Protein AF-A0A1H3SMR9-F1 (afdb_monomer_lite)

Sequence (437 aa):
MDKKIFYNIIKKSGKPLVLALILVILGTSFLIGCEAKKEKTLADKLYSYKTKYVGDNSKVGGIVSNLEFPKEYGYKSMEILSKEEPYGLKLYFDGNTNEADIDDFKYDSAILFSLVDNLDYITYIIEENGEEMEIGTLTRDNIDSMTTSILGMKTSELGSSKNKFTKLVEFYKEIESEIKEDKDDTSQIIEYNLNVLAKKNSEADSKNYKNQNEYGDIVKLGEVGLEYILSEFENGNVQDDLKGQIMKDIAIEILGPKNNVENYRELSPTEWYKRLDIIDIVKIEDDSQVFEDKYEELVYKAHYPTKYKKEEDSFTAIALDVKGIYEKDNIIKIYAIVSKNLVVLYDDGKVIDDSGYLMPTVTVYEKKGDAYELIDVIQPRDGSEYAPSIREMCKDKPMMAIKLMNIDHEKINEELRNNVITILKKNGHNNVNMEGF

Radius of gyration: 29.76 Å; chains: 1; bounding box: 69×54×90 Å

InterPro domains:
  IPR032250 Domain of unknown function DUF4825 [PF16107] (46-131)

Structure (mmCIF, N/CA/C/O backbone):
data_AF-A0A1H3SMR9-F1
#
_entry.id   AF-A0A1H3SMR9-F1
#
loop_
_atom_site.group_PDB
_atom_site.id
_atom_site.type_symbol
_atom_site.label_atom_id
_atom_site.label_alt_id
_atom_site.label_comp_id
_atom_site.label_asym_id
_atom_site.label_entity_id
_atom_site.label_seq_id
_atom_site.pdbx_PDB_ins_code
_atom_site.Cartn_x
_atom_site.Cartn_y
_atom_site.Cartn_z
_atom_site.occupancy
_atom_site.B_iso_or_equiv
_atom_site.auth_seq_id
_atom_site.auth_comp_id
_atom_site.auth_asym_id
_atom_site.auth_atom_id
_atom_site.pdbx_PDB_model_num
ATOM 1 N N . MET A 1 1 ? -4.175 -0.055 -12.251 1.00 39.16 1 MET A N 1
ATOM 2 C CA . MET A 1 1 ? -4.011 1.418 -12.067 1.00 39.16 1 MET A CA 1
ATOM 3 C C . MET A 1 1 ? -4.739 1.930 -10.821 1.00 39.16 1 MET A C 1
ATOM 5 O O . MET A 1 1 ? -5.957 2.113 -10.799 1.00 39.16 1 MET A O 1
ATOM 9 N N . ASP A 1 2 ? -3.964 2.177 -9.770 1.00 30.55 2 ASP A N 1
ATOM 10 C CA . ASP A 1 2 ? -4.448 2.538 -8.441 1.00 30.55 2 ASP A CA 1
ATOM 11 C C . ASP A 1 2 ? -5.190 3.898 -8.413 1.00 30.55 2 ASP A C 1
ATOM 13 O O . ASP A 1 2 ? -4.728 4.909 -8.958 1.00 30.55 2 ASP A O 1
ATOM 17 N N . LYS A 1 3 ? -6.359 3.957 -7.754 1.00 32.00 3 LYS A N 1
ATOM 18 C CA . LYS A 1 3 ? -7.190 5.181 -7.637 1.00 32.00 3 LYS A CA 1
ATOM 19 C C . LYS A 1 3 ? -6.411 6.341 -7.015 1.00 32.00 3 LYS A C 1
ATOM 21 O O . LYS A 1 3 ? -6.725 7.503 -7.277 1.00 32.00 3 LYS A O 1
ATOM 26 N N . LYS A 1 4 ? -5.405 6.023 -6.200 1.00 33.16 4 LYS A N 1
ATOM 27 C CA . LYS A 1 4 ? -4.510 6.970 -5.533 1.00 33.16 4 LYS A CA 1
ATOM 28 C C . LYS A 1 4 ? -3.595 7.691 -6.524 1.00 33.16 4 LYS A C 1
ATOM 30 O O . LYS A 1 4 ? -3.427 8.902 -6.403 1.00 33.16 4 LYS A O 1
ATOM 35 N N . ILE A 1 5 ? -3.089 6.984 -7.537 1.00 37.28 5 ILE A N 1
ATOM 36 C CA . ILE A 1 5 ? -2.226 7.535 -8.594 1.00 37.28 5 ILE A CA 1
ATOM 37 C C . ILE A 1 5 ? -3.035 8.493 -9.474 1.00 37.28 5 ILE A C 1
ATOM 39 O O . ILE A 1 5 ? -2.667 9.657 -9.618 1.00 37.28 5 ILE A O 1
ATOM 43 N N . PHE A 1 6 ? -4.214 8.069 -9.943 1.00 39.81 6 PHE A N 1
ATOM 44 C CA . PHE A 1 6 ? -5.103 8.922 -10.745 1.00 39.81 6 PHE A CA 1
ATOM 45 C C . PHE A 1 6 ? -5.577 10.170 -9.978 1.00 39.81 6 PHE A C 1
ATOM 47 O O . PHE A 1 6 ? -5.583 11.282 -10.506 1.00 39.81 6 PHE A O 1
ATOM 54 N N . TYR A 1 7 ? -5.926 10.016 -8.696 1.00 36.50 7 TYR A N 1
ATOM 55 C CA . TYR A 1 7 ? -6.323 11.137 -7.844 1.00 36.50 7 TYR A CA 1
ATOM 56 C C . TYR A 1 7 ? -5.157 12.094 -7.541 1.00 36.50 7 TYR A C 1
ATOM 58 O O . TYR A 1 7 ? -5.360 13.308 -7.472 1.00 36.50 7 TYR A O 1
ATOM 66 N N . ASN A 1 8 ? -3.932 11.582 -7.396 1.00 35.47 8 ASN A N 1
ATOM 67 C CA . ASN A 1 8 ? -2.747 12.403 -7.159 1.00 35.47 8 ASN A CA 1
ATOM 68 C C . ASN A 1 8 ? -2.306 13.175 -8.410 1.00 35.47 8 ASN A C 1
ATOM 70 O O . ASN A 1 8 ? -1.953 14.343 -8.263 1.00 35.47 8 ASN A O 1
ATOM 74 N N . ILE A 1 9 ? -2.421 12.607 -9.616 1.00 42.38 9 ILE A N 1
ATOM 75 C CA . ILE A 1 9 ? -2.169 13.316 -10.887 1.00 42.38 9 ILE A CA 1
ATOM 76 C C . ILE A 1 9 ? -3.110 14.529 -11.017 1.00 42.38 9 ILE A C 1
ATOM 78 O O . ILE A 1 9 ? -2.665 15.665 -11.205 1.00 42.38 9 ILE A O 1
ATOM 82 N N . ILE A 1 10 ? -4.408 14.335 -10.754 1.00 39.38 10 ILE A N 1
ATOM 83 C CA . ILE A 1 10 ? -5.407 15.419 -10.784 1.00 39.38 10 ILE A CA 1
ATOM 84 C C . ILE A 1 10 ? -5.140 16.475 -9.692 1.00 39.38 10 ILE A C 1
ATOM 86 O O . ILE A 1 10 ? -5.356 17.668 -9.912 1.00 39.38 10 ILE A O 1
ATOM 90 N N . LYS A 1 11 ? -4.655 16.068 -8.511 1.00 33.84 11 LYS A N 1
ATOM 91 C CA . LYS A 1 11 ? -4.431 16.956 -7.355 1.00 33.84 11 LYS A CA 1
ATOM 92 C C . LYS A 1 11 ? -3.113 17.747 -7.423 1.00 33.84 11 LYS A C 1
ATOM 94 O O . LYS A 1 11 ? -3.053 18.853 -6.881 1.00 33.84 11 LYS A O 1
ATOM 99 N N . LYS A 1 12 ? -2.064 17.212 -8.062 1.00 34.34 12 LYS A N 1
ATOM 100 C CA . LYS A 1 12 ? -0.706 17.800 -8.115 1.00 34.34 12 LYS A CA 1
ATOM 101 C C . LYS A 1 12 ? -0.575 18.910 -9.172 1.00 34.34 12 LYS A C 1
ATOM 103 O O . LYS A 1 12 ? 0.269 19.788 -9.020 1.00 34.34 12 LYS A O 1
ATOM 108 N N . SER A 1 13 ? -1.476 18.969 -10.160 1.00 36.88 13 SER A N 1
ATOM 109 C CA . SER A 1 13 ? -1.495 19.979 -11.239 1.00 36.88 13 SER A CA 1
ATOM 110 C C . SER A 1 13 ? -1.862 21.414 -10.810 1.00 36.88 13 SER A C 1
ATOM 112 O O . SER A 1 13 ? -2.038 22.270 -11.673 1.00 36.88 13 SER A O 1
ATOM 114 N N . GLY A 1 14 ? -1.946 21.691 -9.498 1.00 33.97 14 GLY A N 1
ATOM 115 C CA . GLY A 1 14 ? -2.305 22.941 -8.806 1.00 33.97 14 GLY A CA 1
ATOM 116 C C . GLY A 1 14 ? -2.257 24.260 -9.590 1.00 33.97 14 GLY A C 1
ATOM 117 O O . GLY A 1 14 ? -1.495 25.166 -9.256 1.00 33.97 14 GLY A O 1
ATOM 118 N N . LYS A 1 15 ? -3.129 24.420 -10.589 1.00 35.59 15 LYS A N 1
ATOM 119 C CA . LYS A 1 15 ? -3.315 25.656 -11.345 1.00 35.59 15 LYS A CA 1
ATOM 120 C C . LYS A 1 15 ? -4.807 25.829 -11.636 1.00 35.59 15 LYS A C 1
ATOM 122 O O . LYS A 1 15 ? -5.320 25.205 -12.564 1.00 35.59 15 LYS A O 1
ATOM 127 N N . PRO A 1 16 ? -5.511 26.756 -10.955 1.00 32.12 16 PRO A N 1
ATOM 128 C CA . PRO A 1 16 ? -6.882 27.159 -11.307 1.00 32.12 16 PRO A CA 1
ATOM 129 C C . PRO A 1 16 ? -6.994 27.840 -12.695 1.00 32.12 16 PRO A C 1
ATOM 131 O O . PRO A 1 16 ? -8.012 28.446 -13.015 1.00 32.12 16 PRO A O 1
ATOM 134 N N . LEU A 1 17 ? -5.961 27.733 -13.541 1.00 33.53 17 LEU A N 1
ATOM 135 C CA . LEU A 1 17 ? -5.889 28.283 -14.892 1.00 33.53 17 LEU A CA 1
ATOM 136 C C . LEU A 1 17 ? -6.471 27.332 -15.958 1.00 33.53 17 LEU A C 1
ATOM 138 O O . LEU A 1 17 ? -6.962 27.806 -16.979 1.00 33.53 17 LEU A O 1
ATOM 142 N N . VAL A 1 18 ? -6.464 26.011 -15.723 1.00 39.28 18 VAL A N 1
ATOM 143 C CA . VAL A 1 18 ? -6.930 25.008 -16.709 1.00 39.28 18 VAL A CA 1
ATOM 144 C C . VAL A 1 18 ? -8.456 25.056 -16.870 1.00 39.28 18 VAL A C 1
ATOM 146 O O . VAL A 1 18 ? -8.966 25.098 -17.988 1.00 39.28 18 VAL A O 1
ATOM 149 N N . LEU A 1 19 ? -9.196 25.210 -15.766 1.00 32.31 19 LEU A N 1
ATOM 150 C CA . LEU A 1 19 ? -10.651 25.431 -15.789 1.00 32.31 19 LEU A CA 1
ATOM 151 C C . LEU A 1 19 ? -11.046 26.773 -16.435 1.00 32.31 19 LEU A C 1
ATOM 153 O O . LEU A 1 19 ? -12.112 26.873 -17.042 1.00 32.31 19 LEU A O 1
ATOM 157 N N . ALA A 1 20 ? -10.184 27.794 -16.360 1.00 34.25 20 ALA A N 1
ATOM 158 C CA . ALA A 1 20 ? -10.432 29.088 -16.994 1.00 34.25 20 ALA A CA 1
ATOM 159 C C . ALA A 1 20 ? -10.235 29.041 -18.523 1.00 34.25 20 ALA A C 1
ATOM 161 O O . ALA A 1 20 ? -10.974 29.707 -19.246 1.00 34.25 20 ALA A O 1
ATOM 162 N N . LEU A 1 21 ? -9.309 28.218 -19.037 1.00 32.00 21 LEU A N 1
ATOM 163 C CA . LEU A 1 21 ? -9.114 28.050 -20.485 1.00 32.00 21 LEU A CA 1
ATOM 164 C C . LEU A 1 21 ? -10.261 27.272 -21.153 1.00 32.00 21 LEU A C 1
ATOM 166 O O . LEU A 1 21 ? -10.660 27.613 -22.268 1.00 32.00 21 LEU A O 1
ATOM 170 N N . ILE A 1 22 ? -10.851 26.300 -20.446 1.00 39.41 22 ILE A N 1
ATOM 171 C CA . ILE A 1 22 ? -12.036 25.547 -20.900 1.00 39.41 22 ILE A CA 1
ATOM 172 C C . ILE A 1 22 ? -13.232 26.488 -21.146 1.00 39.41 22 ILE A C 1
ATOM 174 O O . ILE A 1 22 ? -14.012 26.273 -22.073 1.00 39.41 22 ILE A O 1
ATOM 178 N N . LEU A 1 23 ? -13.346 27.582 -20.381 1.00 35.81 23 LEU A N 1
ATOM 179 C CA . LEU A 1 23 ? -14.392 28.597 -20.560 1.00 35.81 23 LEU A CA 1
ATOM 180 C C . LEU A 1 23 ? -14.106 29.590 -21.697 1.00 35.81 23 LEU A C 1
ATOM 182 O O . LEU A 1 23 ? -15.046 30.095 -22.308 1.00 35.81 23 LEU A O 1
ATOM 186 N N . VAL A 1 24 ? -12.837 29.849 -22.028 1.00 37.94 24 VAL A N 1
ATOM 187 C CA . VAL A 1 24 ? -12.463 30.778 -23.112 1.00 37.94 24 VAL A CA 1
ATOM 188 C C . VAL A 1 24 ? -12.641 30.136 -24.495 1.00 37.94 24 VAL A C 1
ATOM 190 O O . VAL A 1 24 ? -13.041 30.817 -25.439 1.00 37.94 24 VAL A O 1
ATOM 193 N N . ILE A 1 25 ? -12.451 28.818 -24.619 1.00 43.94 25 ILE A N 1
ATOM 194 C CA . ILE A 1 25 ? -12.643 28.082 -25.885 1.00 43.94 25 ILE A CA 1
ATOM 195 C C . ILE A 1 25 ? -14.137 27.917 -26.243 1.00 43.94 25 ILE A C 1
ATOM 197 O O . ILE A 1 25 ? -14.483 27.754 -27.412 1.00 43.94 25 ILE A O 1
ATOM 201 N N . LEU A 1 26 ? -15.051 28.069 -25.276 1.00 43.81 26 LEU A N 1
ATOM 202 C CA . LEU A 1 26 ? -16.502 28.088 -25.514 1.00 43.81 26 LEU A CA 1
ATOM 203 C C . LEU A 1 26 ? -17.002 29.366 -26.232 1.00 43.81 26 LEU A C 1
ATOM 205 O O . LEU A 1 26 ? -18.174 29.425 -26.602 1.00 43.81 26 LEU A O 1
ATOM 209 N N . GLY A 1 27 ? -16.150 30.384 -26.438 1.00 40.50 27 GLY A N 1
ATOM 210 C CA . GLY A 1 27 ? -16.573 31.729 -26.855 1.00 40.50 27 GLY A CA 1
ATOM 211 C C . GLY A 1 27 ? -16.241 32.201 -28.278 1.00 40.50 27 GLY A C 1
ATOM 212 O O . GLY A 1 27 ? -16.749 33.249 -28.670 1.00 40.50 27 GLY A O 1
ATOM 213 N N . THR A 1 28 ? -15.423 31.508 -29.078 1.00 42.84 28 THR A N 1
ATOM 214 C CA . THR A 1 28 ? -14.984 32.053 -30.387 1.00 42.84 28 THR A CA 1
ATOM 215 C C . THR A 1 28 ? -14.966 31.031 -31.521 1.00 42.84 28 THR A C 1
ATOM 217 O O . THR A 1 28 ? -13.984 30.859 -32.236 1.00 42.84 28 THR A O 1
ATOM 220 N N . SER A 1 29 ? -16.106 30.403 -31.791 1.00 48.50 29 SER A N 1
ATOM 221 C CA . SER A 1 29 ? -16.362 29.847 -33.120 1.00 48.50 29 SER A CA 1
ATOM 222 C C . SER A 1 29 ? -16.866 30.951 -34.052 1.00 48.50 29 SER A C 1
ATOM 224 O O . SER A 1 29 ? -18.072 31.138 -34.149 1.00 48.50 29 SER A O 1
ATOM 226 N N . PHE A 1 30 ? -15.971 31.671 -34.738 1.00 40.56 30 PHE A N 1
ATOM 227 C CA . PHE A 1 30 ? -16.286 32.301 -36.029 1.00 40.56 30 PHE A CA 1
ATOM 228 C C . PHE A 1 30 ? -15.019 32.657 -36.839 1.00 40.56 30 PHE A C 1
ATOM 230 O O . PHE A 1 30 ? -14.167 33.408 -36.378 1.00 40.56 30 PHE A O 1
ATOM 237 N N . LEU A 1 31 ? -15.025 32.179 -38.094 1.00 37.78 31 LEU A N 1
ATOM 238 C CA . LEU A 1 31 ? -14.345 32.666 -39.313 1.00 37.78 31 LEU A CA 1
ATOM 239 C C . LEU A 1 31 ? -13.091 31.938 -39.869 1.00 37.78 31 LEU A C 1
ATOM 241 O O . LEU A 1 31 ? -11.964 32.149 -39.448 1.00 37.78 31 LEU A O 1
ATOM 245 N N . ILE A 1 32 ? -13.381 31.222 -40.973 1.00 46.94 32 ILE A N 1
ATOM 246 C CA . ILE A 1 32 ? -12.693 31.138 -42.284 1.00 46.94 32 ILE A CA 1
ATOM 247 C C . ILE A 1 32 ? -11.395 30.309 -42.396 1.00 46.94 32 ILE A C 1
ATOM 249 O O . ILE A 1 32 ? -10.290 30.788 -42.188 1.00 46.94 32 ILE A O 1
ATOM 253 N N . GLY A 1 33 ? -11.569 29.080 -42.902 1.00 42.03 33 GLY A N 1
ATOM 254 C CA . GLY A 1 33 ? -11.136 28.674 -44.249 1.00 42.03 33 GLY A CA 1
ATOM 255 C C . GLY A 1 33 ? -9.642 28.653 -44.594 1.00 42.03 33 GLY A C 1
ATOM 256 O O . GLY A 1 33 ? -9.110 29.645 -45.075 1.00 42.03 33 GLY A O 1
ATOM 257 N N . CYS A 1 34 ? -9.042 27.459 -44.556 1.00 30.19 34 CYS A N 1
ATOM 258 C CA . CYS A 1 34 ? -8.198 26.948 -45.643 1.00 30.19 34 CYS A CA 1
ATOM 259 C C . CYS A 1 34 ? -8.101 25.416 -45.519 1.00 30.19 34 CYS A C 1
ATOM 261 O O . CYS A 1 34 ? -7.609 24.894 -44.519 1.00 30.19 34 CYS A O 1
ATOM 263 N N . GLU A 1 35 ? -8.620 24.688 -46.508 1.00 41.12 35 GLU A N 1
ATOM 264 C CA . GLU A 1 35 ? -8.630 23.223 -46.535 1.00 41.12 35 GLU A CA 1
ATOM 265 C C . GLU A 1 35 ? -7.282 22.715 -47.074 1.00 41.12 35 GLU A C 1
ATOM 267 O O . GLU A 1 35 ? -7.126 22.368 -48.243 1.00 41.12 35 GLU A O 1
ATOM 272 N N . ALA A 1 36 ? -6.266 22.700 -46.210 1.00 41.72 36 ALA A N 1
ATOM 273 C CA . ALA A 1 36 ? -5.121 21.821 -46.413 1.00 41.72 36 ALA A CA 1
ATOM 274 C C . ALA A 1 36 ? -5.598 20.382 -46.166 1.00 41.72 36 ALA A C 1
ATOM 276 O O . ALA A 1 36 ? -6.295 20.138 -45.180 1.00 41.72 36 ALA A O 1
ATOM 277 N N . LYS A 1 37 ? -5.250 19.425 -47.042 1.00 43.38 37 LYS A N 1
ATOM 278 C CA . LYS A 1 37 ? -5.498 17.990 -46.811 1.00 43.38 37 LYS A CA 1
ATOM 279 C C . LYS A 1 37 ? -4.849 17.589 -45.483 1.00 43.38 37 LYS A C 1
ATOM 281 O O . LYS A 1 37 ? -3.655 17.314 -45.434 1.00 43.38 37 LYS A O 1
ATOM 286 N N . LYS A 1 38 ? -5.645 17.609 -44.414 1.00 46.66 38 LYS A N 1
ATOM 287 C CA . LYS A 1 38 ? -5.230 17.257 -43.061 1.00 46.66 38 LYS A CA 1
ATOM 288 C C . LYS A 1 38 ? -4.904 15.768 -43.057 1.00 46.66 38 LYS A C 1
ATOM 290 O O . LYS A 1 38 ? -5.708 14.955 -43.519 1.00 46.66 38 LYS A O 1
ATOM 295 N N . GLU A 1 39 ? -3.712 15.425 -42.592 1.00 59.69 39 GLU A N 1
ATOM 296 C CA . GLU A 1 39 ? -3.339 14.038 -42.344 1.00 59.69 39 GLU A CA 1
ATOM 297 C C . GLU A 1 39 ? -4.380 13.409 -41.404 1.00 59.69 39 GLU A C 1
ATOM 299 O O . GLU A 1 39 ? -4.818 14.048 -40.443 1.00 59.69 39 GLU A O 1
ATOM 304 N N . LYS A 1 40 ? -4.860 12.199 -41.724 1.00 74.75 40 LYS A N 1
ATOM 305 C CA . LYS A 1 40 ? -5.901 11.542 -40.920 1.00 74.75 40 LYS A CA 1
ATOM 306 C C . LYS A 1 40 ? -5.339 11.234 -39.533 1.00 74.75 40 LYS A C 1
ATOM 308 O O . LYS A 1 40 ? -4.397 10.450 -39.417 1.00 74.75 40 LYS A O 1
ATOM 313 N N . THR A 1 41 ? -5.952 11.809 -38.505 1.00 87.00 41 THR A N 1
ATOM 314 C CA . THR A 1 41 ? -5.618 11.566 -37.096 1.00 87.00 41 THR A CA 1
ATOM 315 C C . THR A 1 41 ? -5.902 10.109 -36.704 1.00 87.00 41 THR A C 1
ATOM 317 O O . THR A 1 41 ? -6.639 9.404 -37.398 1.00 87.00 41 THR A O 1
ATOM 320 N N . LEU A 1 42 ? -5.353 9.639 -35.577 1.00 87.81 42 LEU A N 1
ATOM 321 C CA . LEU A 1 42 ? -5.661 8.303 -35.042 1.00 87.81 42 LEU A CA 1
ATOM 322 C C . LEU A 1 42 ? -7.177 8.118 -34.846 1.00 87.81 42 LEU A C 1
ATOM 324 O O . LEU A 1 42 ? -7.745 7.121 -35.288 1.00 87.81 42 LEU A O 1
ATOM 328 N N . ALA A 1 43 ? -7.849 9.138 -34.302 1.00 92.06 43 ALA A N 1
ATOM 329 C CA . ALA A 1 43 ? -9.300 9.151 -34.161 1.00 92.06 43 ALA A CA 1
ATOM 330 C C . ALA A 1 43 ? -10.023 9.029 -35.517 1.00 92.06 43 ALA A C 1
ATOM 332 O O . ALA A 1 43 ? -11.009 8.303 -35.623 1.00 92.06 43 ALA A O 1
ATOM 333 N N . ASP A 1 44 ? -9.524 9.684 -36.575 1.00 92.31 44 ASP A N 1
ATOM 334 C CA . ASP A 1 44 ? -10.088 9.560 -37.928 1.00 92.31 44 ASP A CA 1
ATOM 335 C C . ASP A 1 44 ? -9.963 8.139 -38.484 1.00 92.31 44 ASP A C 1
ATOM 337 O O . ASP A 1 44 ? -10.883 7.659 -39.154 1.00 92.31 44 ASP A O 1
ATOM 341 N N . LYS A 1 45 ? -8.821 7.484 -38.239 1.00 93.50 45 LYS A N 1
ATOM 342 C CA . LYS A 1 45 ? -8.556 6.110 -38.683 1.00 93.50 45 LYS A CA 1
ATOM 343 C C . LYS A 1 45 ? -9.470 5.131 -37.952 1.00 93.50 45 LYS A C 1
ATOM 345 O O . LYS A 1 45 ? -10.237 4.431 -38.611 1.00 93.50 45 LYS A O 1
ATOM 350 N N . LEU A 1 46 ? -9.461 5.158 -36.621 1.00 95.62 46 LEU A N 1
ATOM 351 C CA . LEU A 1 46 ? -10.269 4.281 -35.772 1.00 95.62 46 LEU A CA 1
ATOM 352 C C . LEU A 1 46 ? -11.773 4.455 -36.036 1.00 95.62 46 LEU A C 1
ATOM 354 O O . LEU A 1 46 ? -12.472 3.483 -36.314 1.00 95.62 46 LEU A O 1
ATOM 358 N N . TYR A 1 47 ? -12.276 5.695 -36.075 1.00 96.69 47 TYR A N 1
ATOM 359 C CA . TYR A 1 47 ? -13.708 5.950 -36.279 1.00 96.69 47 TYR A CA 1
ATOM 360 C C . TYR A 1 47 ? -14.219 5.486 -37.652 1.00 96.69 47 TYR A C 1
ATOM 362 O O . TYR A 1 47 ? -15.395 5.155 -37.799 1.00 96.69 47 TYR A O 1
ATOM 370 N N . SER A 1 48 ? -13.350 5.411 -38.671 1.00 96.50 48 SER A N 1
ATOM 371 C CA . SER A 1 48 ? -13.727 4.898 -40.000 1.00 96.50 48 SER A CA 1
ATOM 372 C C . SER A 1 48 ? -14.114 3.411 -39.999 1.00 96.50 48 SER A C 1
ATOM 374 O O . SER A 1 48 ? -14.791 2.931 -40.921 1.00 96.50 48 SER A O 1
ATOM 376 N N . TYR A 1 49 ? -13.733 2.698 -38.937 1.00 97.81 49 TYR A N 1
ATOM 377 C CA . TYR A 1 49 ? -14.071 1.305 -38.707 1.00 97.81 49 TYR A CA 1
ATOM 378 C C . TYR A 1 49 ? -15.250 1.100 -37.742 1.00 97.81 49 TYR A C 1
ATOM 380 O O . TYR A 1 49 ? -15.581 -0.048 -37.465 1.00 97.81 49 TYR A O 1
ATOM 388 N N . LYS A 1 50 ? -15.933 2.166 -37.281 1.00 97.44 50 LYS A N 1
ATOM 389 C CA . LYS A 1 50 ? -17.134 2.026 -36.438 1.00 97.44 50 LYS A CA 1
ATOM 390 C C . LYS A 1 50 ? -18.139 1.065 -37.086 1.00 97.44 50 LYS A C 1
ATOM 392 O O . LYS A 1 50 ? -18.452 1.189 -38.274 1.00 97.44 50 LYS A O 1
ATOM 397 N N . THR A 1 51 ? -18.653 0.132 -36.294 1.00 97.81 51 THR A N 1
ATOM 398 C CA . THR A 1 51 ? -19.591 -0.903 -36.724 1.00 97.81 51 THR A CA 1
ATOM 399 C C . THR A 1 51 ? -20.653 -1.158 -35.661 1.00 97.81 51 THR A C 1
ATOM 401 O O . THR A 1 51 ? -20.426 -1.011 -34.463 1.00 97.81 51 THR A O 1
ATOM 404 N N . LYS A 1 52 ? -21.835 -1.574 -36.112 1.00 97.00 52 LYS A N 1
ATOM 405 C CA . LYS A 1 52 ? -22.902 -2.020 -35.217 1.00 97.00 52 LYS A CA 1
ATOM 406 C C . LYS A 1 52 ? -22.652 -3.434 -34.677 1.00 97.00 52 LYS A C 1
ATOM 408 O O . LYS A 1 52 ? -23.207 -3.786 -33.643 1.00 97.00 52 LYS A O 1
ATOM 413 N N . TYR A 1 53 ? -21.862 -4.237 -35.394 1.00 95.81 53 TYR A N 1
ATOM 414 C CA . TYR A 1 53 ? -21.772 -5.680 -35.193 1.00 95.81 53 TYR A CA 1
ATOM 415 C C . TYR A 1 53 ? -20.328 -6.139 -34.986 1.00 95.81 53 TYR A C 1
ATOM 417 O O . TYR A 1 53 ? -19.488 -5.935 -35.862 1.00 95.81 53 TYR A O 1
ATOM 425 N N . VAL A 1 54 ? -20.068 -6.847 -33.886 1.00 96.12 54 VAL A N 1
ATOM 426 C CA . VAL A 1 54 ? -18.784 -7.502 -33.597 1.00 96.12 54 VAL A CA 1
ATOM 427 C C . VAL A 1 54 ? -18.430 -8.575 -34.637 1.00 96.12 54 VAL A C 1
ATOM 429 O O . VAL A 1 54 ? -17.263 -8.823 -34.902 1.00 96.12 54 VAL A O 1
ATOM 432 N N . GLY A 1 55 ? -19.433 -9.163 -35.300 1.00 93.88 55 GLY A N 1
ATOM 433 C CA . GLY A 1 55 ? -19.245 -10.127 -36.389 1.00 93.88 55 GLY A CA 1
ATOM 434 C C . GLY A 1 55 ? -18.719 -9.518 -37.696 1.00 93.88 55 GLY A C 1
ATOM 435 O O . GLY A 1 55 ? -18.479 -10.250 -38.654 1.00 93.88 55 GLY A O 1
ATOM 436 N N . ASP A 1 56 ? -18.555 -8.193 -37.778 1.00 95.62 56 ASP A N 1
ATOM 437 C CA . ASP A 1 56 ? -17.901 -7.552 -38.920 1.00 95.62 56 ASP A CA 1
ATOM 438 C C . ASP A 1 56 ? -16.377 -7.660 -38.776 1.00 95.62 56 ASP A C 1
ATOM 440 O O . ASP A 1 56 ? -15.697 -6.720 -38.359 1.00 95.62 56 ASP A O 1
ATOM 444 N N . ASN A 1 57 ? -15.840 -8.834 -39.122 1.00 91.44 57 ASN A N 1
ATOM 445 C CA . ASN A 1 57 ? -14.419 -9.154 -38.969 1.00 91.44 57 ASN A CA 1
ATOM 446 C C . ASN A 1 57 ? -13.497 -8.109 -39.616 1.00 91.44 57 ASN A C 1
ATOM 448 O O . ASN A 1 57 ? -12.430 -7.814 -39.082 1.00 91.44 57 ASN A O 1
ATOM 452 N N . SER A 1 58 ? -13.895 -7.538 -40.760 1.00 92.75 58 SER A N 1
ATOM 453 C CA . SER A 1 58 ? -13.102 -6.520 -41.455 1.00 92.75 58 SER A CA 1
ATOM 454 C C . SER A 1 58 ? -13.075 -5.199 -40.692 1.00 92.75 58 SER A C 1
ATOM 456 O O . SER A 1 58 ? -12.021 -4.569 -40.602 1.00 92.75 58 SER A O 1
ATOM 458 N N . LYS A 1 59 ? -14.213 -4.766 -40.140 1.00 96.88 59 LYS A N 1
ATOM 459 C CA . LYS A 1 59 ? -14.283 -3.546 -39.331 1.00 96.88 59 LYS A CA 1
ATOM 460 C C . LYS A 1 59 ? -13.598 -3.720 -37.981 1.00 96.88 59 LYS A C 1
ATOM 462 O O . LYS A 1 59 ? -12.742 -2.910 -37.647 1.00 96.88 59 LYS A O 1
ATOM 467 N N . VAL A 1 60 ? -13.906 -4.790 -37.252 1.00 96.69 60 VAL A N 1
ATOM 468 C CA . VAL A 1 60 ? -13.302 -5.072 -35.942 1.00 96.69 60 VAL A CA 1
ATOM 469 C C . VAL A 1 60 ? -11.790 -5.247 -36.059 1.00 96.69 60 VAL A C 1
ATOM 471 O O . VAL A 1 60 ? -11.050 -4.593 -35.329 1.00 96.69 60 VAL A O 1
ATOM 474 N N . GLY A 1 61 ? -11.318 -6.021 -37.041 1.00 93.38 61 GLY A N 1
ATOM 475 C CA . GLY A 1 61 ? -9.884 -6.180 -37.288 1.00 93.38 61 GLY A CA 1
ATOM 476 C C . GLY A 1 61 ? -9.199 -4.864 -37.650 1.00 93.38 61 GLY A C 1
ATOM 477 O O . GLY A 1 61 ? -8.081 -4.617 -37.212 1.00 93.38 61 GLY A O 1
ATOM 478 N N . GLY A 1 62 ? -9.890 -3.983 -38.382 1.00 94.50 62 GLY A N 1
ATOM 479 C CA . GLY A 1 62 ? -9.404 -2.638 -38.684 1.00 94.50 62 GLY A CA 1
ATOM 480 C C . GLY A 1 62 ? -9.304 -1.723 -37.459 1.00 94.50 62 GLY A C 1
ATOM 481 O O . GLY A 1 62 ? -8.417 -0.873 -37.425 1.00 94.50 62 GLY A O 1
ATOM 482 N N . ILE A 1 63 ? -10.165 -1.890 -36.449 1.00 97.19 63 ILE A N 1
ATOM 483 C CA . ILE A 1 63 ? -10.026 -1.185 -35.164 1.00 97.19 63 ILE A CA 1
ATOM 484 C C . ILE A 1 63 ? -8.793 -1.719 -34.438 1.00 97.19 63 ILE A C 1
ATOM 486 O O . ILE A 1 63 ? -7.879 -0.947 -34.168 1.00 97.19 63 ILE A O 1
ATOM 490 N N . VAL A 1 64 ? -8.747 -3.034 -34.199 1.00 96.12 64 VAL A N 1
ATOM 491 C CA . VAL A 1 64 ? -7.683 -3.705 -33.432 1.00 96.12 64 VAL A CA 1
ATOM 492 C C . VAL A 1 64 ? -6.301 -3.432 -34.024 1.00 96.12 64 VAL A C 1
ATOM 494 O O . VAL A 1 64 ? -5.384 -3.078 -33.297 1.00 96.12 64 VAL A O 1
ATOM 497 N N . SER A 1 65 ? -6.150 -3.479 -35.351 1.00 92.06 65 SER A N 1
ATOM 498 C CA . SER A 1 65 ? -4.864 -3.219 -36.012 1.00 92.06 65 SER A CA 1
ATOM 499 C C . SER A 1 65 ? -4.381 -1.765 -35.923 1.00 92.06 65 SER A C 1
ATOM 501 O O . SER A 1 65 ? -3.273 -1.469 -36.359 1.00 92.06 65 SER A O 1
ATOM 503 N N . ASN A 1 66 ? -5.245 -0.835 -35.507 1.00 92.88 66 ASN A N 1
ATOM 504 C CA . ASN A 1 66 ? -4.920 0.584 -35.345 1.00 92.88 66 ASN A CA 1
ATOM 505 C C . ASN A 1 66 ? -4.878 1.002 -33.867 1.00 92.88 66 ASN A C 1
ATOM 507 O O . ASN A 1 66 ? -4.651 2.182 -33.609 1.00 92.88 66 ASN A O 1
ATOM 511 N N . LEU A 1 67 ? -5.126 0.089 -32.922 1.00 91.31 67 LEU A N 1
ATOM 512 C CA . LEU A 1 67 ? -4.927 0.358 -31.501 1.00 91.31 67 LEU A CA 1
ATOM 513 C C . LEU A 1 67 ? -3.432 0.398 -31.180 1.00 91.31 67 LEU A C 1
ATOM 515 O O . LEU A 1 67 ? -2.632 -0.333 -31.764 1.00 91.31 67 LEU A O 1
ATOM 519 N N . GLU A 1 68 ? -3.072 1.285 -30.260 1.00 85.25 68 GLU A N 1
ATOM 520 C CA . GLU A 1 68 ? -1.722 1.420 -29.721 1.00 85.25 68 GLU A CA 1
ATOM 521 C C . GLU A 1 68 ? -1.699 0.681 -28.377 1.00 85.25 68 GLU A C 1
ATOM 523 O O . GLU A 1 68 ? -1.787 1.307 -27.325 1.00 85.25 68 GLU A O 1
ATOM 528 N N . PHE A 1 69 ? -1.650 -0.656 -28.442 1.00 86.12 69 PHE A N 1
ATOM 529 C CA . PHE A 1 69 ? -1.552 -1.521 -27.261 1.00 86.12 69 PHE A CA 1
ATOM 530 C C . PHE A 1 69 ? -0.271 -1.229 -26.450 1.00 86.12 69 PHE A C 1
ATOM 532 O O . PHE A 1 69 ? 0.700 -0.718 -27.030 1.00 86.12 69 PHE A O 1
ATOM 539 N N . PRO A 1 70 ? -0.234 -1.579 -25.147 1.00 78.69 70 PRO A N 1
ATOM 540 C CA . PRO A 1 70 ? 0.967 -1.429 -24.327 1.00 78.69 70 PRO A CA 1
ATOM 541 C C . PRO A 1 70 ? 2.170 -2.120 -24.982 1.00 78.69 70 PRO A C 1
ATOM 543 O O . PRO A 1 70 ? 2.049 -3.209 -25.547 1.00 78.69 70 PRO A O 1
ATOM 546 N N . LYS A 1 71 ? 3.331 -1.457 -24.965 1.00 75.69 71 LYS A N 1
ATOM 547 C CA . LYS A 1 71 ? 4.527 -1.889 -25.717 1.00 75.69 71 LYS A CA 1
ATOM 548 C C . LYS A 1 71 ? 5.166 -3.147 -25.141 1.00 75.69 71 LYS A C 1
ATOM 550 O O . LYS A 1 71 ? 5.941 -3.805 -25.831 1.00 75.69 71 LYS A O 1
ATOM 555 N N . GLU A 1 72 ? 4.853 -3.419 -23.887 1.00 74.12 72 GLU A N 1
ATOM 556 C CA . GLU A 1 72 ? 5.262 -4.560 -23.090 1.00 74.12 72 GLU A CA 1
ATOM 557 C C . GLU A 1 72 ? 4.679 -5.870 -23.658 1.00 74.12 72 GLU A C 1
ATOM 559 O O . GLU A 1 72 ? 5.260 -6.934 -23.460 1.00 74.12 72 GLU A O 1
ATOM 564 N N . TYR A 1 73 ? 3.595 -5.793 -24.448 1.00 81.62 73 TYR A N 1
ATOM 565 C CA . TYR A 1 73 ? 2.912 -6.95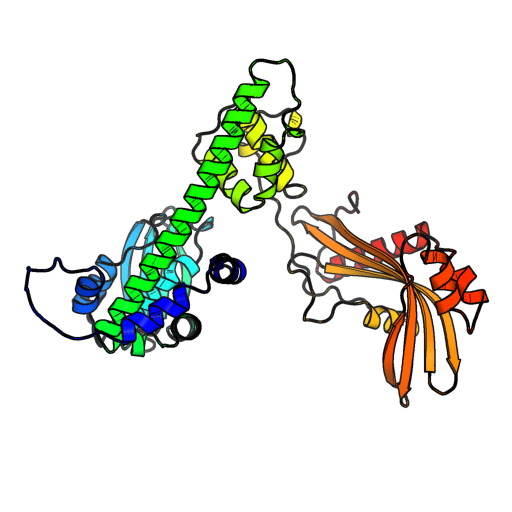3 -25.023 1.00 81.62 73 TYR A CA 1
ATOM 566 C C . TYR A 1 73 ? 2.917 -6.939 -26.558 1.00 81.62 73 TYR A C 1
ATOM 568 O O . TYR A 1 73 ? 2.505 -5.980 -27.218 1.00 81.62 73 TYR A O 1
ATOM 576 N N . GLY A 1 74 ? 3.325 -8.051 -27.167 1.00 85.69 74 GLY A N 1
ATOM 577 C CA . GLY A 1 74 ? 3.281 -8.230 -28.616 1.00 85.69 74 GLY A CA 1
ATOM 578 C C . GLY A 1 74 ? 1.903 -8.697 -29.077 1.00 85.69 74 GLY A C 1
ATOM 579 O O . GLY A 1 74 ? 1.575 -9.864 -28.906 1.00 85.69 74 GLY A O 1
ATOM 580 N N . TYR A 1 75 ? 1.086 -7.835 -29.695 1.00 92.12 75 TYR A N 1
ATOM 581 C CA . TYR A 1 75 ? -0.205 -8.276 -30.247 1.00 92.12 75 TYR A CA 1
ATOM 582 C C . TYR A 1 75 ? -0.026 -9.413 -31.267 1.00 92.12 75 TYR A C 1
ATOM 584 O O . TYR A 1 75 ? 0.687 -9.265 -32.264 1.00 92.12 75 TYR A O 1
ATOM 592 N N . LYS A 1 76 ? -0.743 -10.519 -31.049 1.00 92.75 76 LYS A N 1
ATOM 593 C CA . LYS A 1 76 ? -0.646 -11.745 -31.845 1.00 92.75 76 LYS A CA 1
ATOM 594 C C . LYS A 1 76 ? -1.862 -11.959 -32.731 1.00 92.75 76 LYS A C 1
ATOM 596 O O . LYS A 1 76 ? -1.737 -12.091 -33.950 1.00 92.75 76 LYS A O 1
ATOM 601 N N . SER A 1 77 ? -3.049 -12.039 -32.133 1.00 94.50 77 SER A N 1
ATOM 602 C CA . SER A 1 77 ? -4.274 -12.358 -32.870 1.00 94.50 77 SER A CA 1
ATOM 603 C C . SER A 1 77 ? -5.549 -11.956 -32.126 1.00 94.50 77 SER A C 1
ATOM 605 O O . SER A 1 77 ? -5.507 -11.532 -30.973 1.00 94.50 77 SER A O 1
ATOM 607 N N . MET A 1 78 ? -6.696 -12.093 -32.799 1.00 96.25 78 MET A N 1
ATOM 608 C CA . MET A 1 78 ? -8.014 -11.893 -32.199 1.00 96.25 78 MET A CA 1
ATOM 609 C C . MET A 1 78 ? -8.980 -13.017 -32.583 1.00 96.25 78 MET A C 1
ATOM 611 O O . MET A 1 78 ? -8.954 -13.506 -33.716 1.00 96.25 78 MET A O 1
ATOM 615 N N . GLU A 1 79 ? -9.895 -13.350 -31.676 1.00 97.19 79 GLU A N 1
ATOM 616 C CA . GLU A 1 79 ? -11.041 -14.226 -31.931 1.00 97.19 79 GLU A CA 1
ATOM 617 C C . GLU A 1 79 ? -12.351 -13.451 -31.731 1.00 97.19 79 GLU A C 1
ATOM 619 O O . GLU A 1 79 ? -12.530 -12.745 -30.739 1.00 97.19 79 GLU A O 1
ATOM 624 N N . ILE A 1 80 ? -13.284 -13.595 -32.677 1.00 96.31 80 ILE A N 1
ATOM 625 C CA . ILE A 1 80 ? -14.611 -12.972 -32.620 1.00 96.31 80 ILE A CA 1
ATOM 626 C C . ILE A 1 80 ? -15.641 -13.990 -32.132 1.00 96.31 80 ILE A C 1
ATOM 628 O O . ILE A 1 80 ? -15.917 -14.988 -32.802 1.00 96.31 80 ILE A O 1
ATOM 632 N N . LEU A 1 81 ? -16.281 -13.685 -31.006 1.00 95.56 81 LEU A N 1
ATOM 633 C CA . LEU A 1 81 ? -17.304 -14.510 -30.370 1.00 95.56 81 LEU A CA 1
ATOM 634 C C . LEU A 1 81 ? -18.690 -13.922 -30.674 1.00 95.56 81 LEU A C 1
ATOM 636 O O . LEU A 1 81 ? -19.267 -13.195 -29.874 1.00 95.56 81 LEU A O 1
ATOM 640 N N . SER A 1 82 ? -19.213 -14.198 -31.875 1.00 94.12 82 SER A N 1
ATOM 641 C CA . SER A 1 82 ? -20.466 -13.601 -32.389 1.00 94.12 82 SER A CA 1
ATOM 642 C C . SER A 1 82 ? -21.602 -14.602 -32.649 1.00 94.12 82 SER A C 1
ATOM 644 O O . SER A 1 82 ? -22.601 -14.257 -33.277 1.00 94.12 82 SER A O 1
ATOM 646 N N . LYS A 1 83 ? -21.450 -15.857 -32.201 1.00 93.38 83 LYS A N 1
ATOM 647 C CA . LYS A 1 83 ? -22.427 -16.929 -32.463 1.00 93.38 83 LYS A CA 1
ATOM 648 C C . LYS A 1 83 ? -23.696 -16.799 -31.617 1.00 93.38 83 LYS A C 1
ATOM 650 O O . LYS A 1 83 ? -24.783 -16.997 -32.148 1.00 93.38 83 LYS A O 1
ATOM 655 N N . GLU A 1 84 ? -23.548 -16.485 -30.334 1.00 91.38 84 GLU A N 1
ATOM 656 C CA . GLU A 1 84 ? -24.633 -16.351 -29.355 1.00 91.38 84 GLU A CA 1
ATOM 657 C C . GLU A 1 84 ? -24.303 -15.210 -28.384 1.00 91.38 84 GLU A C 1
ATOM 659 O O . GLU A 1 84 ? -23.130 -14.878 -28.209 1.00 91.38 84 GLU A O 1
ATOM 664 N N . GLU A 1 85 ? -25.329 -14.600 -27.786 1.00 90.56 85 GLU A N 1
ATOM 665 C CA . GLU A 1 85 ? -25.160 -13.557 -26.767 1.00 90.56 85 GLU A CA 1
ATOM 666 C C . GLU A 1 85 ? -24.747 -14.162 -25.412 1.00 90.56 85 GLU A C 1
ATOM 668 O O . GLU A 1 85 ? -25.240 -15.238 -25.058 1.00 90.56 85 GLU A O 1
ATOM 673 N N . PRO A 1 86 ? -23.908 -13.470 -24.614 1.00 94.88 86 PRO A N 1
ATOM 674 C CA . PRO A 1 86 ? -23.275 -12.177 -24.906 1.00 94.88 86 PRO A CA 1
ATOM 675 C C . PRO A 1 86 ? -22.173 -12.286 -25.975 1.00 94.88 86 PRO A C 1
ATOM 677 O O . PRO A 1 86 ? -21.449 -13.280 -26.037 1.00 94.88 86 PRO A O 1
ATOM 680 N N . TYR A 1 87 ? -22.033 -11.257 -26.810 1.00 96.62 87 TYR A N 1
ATOM 681 C CA . TYR A 1 87 ? -21.032 -11.221 -27.874 1.00 96.62 87 TYR A CA 1
ATOM 682 C C . TYR A 1 87 ? -19.689 -10.676 -27.375 1.00 96.62 87 TYR A C 1
ATOM 684 O O . TYR A 1 87 ? -19.643 -9.676 -26.658 1.00 96.62 87 TYR A O 1
ATOM 692 N N . GLY A 1 88 ? -18.577 -11.266 -27.812 1.00 97.06 88 GLY A N 1
ATOM 693 C CA . GLY A 1 88 ? -17.261 -10.927 -27.268 1.00 97.06 88 GLY A CA 1
ATOM 694 C C . GLY A 1 88 ? -16.103 -10.915 -28.255 1.00 97.06 88 GLY A C 1
ATOM 695 O O . GLY A 1 88 ? -16.230 -11.306 -29.420 1.00 97.06 88 GLY A O 1
ATOM 696 N N . LEU A 1 89 ? -14.955 -10.471 -27.747 1.00 97.81 89 LEU A N 1
ATOM 697 C CA . LEU A 1 89 ? -13.647 -10.558 -28.395 1.00 97.81 89 LEU A CA 1
ATOM 698 C C . LEU A 1 89 ? -12.651 -11.228 -27.457 1.00 97.81 89 LEU A C 1
ATOM 700 O O . LEU A 1 89 ? -12.626 -10.913 -26.272 1.00 97.81 89 LEU A O 1
ATOM 704 N N . LYS A 1 90 ? -11.793 -12.086 -28.000 1.00 98.00 90 LYS A N 1
ATOM 705 C CA . LYS A 1 90 ? -10.540 -12.464 -27.340 1.00 98.00 90 LYS A CA 1
ATOM 706 C C . LYS A 1 90 ? -9.383 -11.809 -28.064 1.00 98.00 90 LYS A C 1
ATOM 708 O O . LYS A 1 90 ? -9.343 -11.854 -29.294 1.00 98.00 90 LYS A O 1
ATOM 713 N N . LEU A 1 91 ? -8.468 -11.212 -27.314 1.00 97.38 91 LEU A N 1
ATOM 714 C CA . LEU A 1 91 ? -7.246 -10.610 -27.831 1.00 97.38 91 LEU A CA 1
ATOM 715 C C . LEU A 1 91 ? -6.049 -11.356 -27.245 1.00 97.38 91 LEU A C 1
ATOM 717 O O . LEU A 1 91 ? -5.944 -11.502 -26.029 1.00 97.38 91 LEU A O 1
ATOM 721 N N . TYR A 1 92 ? -5.183 -11.834 -28.133 1.00 95.62 92 TYR A N 1
ATOM 722 C CA . TYR A 1 92 ? -4.020 -12.648 -27.807 1.00 95.62 92 TYR A CA 1
ATOM 723 C C . TYR A 1 92 ? -2.750 -11.821 -27.947 1.00 95.62 92 TYR A C 1
ATOM 725 O O . TYR A 1 92 ? -2.562 -11.148 -28.968 1.00 95.62 92 TYR A O 1
ATOM 733 N N . PHE A 1 93 ? -1.870 -11.933 -26.961 1.00 93.56 93 PHE A N 1
ATOM 734 C CA . PHE A 1 93 ? -0.598 -11.229 -26.891 1.00 93.56 93 PHE A CA 1
ATOM 735 C C . PHE A 1 93 ? 0.536 -12.193 -26.544 1.00 93.56 93 PHE A C 1
ATOM 737 O O . PHE A 1 93 ? 0.316 -13.155 -25.823 1.00 93.56 93 PHE A O 1
ATOM 744 N N . ASP A 1 94 ? 1.743 -11.926 -27.026 1.00 90.12 94 ASP A N 1
ATOM 745 C CA . ASP A 1 94 ? 2.972 -12.528 -26.506 1.00 90.12 94 ASP A CA 1
ATOM 746 C C . ASP A 1 94 ? 3.508 -11.629 -25.364 1.00 90.12 94 ASP A C 1
ATOM 748 O O . ASP A 1 94 ? 3.565 -10.406 -25.532 1.00 90.12 94 ASP A O 1
ATOM 752 N N . GLY A 1 95 ? 3.889 -12.197 -24.211 1.00 83.12 95 GLY A N 1
ATOM 753 C CA . GLY A 1 95 ? 4.368 -11.427 -23.046 1.00 83.12 95 GLY A CA 1
ATOM 754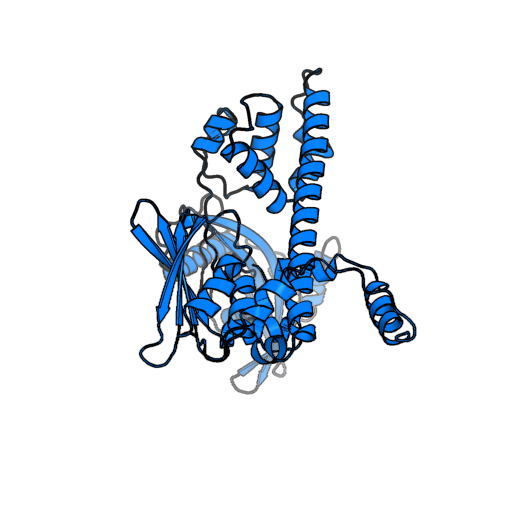 C C . GLY A 1 95 ? 4.657 -12.264 -21.789 1.00 83.12 95 GLY A C 1
ATOM 755 O O . GLY A 1 95 ? 4.567 -13.489 -21.831 1.00 83.12 95 GLY A O 1
ATOM 756 N N . ASN A 1 96 ? 5.010 -11.591 -20.685 1.00 75.62 96 ASN A N 1
ATOM 757 C CA . ASN A 1 96 ? 5.174 -12.176 -19.345 1.00 75.62 96 ASN A CA 1
ATOM 758 C C . ASN A 1 96 ? 3.882 -11.988 -18.541 1.00 75.62 96 ASN A C 1
ATOM 760 O O . ASN A 1 96 ? 3.386 -10.868 -18.420 1.00 75.62 96 ASN A O 1
ATOM 764 N N . THR A 1 97 ? 3.332 -13.065 -17.984 1.00 67.00 97 THR A N 1
ATOM 765 C CA . THR A 1 97 ? 2.078 -12.990 -17.224 1.00 67.00 97 THR A CA 1
ATOM 766 C C . THR A 1 97 ? 2.217 -12.383 -15.836 1.00 67.00 97 THR A C 1
ATOM 768 O O . THR A 1 97 ? 1.251 -11.801 -15.347 1.00 67.00 97 THR A O 1
ATOM 771 N N . ASN A 1 98 ? 3.400 -12.450 -15.218 1.00 63.62 98 ASN A N 1
ATOM 772 C CA . ASN A 1 98 ? 3.621 -11.918 -13.868 1.00 63.62 98 ASN A CA 1
ATOM 773 C C . ASN A 1 98 ? 3.588 -10.381 -13.814 1.00 63.62 98 ASN A C 1
ATOM 775 O O . ASN A 1 98 ? 3.433 -9.804 -12.742 1.00 63.62 98 ASN A O 1
ATOM 779 N N . GLU A 1 99 ? 3.705 -9.725 -14.968 1.00 63.88 99 GLU A N 1
ATOM 780 C CA . GLU A 1 99 ? 3.694 -8.266 -15.121 1.00 63.88 99 GLU A CA 1
ATOM 781 C C . GLU A 1 99 ? 2.361 -7.740 -15.681 1.00 63.88 99 GLU A C 1
ATOM 783 O O . GLU A 1 99 ? 2.178 -6.531 -15.810 1.00 63.88 99 GLU A O 1
ATOM 788 N N . ALA A 1 100 ? 1.418 -8.631 -16.010 1.00 69.25 100 ALA A N 1
ATOM 789 C CA . ALA A 1 100 ? 0.210 -8.263 -16.730 1.00 69.25 100 ALA A CA 1
ATOM 790 C C . ALA A 1 100 ? -0.929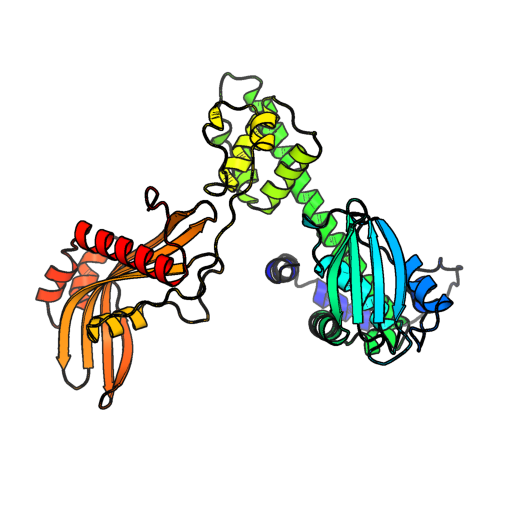 -7.784 -15.823 1.00 69.25 100 ALA A C 1
ATOM 792 O O . ALA A 1 100 ? -1.622 -8.587 -15.197 1.00 69.25 100 ALA A O 1
ATOM 793 N N . ASP A 1 101 ? -1.188 -6.472 -15.818 1.00 79.06 101 ASP A N 1
ATOM 794 C CA . ASP A 1 101 ? -2.377 -5.879 -15.197 1.00 79.06 101 ASP A CA 1
ATOM 795 C C . ASP A 1 101 ? -3.481 -5.689 -16.253 1.00 79.06 101 ASP A C 1
ATOM 797 O O . ASP A 1 101 ? -3.311 -5.024 -17.277 1.00 79.06 101 ASP A O 1
ATOM 801 N N . ILE A 1 102 ? -4.672 -6.238 -15.989 1.00 83.62 102 ILE A N 1
ATOM 802 C CA . ILE A 1 102 ? -5.862 -6.040 -16.832 1.00 83.62 102 ILE A CA 1
ATOM 803 C C . ILE A 1 102 ? -6.209 -4.550 -17.013 1.00 83.62 102 ILE A C 1
ATOM 805 O O . ILE A 1 102 ? -6.869 -4.167 -17.986 1.00 83.62 102 ILE A O 1
ATOM 809 N N . ASP A 1 103 ? -5.766 -3.693 -16.091 1.00 81.12 103 ASP A N 1
ATOM 810 C CA . ASP A 1 103 ? -5.966 -2.253 -16.155 1.00 81.12 103 ASP A CA 1
ATOM 811 C C . ASP A 1 103 ? -5.236 -1.578 -17.317 1.00 81.12 103 ASP A C 1
ATOM 813 O O . ASP A 1 103 ? -5.737 -0.560 -17.809 1.00 81.12 103 ASP A O 1
ATOM 817 N N . ASP A 1 104 ? -4.137 -2.160 -17.804 1.00 83.12 104 ASP A N 1
ATOM 818 C CA . ASP A 1 104 ? -3.381 -1.648 -18.954 1.00 83.12 104 ASP A CA 1
ATOM 819 C C . ASP A 1 104 ? -4.248 -1.607 -20.220 1.00 83.12 104 ASP A C 1
ATOM 821 O O . ASP A 1 104 ? -4.090 -0.750 -21.089 1.00 83.12 104 ASP A O 1
ATOM 825 N N . PHE A 1 105 ? -5.254 -2.480 -20.287 1.00 90.81 105 PHE A N 1
ATOM 826 C CA . PHE A 1 105 ? -6.123 -2.644 -21.446 1.00 90.81 105 PHE A CA 1
ATOM 827 C C . PHE A 1 105 ? -7.454 -1.883 -21.359 1.00 90.81 105 PHE A C 1
ATOM 829 O O . PHE A 1 105 ? -8.284 -1.940 -22.279 1.00 90.81 105 PHE A O 1
ATOM 836 N N . LYS A 1 106 ? -7.698 -1.145 -20.267 1.00 90.00 106 LYS A N 1
ATOM 837 C CA . LYS A 1 106 ? -8.962 -0.417 -20.054 1.00 90.00 106 LYS A CA 1
ATOM 838 C C . LYS A 1 106 ? -9.216 0.659 -21.112 1.00 90.00 106 LYS A C 1
ATOM 840 O O . LYS A 1 106 ? -10.369 0.873 -21.502 1.00 90.00 106 LYS A O 1
ATOM 845 N N . TYR A 1 107 ? -8.172 1.326 -21.599 1.00 88.94 107 TYR A N 1
ATOM 846 C CA . TYR A 1 107 ? -8.304 2.376 -22.614 1.00 88.94 107 TYR A CA 1
ATOM 847 C C . TYR A 1 107 ? -8.596 1.807 -24.005 1.00 88.94 107 TYR A C 1
ATOM 849 O O . TYR A 1 107 ? -9.523 2.275 -24.675 1.00 88.94 107 TYR A O 1
ATOM 857 N N . ASP A 1 108 ? -7.897 0.741 -24.396 1.00 92.75 108 ASP A N 1
ATOM 858 C CA . ASP A 1 108 ? -8.182 -0.001 -25.628 1.00 92.75 108 ASP A CA 1
ATOM 859 C C . ASP A 1 108 ? -9.610 -0.552 -25.623 1.00 92.75 108 ASP A C 1
ATOM 861 O O . ASP A 1 108 ? -10.354 -0.410 -26.600 1.00 92.75 108 ASP A O 1
ATOM 865 N N . SER A 1 109 ? -10.039 -1.090 -24.478 1.00 95.94 109 SER A N 1
ATOM 866 C CA . SER A 1 109 ? -11.415 -1.536 -24.266 1.00 95.94 109 SER A CA 1
ATOM 867 C C . SER A 1 109 ? -12.422 -0.396 -24.434 1.00 95.94 109 SER A C 1
ATOM 869 O O . SER A 1 109 ? -13.436 -0.567 -25.110 1.00 95.94 109 SER A O 1
ATOM 871 N N . ALA A 1 110 ? -12.154 0.794 -23.886 1.00 95.94 110 ALA A N 1
ATOM 872 C CA . ALA A 1 110 ? -13.026 1.959 -24.056 1.00 95.94 110 ALA A CA 1
ATOM 873 C C . ALA A 1 110 ? -13.173 2.377 -25.526 1.00 95.94 110 ALA A C 1
ATOM 875 O O . ALA A 1 110 ? -14.278 2.733 -25.957 1.00 95.94 110 ALA A O 1
ATOM 876 N N . ILE A 1 111 ? -12.099 2.292 -26.314 1.00 96.56 111 ILE A N 1
ATOM 877 C CA . ILE A 1 111 ? -12.142 2.540 -27.759 1.00 96.56 111 ILE A CA 1
ATOM 878 C C . ILE A 1 111 ? -12.985 1.469 -28.464 1.00 96.56 111 ILE A C 1
ATOM 880 O O . ILE A 1 111 ? -13.895 1.817 -29.223 1.00 96.56 111 ILE A O 1
ATOM 884 N N . LEU A 1 112 ? -12.734 0.185 -28.192 1.00 98.12 112 LEU A N 1
ATOM 885 C CA . LEU A 1 112 ? -13.459 -0.939 -28.796 1.00 98.12 112 LEU A CA 1
ATOM 886 C C . LEU A 1 112 ? -14.959 -0.878 -28.495 1.00 98.12 112 LEU A C 1
ATOM 888 O O . LEU A 1 112 ? -15.772 -0.899 -29.421 1.00 98.12 112 LEU A O 1
ATOM 892 N N . PHE A 1 113 ? -15.339 -0.695 -27.230 1.00 98.44 113 PHE A N 1
ATOM 893 C CA . PHE A 1 113 ? -16.739 -0.553 -26.829 1.00 98.44 113 PHE A CA 1
ATOM 894 C C . PHE A 1 113 ? -17.408 0.687 -27.439 1.00 98.44 113 PHE A C 1
ATOM 896 O O . PHE A 1 113 ? -18.607 0.656 -27.723 1.00 98.44 113 PHE A O 1
ATOM 903 N N . SER A 1 114 ? -16.666 1.769 -27.693 1.00 98.00 114 SER A N 1
ATOM 904 C CA . SER A 1 114 ? -17.209 2.963 -28.361 1.00 98.00 114 SER A CA 1
ATOM 905 C C . SER A 1 114 ? -17.447 2.752 -29.864 1.00 98.00 114 SER A C 1
ATOM 907 O O . SER A 1 114 ? -18.317 3.388 -30.471 1.00 98.00 114 SER A O 1
ATOM 909 N N . LEU A 1 115 ? -16.668 1.878 -30.501 1.00 98.44 115 LEU A N 1
ATOM 910 C CA . LEU A 1 115 ? -16.702 1.677 -31.950 1.00 98.44 115 LEU A CA 1
ATOM 911 C C . LEU A 1 115 ? -17.485 0.440 -32.397 1.00 98.44 115 LEU A C 1
ATOM 913 O O . LEU A 1 115 ? -17.894 0.406 -33.557 1.00 98.44 115 LEU A O 1
ATOM 917 N N . VAL A 1 116 ? -17.716 -0.529 -31.512 1.00 98.31 116 VAL A N 1
ATOM 918 C CA . VAL A 1 116 ? -18.477 -1.754 -31.787 1.00 98.31 116 VAL A CA 1
ATOM 919 C C . VAL A 1 116 ? -19.726 -1.770 -30.907 1.00 98.31 116 VAL A C 1
ATOM 921 O O . VAL A 1 116 ? -19.645 -2.040 -29.710 1.00 98.31 116 VAL A O 1
ATOM 924 N N . ASP A 1 117 ? -20.887 -1.445 -31.482 1.00 97.06 117 ASP A N 1
ATOM 925 C CA . ASP A 1 117 ? -22.079 -1.127 -30.678 1.00 97.06 117 ASP A CA 1
ATOM 926 C C . ASP A 1 117 ? -22.629 -2.332 -29.884 1.00 97.06 117 ASP A C 1
ATOM 928 O O . ASP A 1 117 ? -23.101 -2.145 -28.767 1.00 97.06 117 ASP A O 1
ATOM 932 N N . ASN A 1 118 ? -22.568 -3.555 -30.428 1.00 96.69 118 ASN A N 1
ATOM 933 C CA . ASN A 1 118 ? -23.094 -4.768 -29.779 1.00 96.69 118 ASN A CA 1
ATOM 934 C C . ASN A 1 118 ? -22.023 -5.641 -29.093 1.00 96.69 118 ASN A C 1
ATOM 936 O O . ASN A 1 118 ? -22.268 -6.818 -28.863 1.00 96.69 118 ASN A O 1
ATOM 940 N N . LEU A 1 119 ? -20.823 -5.112 -28.842 1.00 98.06 119 LEU A N 1
ATOM 941 C CA . LEU A 1 119 ? -19.783 -5.832 -28.101 1.00 98.06 119 LEU A CA 1
ATOM 942 C C . LEU A 1 119 ? -20.099 -5.821 -26.598 1.00 98.06 119 LEU A C 1
ATOM 944 O O . LEU A 1 119 ? -20.281 -4.736 -26.044 1.00 98.06 119 LEU A O 1
ATOM 948 N N . ASP A 1 120 ? -20.121 -6.976 -25.938 1.00 97.12 120 ASP A N 1
ATOM 949 C CA . ASP A 1 120 ? -20.482 -7.085 -24.517 1.00 97.12 120 ASP A CA 1
ATOM 950 C C . ASP A 1 120 ? -19.257 -7.260 -23.604 1.00 97.12 120 ASP A C 1
ATOM 952 O O . ASP A 1 120 ? -19.211 -6.674 -22.517 1.00 97.12 120 ASP A O 1
ATOM 956 N N . TYR A 1 121 ? -18.239 -8.004 -24.052 1.00 97.88 121 TYR A N 1
ATOM 957 C CA . TYR A 1 121 ? -17.006 -8.239 -23.290 1.00 97.88 121 TYR A CA 1
ATOM 958 C C . TYR A 1 121 ? -15.763 -8.411 -24.171 1.00 97.88 121 TYR A C 1
ATOM 960 O O . TYR A 1 121 ? -15.851 -8.760 -25.350 1.00 97.88 121 TYR A O 1
ATOM 968 N N . ILE A 1 122 ? -14.594 -8.176 -23.575 1.00 98.38 122 ILE A N 1
ATOM 969 C CA . ILE A 1 122 ? -13.279 -8.408 -24.176 1.00 98.38 122 ILE A CA 1
ATOM 970 C C . ILE A 1 122 ? -12.437 -9.200 -23.177 1.00 98.38 122 ILE A C 1
ATOM 972 O O . ILE A 1 122 ? -12.300 -8.785 -22.028 1.00 98.38 122 ILE A O 1
ATOM 976 N N . THR A 1 123 ? -11.873 -10.318 -23.615 1.00 97.62 123 THR A N 1
ATOM 977 C CA . THR A 1 123 ? -10.984 -11.171 -22.823 1.00 97.62 123 THR A CA 1
ATOM 978 C C . THR A 1 123 ? -9.554 -11.028 -23.331 1.00 97.62 123 THR A C 1
ATOM 980 O O . THR A 1 123 ? -9.311 -11.113 -24.538 1.00 97.62 123 THR A O 1
ATOM 983 N N . TYR A 1 124 ? -8.617 -10.817 -22.411 1.00 95.75 124 TYR A N 1
ATOM 984 C CA . TYR A 1 124 ? -7.199 -10.615 -22.699 1.00 95.75 124 TYR A CA 1
ATOM 985 C C . TYR A 1 124 ? -6.403 -11.853 -22.302 1.00 95.75 124 TYR A C 1
ATOM 987 O O . TYR A 1 124 ? -6.523 -12.345 -21.178 1.00 95.75 124 TYR A O 1
ATOM 995 N N . ILE A 1 125 ? -5.621 -12.365 -23.250 1.00 95.06 125 ILE A N 1
ATOM 996 C CA . ILE A 1 125 ? -4.873 -13.613 -23.116 1.00 95.06 125 ILE A CA 1
ATOM 997 C C . ILE A 1 125 ? -3.412 -13.328 -23.450 1.00 95.06 125 ILE A C 1
ATOM 999 O O . ILE A 1 125 ? -3.122 -12.839 -24.545 1.00 95.06 125 ILE A O 1
ATOM 1003 N N . ILE A 1 126 ? -2.507 -13.651 -22.528 1.00 91.81 126 ILE A N 1
ATOM 1004 C CA . ILE A 1 126 ? -1.070 -13.692 -22.805 1.00 91.81 126 ILE A CA 1
ATOM 1005 C C . ILE A 1 126 ? -0.659 -15.132 -23.073 1.00 91.81 126 ILE A C 1
ATOM 1007 O O . ILE A 1 126 ? -1.035 -16.046 -22.345 1.00 91.81 126 ILE A O 1
ATOM 1011 N N . GLU A 1 127 ? 0.122 -15.322 -24.128 1.00 90.44 127 GLU A N 1
ATOM 1012 C CA . GLU A 1 127 ? 0.856 -16.546 -24.385 1.00 90.44 127 GLU A CA 1
ATOM 1013 C C . GLU A 1 127 ? 2.285 -16.396 -23.863 1.00 90.44 127 GLU A C 1
ATOM 1015 O O . GLU A 1 127 ? 3.076 -15.602 -24.380 1.00 90.44 127 GLU A O 1
ATOM 1020 N N . GLU A 1 128 ? 2.616 -17.195 -22.854 1.00 85.88 128 GLU A N 1
ATOM 1021 C CA . GLU A 1 128 ? 3.950 -17.271 -22.272 1.00 85.88 128 GLU A CA 1
ATOM 1022 C C . GLU A 1 128 ? 4.476 -18.695 -22.451 1.00 85.88 128 GLU A C 1
ATOM 1024 O O . GLU A 1 128 ? 3.847 -19.669 -22.044 1.00 85.88 128 GLU A O 1
ATOM 1029 N N . ASN A 1 129 ? 5.624 -18.846 -23.116 1.00 83.06 129 ASN A N 1
ATOM 1030 C CA . ASN A 1 129 ? 6.236 -20.153 -23.401 1.00 83.06 129 ASN A CA 1
ATOM 1031 C C . ASN A 1 129 ? 5.309 -21.168 -24.114 1.00 83.06 129 ASN A C 1
ATOM 1033 O O . ASN A 1 129 ? 5.517 -22.379 -24.023 1.00 83.06 129 ASN A O 1
ATOM 1037 N N . GLY A 1 130 ? 4.321 -20.679 -24.872 1.00 81.12 130 GLY A N 1
ATOM 1038 C CA . GLY A 1 130 ? 3.342 -21.501 -25.588 1.00 81.12 130 GLY A CA 1
ATOM 1039 C C . GLY A 1 130 ? 2.118 -21.908 -24.760 1.00 81.12 130 GLY A C 1
ATOM 1040 O O . GLY A 1 130 ? 1.290 -22.667 -25.263 1.00 81.12 130 GLY A O 1
ATOM 1041 N N . GLU A 1 131 ? 1.989 -21.421 -23.523 1.00 86.31 131 GLU A N 1
ATOM 1042 C CA . GLU A 1 131 ? 0.792 -21.580 -22.696 1.00 86.31 131 GLU A CA 1
ATOM 1043 C C . GLU A 1 131 ? -0.056 -20.302 -22.728 1.00 86.31 131 GLU A C 1
ATOM 1045 O O . GLU A 1 131 ? 0.441 -19.210 -22.468 1.00 86.31 131 GLU A O 1
ATOM 1050 N N . GLU A 1 132 ? -1.343 -20.442 -23.058 1.00 91.56 132 GLU A N 1
ATOM 1051 C CA . GLU A 1 132 ? -2.315 -19.345 -23.054 1.00 91.56 132 GLU A CA 1
ATOM 1052 C C . GLU A 1 132 ? -2.881 -19.138 -21.642 1.00 91.56 132 GLU A C 1
ATOM 1054 O O . GLU A 1 132 ? -3.529 -20.028 -21.084 1.00 91.56 132 GLU A O 1
ATOM 1059 N N . MET A 1 133 ? -2.689 -17.946 -21.086 1.00 89.12 133 MET A N 1
ATOM 1060 C CA . MET A 1 133 ? -3.196 -17.545 -19.778 1.00 89.12 133 MET A CA 1
ATOM 1061 C C . MET A 1 133 ? -4.142 -16.353 -19.916 1.00 89.12 133 MET A C 1
ATOM 1063 O O . MET A 1 133 ? -3.791 -15.312 -20.472 1.00 89.12 133 MET A O 1
ATOM 1067 N N . GLU A 1 134 ? -5.367 -16.505 -19.410 1.00 91.94 134 GLU A N 1
ATOM 1068 C CA . GLU A 1 134 ? -6.332 -15.407 -19.329 1.00 91.94 134 GLU A CA 1
ATOM 1069 C C . GLU A 1 134 ? -5.957 -14.477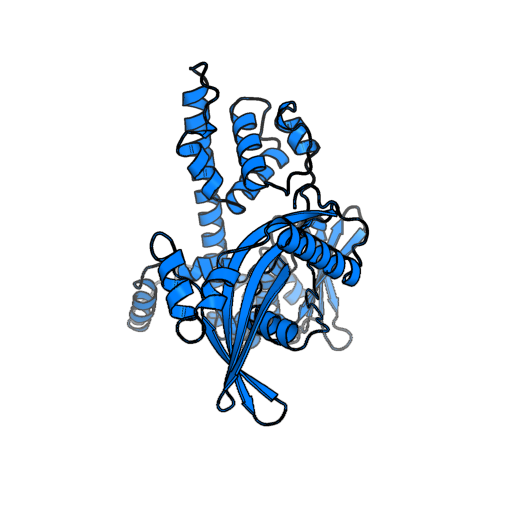 -18.171 1.00 91.94 134 GLU A C 1
ATOM 1071 O O . GLU A 1 134 ? -6.020 -14.875 -17.009 1.00 91.94 134 GLU A O 1
ATOM 1076 N N . ILE A 1 135 ? -5.608 -13.231 -18.491 1.00 87.94 135 ILE A N 1
ATOM 1077 C CA . ILE A 1 135 ? -5.297 -12.194 -17.492 1.00 87.94 135 ILE A CA 1
ATOM 1078 C C . ILE A 1 135 ? -6.586 -11.606 -16.921 1.00 87.94 135 ILE A C 1
ATOM 1080 O O . ILE A 1 135 ? -6.668 -11.230 -15.754 1.00 87.94 135 ILE A O 1
ATOM 1084 N N . GLY A 1 136 ? -7.624 -11.522 -17.753 1.00 91.25 136 GLY A N 1
ATOM 1085 C CA . GLY A 1 136 ? -8.930 -11.073 -17.313 1.00 91.25 136 GLY A CA 1
ATOM 1086 C C . GLY A 1 136 ? -9.887 -10.745 -18.446 1.00 91.25 136 GLY A C 1
ATOM 1087 O O . GLY A 1 136 ? -9.536 -10.690 -19.628 1.00 91.25 136 GLY A O 1
ATOM 1088 N N . THR A 1 137 ? -11.127 -10.483 -18.043 1.00 95.81 137 THR A N 1
ATOM 1089 C CA . THR A 1 137 ? -12.221 -10.109 -18.933 1.00 95.81 137 THR A CA 1
ATOM 1090 C C . THR A 1 137 ? -12.805 -8.763 -18.504 1.00 95.81 137 THR A C 1
ATOM 1092 O O . THR A 1 137 ? -13.242 -8.592 -17.366 1.00 95.81 137 THR A O 1
ATOM 1095 N N . LEU A 1 138 ? -12.846 -7.806 -19.433 1.00 95.31 138 LEU A N 1
ATOM 1096 C CA . LEU A 1 138 ? -13.450 -6.488 -19.254 1.00 95.31 138 LEU A CA 1
ATOM 1097 C C . LEU A 1 138 ? -14.828 -6.461 -19.917 1.00 95.31 138 LEU A C 1
ATOM 1099 O O . LEU A 1 138 ? -14.963 -6.712 -21.114 1.00 95.31 138 LEU A O 1
ATOM 1103 N N . THR A 1 139 ? -15.864 -6.132 -19.145 1.00 97.25 139 THR A N 1
ATOM 1104 C CA . THR A 1 139 ? -17.226 -5.964 -19.674 1.00 97.25 139 THR A CA 1
ATOM 1105 C C . THR A 1 139 ? -17.509 -4.509 -20.029 1.00 97.25 139 THR A C 1
ATOM 1107 O O . THR A 1 139 ? -16.906 -3.584 -19.471 1.00 97.25 139 THR A O 1
ATOM 1110 N N . ARG A 1 140 ? -18.490 -4.289 -20.912 1.00 96.44 140 ARG A N 1
ATOM 1111 C CA . ARG A 1 140 ? -18.964 -2.939 -21.241 1.00 96.44 140 ARG A CA 1
ATOM 1112 C C . ARG A 1 140 ? -19.368 -2.155 -19.996 1.00 96.44 140 ARG A C 1
ATOM 1114 O O . ARG A 1 140 ? -19.037 -0.980 -19.903 1.00 96.44 140 ARG A O 1
ATOM 1121 N N . ASP A 1 141 ? -20.022 -2.797 -19.031 1.00 91.88 141 ASP A N 1
ATOM 1122 C CA . ASP A 1 141 ? -20.451 -2.147 -17.790 1.00 91.88 141 ASP A CA 1
ATOM 1123 C C . ASP A 1 141 ? -19.261 -1.688 -16.935 1.00 91.88 141 ASP A C 1
ATOM 1125 O O . ASP A 1 141 ? -19.288 -0.581 -16.385 1.00 91.88 141 ASP A O 1
ATOM 1129 N N . ASN A 1 142 ? -18.185 -2.488 -16.857 1.00 89.19 142 ASN A N 1
ATOM 1130 C CA . ASN A 1 142 ? -16.965 -2.088 -16.146 1.00 89.19 142 ASN A CA 1
ATOM 1131 C C . ASN A 1 142 ? -16.364 -0.816 -16.757 1.00 89.19 142 ASN A C 1
ATOM 1133 O O . ASN A 1 142 ? -16.002 0.118 -16.036 1.00 89.19 142 ASN A O 1
ATOM 1137 N N . ILE A 1 143 ? -16.300 -0.763 -18.088 1.00 94.94 143 ILE A N 1
ATOM 1138 C CA . ILE A 1 143 ? -15.704 0.358 -18.813 1.00 94.94 143 ILE A CA 1
ATOM 1139 C C . ILE A 1 143 ? -16.625 1.577 -18.841 1.00 94.94 143 ILE A C 1
ATOM 1141 O O . ILE A 1 143 ? -16.149 2.688 -18.634 1.00 94.94 143 ILE A O 1
ATOM 1145 N N . ASP A 1 144 ? -17.937 1.404 -18.996 1.00 90.94 144 ASP A N 1
ATOM 1146 C CA . ASP A 1 144 ? -18.906 2.499 -18.922 1.00 90.94 144 ASP A CA 1
ATOM 1147 C C . ASP A 1 144 ? -18.882 3.173 -17.547 1.00 90.94 144 ASP A C 1
ATOM 1149 O O . ASP A 1 144 ? -18.970 4.400 -17.465 1.00 90.94 144 ASP A O 1
ATOM 1153 N N . SER A 1 145 ? -18.725 2.403 -16.464 1.00 82.44 145 SER A N 1
ATOM 1154 C CA . SER A 1 145 ? -18.543 2.963 -15.121 1.00 82.44 145 SER A CA 1
ATOM 1155 C C . SER A 1 145 ? -17.288 3.840 -15.052 1.00 82.44 145 SER A C 1
ATOM 1157 O O . SER A 1 145 ? -17.334 4.950 -14.516 1.00 82.44 145 SER A O 1
ATOM 1159 N N . MET A 1 146 ? -16.175 3.371 -15.624 1.00 84.00 146 MET A N 1
ATOM 1160 C CA . MET A 1 146 ? -14.919 4.120 -15.684 1.00 84.00 146 MET A CA 1
ATOM 1161 C C . MET A 1 146 ? -15.060 5.397 -16.526 1.00 84.00 146 MET A C 1
ATOM 1163 O O . MET A 1 146 ? -14.793 6.492 -16.031 1.00 84.00 146 MET A O 1
ATOM 1167 N N . THR A 1 147 ? -15.527 5.300 -17.774 1.00 74.94 147 THR A N 1
ATOM 1168 C CA . THR A 1 147 ? -15.642 6.463 -18.668 1.00 74.94 147 THR A CA 1
ATOM 1169 C C . THR A 1 147 ? -16.681 7.464 -18.173 1.00 74.94 147 THR A C 1
ATOM 1171 O O . THR A 1 147 ? -16.489 8.666 -18.336 1.00 74.94 147 THR A O 1
ATOM 1174 N N . THR A 1 148 ? -17.747 7.015 -17.502 1.00 79.62 148 THR A N 1
ATOM 1175 C CA . THR A 1 148 ? -18.719 7.922 -16.872 1.00 79.62 148 THR A CA 1
ATOM 1176 C C . THR A 1 148 ? -18.081 8.687 -15.717 1.00 79.62 148 THR A C 1
ATOM 1178 O O . THR A 1 148 ? -18.280 9.893 -15.606 1.00 79.62 148 THR A O 1
ATOM 1181 N N . SER A 1 149 ? -17.277 8.022 -14.884 1.00 63.62 149 SER A N 1
ATOM 1182 C CA . SER A 1 149 ? -16.583 8.687 -13.777 1.00 63.62 149 SER A CA 1
ATOM 1183 C C . SER A 1 149 ? -15.565 9.725 -14.253 1.00 63.62 149 SER A C 1
ATOM 1185 O O . SER A 1 149 ? -15.331 10.703 -13.547 1.00 63.62 149 SER A O 1
ATOM 1187 N N . ILE A 1 150 ? -14.941 9.498 -15.410 1.00 72.00 150 ILE A N 1
ATOM 1188 C CA . ILE A 1 150 ? -13.820 10.309 -15.898 1.00 72.00 150 ILE A CA 1
ATOM 1189 C C . ILE A 1 150 ? -14.284 11.394 -16.880 1.00 72.00 150 ILE A C 1
ATOM 1191 O O . ILE A 1 150 ? -13.914 12.557 -16.755 1.00 72.00 150 ILE A O 1
ATOM 1195 N N . LEU A 1 151 ? -15.115 11.022 -17.854 1.00 77.44 151 LEU A N 1
ATOM 1196 C CA . LEU A 1 151 ? -15.548 11.871 -18.969 1.00 77.44 151 LEU A CA 1
ATOM 1197 C C . LEU A 1 151 ? -17.035 12.244 -18.904 1.00 77.44 151 LEU A C 1
ATOM 1199 O O . LEU A 1 151 ? -17.520 12.980 -19.765 1.00 77.44 151 LEU A O 1
ATOM 1203 N N . GLY A 1 152 ? -17.780 11.721 -17.923 1.00 79.25 152 GLY A N 1
ATOM 1204 C CA . GLY A 1 152 ? -19.219 11.956 -17.792 1.00 79.25 152 GLY A CA 1
ATOM 1205 C C . GLY A 1 152 ? -20.067 11.291 -18.879 1.00 79.25 152 GLY A C 1
ATOM 1206 O O . GLY A 1 152 ? -21.221 11.671 -19.050 1.00 79.25 152 GLY A O 1
ATOM 1207 N N . MET A 1 153 ? -19.505 10.345 -19.641 1.00 89.75 153 MET A N 1
ATOM 1208 C CA . MET A 1 153 ? -20.169 9.689 -20.771 1.00 89.75 153 MET A CA 1
ATOM 1209 C C . MET A 1 153 ? -19.877 8.189 -20.795 1.00 89.75 153 MET A C 1
ATOM 1211 O O . MET A 1 153 ? -18.755 7.753 -20.524 1.00 89.75 153 MET A O 1
ATOM 1215 N N . LYS A 1 154 ? -20.869 7.403 -21.211 1.00 95.44 154 LYS A N 1
ATOM 1216 C CA . LYS A 1 154 ? -20.689 5.982 -21.538 1.00 95.44 154 LYS A CA 1
ATOM 1217 C C . LYS A 1 154 ? -19.965 5.800 -22.872 1.00 95.44 154 LYS A C 1
ATOM 1219 O O . LYS A 1 154 ? -19.994 6.685 -23.730 1.00 95.44 154 LYS A O 1
ATOM 1224 N N . THR A 1 155 ? -19.390 4.625 -23.103 1.00 96.38 155 THR A N 1
ATOM 1225 C CA . THR A 1 155 ? -18.734 4.259 -24.374 1.00 96.38 155 THR A CA 1
ATOM 1226 C C . THR A 1 155 ? -19.671 4.407 -25.576 1.00 96.38 155 THR A C 1
ATOM 1228 O O . THR A 1 155 ? -19.293 4.960 -26.608 1.00 96.38 155 THR A O 1
ATOM 1231 N N . SER A 1 156 ? -20.944 4.030 -25.429 1.00 96.12 156 SER A N 1
ATOM 1232 C CA . SER A 1 156 ? -21.972 4.221 -26.466 1.00 96.12 156 SER A CA 1
ATOM 1233 C C . SER A 1 156 ? -22.188 5.699 -26.832 1.00 96.12 156 SER A C 1
ATOM 1235 O O . SER A 1 156 ? -22.335 6.050 -28.007 1.00 96.12 156 SER A O 1
ATOM 1237 N N . GLU A 1 157 ? -22.148 6.598 -25.847 1.00 96.06 157 GLU A N 1
ATOM 1238 C CA . GLU A 1 157 ? -22.266 8.039 -26.063 1.00 96.06 157 GLU A CA 1
ATOM 1239 C C . GLU A 1 157 ? -21.001 8.623 -26.688 1.00 96.06 157 GLU A C 1
ATOM 1241 O O . GLU A 1 157 ? -21.100 9.445 -27.604 1.00 96.06 157 GLU A O 1
ATOM 1246 N N . LEU A 1 158 ? -19.825 8.178 -26.244 1.00 95.06 158 LEU A N 1
ATOM 1247 C CA . LEU A 1 158 ? -18.530 8.555 -26.811 1.00 95.06 158 LEU A CA 1
ATOM 1248 C C . LEU A 1 158 ? -18.442 8.148 -28.289 1.00 95.06 158 LEU A C 1
ATOM 1250 O O . LEU A 1 158 ? -18.061 8.950 -29.140 1.00 95.06 158 LEU A O 1
ATOM 1254 N N . GLY A 1 159 ? -18.921 6.951 -28.621 1.00 95.75 159 GLY A N 1
ATOM 1255 C CA . GLY A 1 159 ? -19.001 6.418 -29.977 1.00 95.75 159 GLY A CA 1
ATOM 1256 C C . GLY A 1 159 ? -20.077 7.028 -30.879 1.00 95.75 159 GLY A C 1
ATOM 1257 O O . GLY A 1 159 ? -20.046 6.827 -32.098 1.00 95.75 159 GLY A O 1
ATOM 1258 N N . SER A 1 160 ? -21.045 7.760 -30.319 1.00 95.56 160 SER A N 1
ATOM 1259 C CA . SER A 1 160 ? -22.224 8.252 -31.057 1.00 95.56 160 SER A CA 1
ATOM 1260 C C . SER A 1 160 ? -21.902 9.295 -32.129 1.00 95.56 160 SER A C 1
ATOM 1262 O O . SER A 1 160 ? -22.686 9.509 -33.052 1.00 95.56 160 SER A O 1
ATOM 1264 N N . SER A 1 161 ? -20.747 9.956 -32.034 1.00 95.69 161 SER A N 1
ATOM 1265 C CA . SER A 1 161 ? -20.300 10.923 -33.033 1.00 95.69 161 SER A CA 1
ATOM 1266 C C . SER A 1 161 ? -18.784 10.975 -33.091 1.00 95.69 161 SER A C 1
ATOM 1268 O O . SER A 1 161 ? -18.114 10.831 -32.070 1.00 95.69 161 SER A O 1
ATOM 1270 N N . LYS A 1 162 ? -18.252 11.276 -34.275 1.00 94.31 162 LYS A N 1
ATOM 1271 C CA . LYS A 1 162 ? -16.812 11.419 -34.485 1.00 94.31 162 LYS A CA 1
ATOM 1272 C C . LYS A 1 162 ? -16.178 12.415 -33.512 1.00 94.31 162 LYS A C 1
ATOM 1274 O O . LYS A 1 162 ? -15.131 12.129 -32.963 1.00 94.31 162 LYS A O 1
ATOM 1279 N N . ASN A 1 163 ? -16.839 13.545 -33.251 1.00 92.31 163 ASN A N 1
ATOM 1280 C CA . ASN A 1 163 ? -16.335 14.571 -32.335 1.00 92.31 163 ASN A CA 1
ATOM 1281 C C . ASN A 1 163 ? -16.198 14.057 -30.891 1.00 92.31 163 ASN A C 1
ATOM 1283 O O . ASN A 1 163 ? -15.180 14.276 -30.248 1.00 92.31 163 ASN A O 1
ATOM 1287 N N . LYS A 1 164 ? -17.211 13.347 -30.376 1.00 93.31 164 LYS A N 1
ATOM 1288 C CA . LYS A 1 164 ? -17.140 12.759 -29.028 1.00 93.31 164 LYS A CA 1
ATOM 1289 C C . LYS A 1 164 ? -16.081 11.658 -28.944 1.00 93.31 164 LYS A C 1
ATOM 1291 O O . LYS A 1 164 ? -15.362 11.595 -27.956 1.00 93.31 164 LYS A O 1
ATOM 1296 N N . PHE A 1 165 ? -15.944 10.855 -29.996 1.00 96.19 165 PHE A N 1
ATOM 1297 C CA . PHE A 1 165 ? -14.919 9.823 -30.062 1.00 96.19 165 PHE A CA 1
ATOM 1298 C C . PHE A 1 165 ? -13.506 10.420 -30.135 1.00 96.19 165 PHE A C 1
ATOM 1300 O O . PHE A 1 165 ? -12.604 9.949 -29.454 1.00 96.19 165 PHE A O 1
ATOM 1307 N N . THR A 1 166 ? -13.313 11.504 -30.892 1.00 93.44 166 THR A N 1
ATOM 1308 C CA . THR A 1 166 ? -12.045 12.243 -30.921 1.00 93.44 166 THR A CA 1
ATOM 1309 C C . THR A 1 166 ? -11.645 12.719 -29.526 1.00 93.44 166 THR A C 1
ATOM 1311 O O . THR A 1 166 ? -10.495 12.525 -29.159 1.00 93.44 166 THR A O 1
ATOM 1314 N N . LYS A 1 167 ? -12.588 13.219 -28.714 1.00 86.50 167 LYS A N 1
ATOM 1315 C CA . LYS A 1 167 ? -12.307 13.608 -27.321 1.00 86.50 167 LYS A CA 1
ATOM 1316 C C . LYS A 1 167 ? -11.810 12.450 -26.456 1.00 86.50 167 LYS A C 1
ATOM 1318 O O . LYS A 1 167 ? -10.926 12.664 -25.641 1.00 86.50 167 LYS A O 1
ATOM 1323 N N . LEU A 1 168 ? -12.361 11.243 -26.627 1.00 90.31 168 LEU A N 1
ATOM 1324 C CA . LEU A 1 168 ? -11.877 10.049 -25.921 1.00 90.31 168 LEU A CA 1
ATOM 1325 C C . LEU A 1 168 ? -10.414 9.757 -26.282 1.00 90.31 168 LEU A C 1
ATOM 1327 O O . LEU A 1 168 ? -9.594 9.544 -25.396 1.00 90.31 168 LEU A O 1
ATOM 1331 N N . VAL A 1 169 ? -10.093 9.772 -27.579 1.00 90.12 169 VAL A N 1
ATOM 1332 C CA . VAL A 1 169 ? -8.736 9.483 -28.068 1.00 90.12 169 VAL A CA 1
ATOM 1333 C C . VAL A 1 169 ? -7.741 10.575 -27.660 1.00 90.12 169 VAL A C 1
ATOM 1335 O O . VAL A 1 169 ? -6.610 10.259 -27.311 1.00 90.12 169 VAL A O 1
ATOM 1338 N N . GLU A 1 170 ? -8.133 11.850 -27.696 1.00 85.81 170 GLU A N 1
ATOM 1339 C CA . GLU A 1 170 ? -7.287 12.971 -27.258 1.00 85.81 170 GLU A CA 1
ATOM 1340 C C . GLU A 1 170 ? -7.019 12.920 -25.750 1.00 85.81 170 GLU A C 1
ATOM 1342 O O . GLU A 1 170 ? -5.866 13.010 -25.344 1.00 85.81 170 GLU A O 1
ATOM 1347 N N . PHE A 1 171 ? -8.051 12.670 -24.941 1.00 80.62 171 PHE A N 1
ATOM 1348 C CA . PHE A 1 171 ? -7.915 12.505 -23.494 1.00 80.62 171 PHE A CA 1
ATOM 1349 C C . PHE A 1 171 ? -6.944 11.377 -23.119 1.00 80.62 171 PHE A C 1
ATOM 1351 O O . PHE A 1 171 ? -6.107 11.536 -22.235 1.00 80.62 171 PHE A O 1
ATOM 1358 N N . TYR A 1 172 ? -7.025 10.242 -23.819 1.00 79.88 172 TYR A N 1
ATOM 1359 C CA . TYR A 1 172 ? -6.099 9.131 -23.609 1.00 79.88 172 TYR A CA 1
ATOM 1360 C C . TYR A 1 172 ? -4.645 9.529 -23.902 1.00 79.88 172 TYR A C 1
ATOM 1362 O O . TYR A 1 172 ? -3.758 9.261 -23.095 1.00 79.88 172 TYR A O 1
ATOM 1370 N N . LYS A 1 173 ? -4.409 10.232 -25.017 1.00 78.75 173 LYS A N 1
ATOM 1371 C CA . LYS A 1 173 ? -3.069 10.712 -25.383 1.00 78.75 173 LYS A CA 1
ATOM 1372 C C . LYS A 1 173 ? -2.489 11.693 -24.369 1.00 78.75 173 LYS A C 1
ATOM 1374 O O . LYS A 1 173 ? -1.284 11.674 -24.142 1.00 78.75 173 LYS A O 1
ATOM 1379 N N . GLU A 1 174 ? -3.327 12.541 -23.779 1.00 74.25 174 GLU A N 1
ATOM 1380 C CA . GLU A 1 174 ? -2.914 13.462 -22.716 1.00 74.25 174 GLU A CA 1
ATOM 1381 C C . GLU A 1 174 ? -2.457 12.689 -21.470 1.00 74.25 174 GLU A C 1
ATOM 1383 O O . GLU A 1 174 ? -1.338 12.908 -21.010 1.00 74.25 174 GLU A O 1
ATOM 1388 N N . ILE A 1 175 ? -3.235 11.707 -20.997 1.00 68.31 175 ILE A N 1
ATOM 1389 C CA . ILE A 1 175 ? -2.839 10.858 -19.856 1.00 68.31 175 ILE A CA 1
ATOM 1390 C C . ILE A 1 175 ? -1.526 10.124 -20.133 1.00 68.31 175 ILE A C 1
ATOM 1392 O O . ILE A 1 175 ? -0.625 10.126 -19.297 1.00 68.31 175 ILE A O 1
ATOM 1396 N N . GLU A 1 176 ? -1.401 9.498 -21.304 1.00 67.12 176 GLU A N 1
ATOM 1397 C CA . GLU A 1 176 ? -0.190 8.759 -21.666 1.00 67.12 176 GLU A CA 1
ATOM 1398 C C . GLU A 1 176 ? 1.043 9.682 -21.697 1.00 67.12 176 GLU A C 1
ATOM 1400 O O . GLU A 1 176 ? 2.145 9.268 -21.331 1.00 67.12 176 GLU A O 1
ATOM 1405 N N . SER A 1 177 ? 0.866 10.944 -22.105 1.00 65.81 177 SER A N 1
ATOM 1406 C CA . SER A 1 177 ? 1.938 11.941 -22.086 1.00 65.81 177 SER A CA 1
ATOM 1407 C C . SER A 1 177 ? 2.321 12.387 -20.673 1.00 65.81 177 SER A C 1
ATOM 1409 O O . SER A 1 177 ? 3.512 12.459 -20.387 1.00 65.81 177 SER A O 1
ATOM 1411 N N . GLU A 1 178 ? 1.350 12.593 -19.777 1.00 61.97 178 GLU A N 1
ATOM 1412 C CA . GLU A 1 178 ? 1.605 12.975 -18.380 1.00 61.97 178 GLU A CA 1
ATOM 1413 C C . GLU A 1 178 ? 2.329 11.860 -17.609 1.00 61.97 178 GLU A C 1
ATOM 1415 O O . GLU A 1 178 ? 3.278 12.127 -16.876 1.00 61.97 178 GLU A O 1
ATOM 1420 N N . ILE A 1 179 ? 1.937 10.597 -17.818 1.00 60.94 179 ILE A N 1
ATOM 1421 C CA . ILE A 1 179 ? 2.599 9.438 -17.195 1.00 60.94 179 ILE A CA 1
ATOM 1422 C C . ILE A 1 179 ? 4.053 9.316 -17.675 1.00 60.94 179 ILE A C 1
ATOM 1424 O O . ILE A 1 179 ? 4.947 9.009 -16.886 1.00 60.94 179 ILE A O 1
ATOM 1428 N N . LYS A 1 180 ? 4.307 9.554 -18.968 1.00 61.56 180 LYS A N 1
ATOM 1429 C CA . LYS A 1 180 ? 5.670 9.534 -19.522 1.00 61.56 180 LYS A CA 1
ATOM 1430 C C . LYS A 1 180 ? 6.529 10.680 -18.991 1.00 61.56 180 LYS A C 1
ATOM 1432 O O . LYS A 1 180 ? 7.700 10.447 -18.714 1.00 61.56 180 LYS A O 1
ATOM 1437 N N . GLU A 1 181 ? 5.963 11.877 -18.847 1.00 57.81 181 GLU A N 1
ATOM 1438 C CA . GLU A 1 181 ? 6.663 13.045 -18.299 1.00 57.81 181 GLU A CA 1
ATOM 1439 C C . GLU A 1 181 ? 7.070 12.816 -16.830 1.00 57.81 181 GLU A C 1
ATOM 1441 O O . GLU A 1 181 ? 8.229 13.022 -16.487 1.00 57.81 181 GLU A O 1
ATOM 1446 N N . ASP A 1 182 ? 6.183 12.272 -15.986 1.00 56.41 182 ASP A N 1
ATOM 1447 C CA . ASP A 1 182 ? 6.479 12.004 -14.561 1.00 56.41 182 ASP A CA 1
ATOM 1448 C C . ASP A 1 182 ? 7.550 10.900 -14.371 1.00 56.41 182 ASP A C 1
ATOM 1450 O O . ASP A 1 182 ? 8.401 10.987 -13.476 1.00 56.41 182 ASP A O 1
ATOM 1454 N N . LYS A 1 183 ? 7.571 9.879 -15.248 1.00 59.34 183 LYS A N 1
ATOM 1455 C CA . LYS A 1 183 ? 8.640 8.857 -15.279 1.00 59.34 183 LYS A CA 1
ATOM 1456 C C . LYS A 1 183 ? 9.995 9.435 -15.714 1.00 59.34 183 LYS A C 1
ATOM 1458 O O . LYS A 1 183 ? 11.025 9.070 -15.136 1.00 59.34 183 LYS A O 1
ATOM 1463 N N . ASP A 1 184 ? 10.013 10.325 -16.709 1.00 65.56 184 ASP A N 1
ATOM 1464 C CA . ASP A 1 184 ? 11.237 10.992 -17.181 1.00 65.56 184 ASP A CA 1
ATOM 1465 C C . ASP A 1 184 ? 11.799 11.936 -16.105 1.00 65.56 184 ASP A C 1
ATOM 1467 O O . ASP A 1 184 ? 12.981 11.855 -15.766 1.00 65.56 184 ASP A O 1
ATOM 1471 N N . ASP A 1 185 ? 10.939 12.731 -15.463 1.00 73.94 185 ASP A N 1
ATOM 1472 C CA . ASP A 1 185 ? 11.314 13.598 -14.340 1.00 73.94 185 ASP A CA 1
ATOM 1473 C C . ASP A 1 185 ? 11.939 12.798 -13.185 1.00 73.94 185 ASP A C 1
ATOM 1475 O O . ASP A 1 185 ? 12.988 13.172 -12.650 1.00 73.94 185 ASP A O 1
ATOM 1479 N N . THR A 1 186 ? 11.338 11.660 -12.822 1.00 75.81 186 THR A N 1
ATOM 1480 C CA . THR A 1 186 ? 11.858 10.792 -11.755 1.00 75.81 186 THR A CA 1
ATOM 1481 C C . THR A 1 186 ? 13.240 10.238 -12.102 1.00 75.81 186 THR A C 1
ATOM 1483 O O . THR A 1 186 ? 14.173 10.349 -11.301 1.00 75.81 186 THR A O 1
ATOM 1486 N N . SER A 1 187 ? 13.403 9.705 -13.315 1.00 82.12 187 SER A N 1
ATOM 1487 C CA . SER A 1 187 ? 14.676 9.154 -13.795 1.00 82.12 187 SER A CA 1
ATOM 1488 C C . SER A 1 187 ? 15.778 10.219 -13.797 1.00 82.12 187 SER A C 1
ATOM 1490 O O . SER A 1 187 ? 16.888 9.981 -13.320 1.00 82.12 187 SER A O 1
ATOM 1492 N N . GLN A 1 188 ? 15.463 11.434 -14.260 1.00 82.81 188 GLN A N 1
ATOM 1493 C CA . GLN A 1 188 ? 16.400 12.560 -14.281 1.00 82.81 188 GLN A CA 1
ATOM 1494 C C . GLN A 1 188 ? 16.831 12.991 -12.875 1.00 82.81 188 GLN A C 1
ATOM 1496 O O . GLN A 1 188 ? 18.017 13.253 -12.652 1.00 82.81 188 GLN A O 1
ATOM 1501 N N . ILE A 1 189 ? 15.896 13.049 -11.919 1.00 82.00 189 ILE A N 1
ATOM 1502 C CA . ILE A 1 189 ? 16.199 13.365 -10.517 1.00 82.00 189 ILE A CA 1
ATOM 1503 C C . ILE A 1 189 ? 17.148 12.317 -9.934 1.00 82.00 189 ILE A C 1
ATOM 1505 O O . ILE A 1 189 ? 18.144 12.680 -9.300 1.00 82.00 189 ILE A O 1
ATOM 1509 N N . ILE A 1 190 ? 16.862 11.033 -10.146 1.00 90.25 190 ILE A N 1
ATOM 1510 C CA . ILE A 1 190 ? 17.674 9.943 -9.601 1.00 90.25 190 ILE A CA 1
ATOM 1511 C C . ILE A 1 190 ? 19.071 9.973 -10.215 1.00 90.25 190 ILE A C 1
ATOM 1513 O O . ILE A 1 190 ? 20.058 10.036 -9.483 1.00 90.25 190 ILE A O 1
ATOM 1517 N N . GLU A 1 191 ? 19.175 10.028 -11.541 1.00 91.25 191 GLU A N 1
ATOM 1518 C CA . GLU A 1 191 ? 20.458 10.051 -12.241 1.00 91.25 191 GLU A CA 1
ATOM 1519 C C . GLU A 1 191 ? 21.305 11.273 -11.882 1.00 91.25 191 GLU A C 1
ATOM 1521 O O . GLU A 1 191 ? 22.511 11.152 -11.646 1.00 91.25 191 GLU A O 1
ATOM 1526 N N . TYR A 1 192 ? 20.700 12.457 -11.776 1.00 85.88 192 TYR A N 1
ATOM 1527 C CA . TYR A 1 192 ? 21.409 13.653 -11.328 1.00 85.88 192 TYR A CA 1
ATOM 1528 C C . TYR A 1 192 ? 22.016 13.453 -9.932 1.00 85.88 192 TYR A C 1
ATOM 1530 O O . TYR A 1 192 ? 23.218 13.667 -9.739 1.00 85.88 192 TYR A O 1
ATOM 1538 N N . ASN A 1 193 ? 21.210 12.999 -8.969 1.00 89.44 193 ASN A N 1
ATOM 1539 C CA . ASN A 1 193 ? 21.649 12.802 -7.590 1.00 89.44 193 ASN A CA 1
ATOM 1540 C C . ASN A 1 193 ? 22.689 11.676 -7.470 1.00 89.44 193 ASN A C 1
ATOM 1542 O O . ASN A 1 193 ? 23.713 11.861 -6.809 1.00 89.44 193 ASN A O 1
ATOM 1546 N N . LEU A 1 194 ? 22.504 10.552 -8.172 1.00 92.69 194 LEU A N 1
ATOM 1547 C CA . LEU A 1 194 ? 23.475 9.456 -8.224 1.00 92.69 194 LEU A CA 1
ATOM 1548 C C . LEU A 1 194 ? 24.826 9.922 -8.773 1.00 92.69 194 LEU A C 1
ATOM 1550 O O . LEU A 1 194 ? 25.865 9.599 -8.198 1.00 92.69 194 LEU A O 1
ATOM 1554 N N . ASN A 1 195 ? 24.834 10.724 -9.840 1.00 88.88 195 ASN A N 1
ATOM 1555 C CA . ASN A 1 195 ? 26.068 11.258 -10.417 1.00 88.88 195 ASN A CA 1
ATOM 1556 C C . ASN A 1 195 ? 26.791 12.215 -9.458 1.00 88.88 195 ASN A C 1
ATOM 1558 O O . ASN A 1 195 ? 28.021 12.180 -9.349 1.00 88.88 195 ASN A O 1
ATOM 1562 N N . VAL A 1 196 ? 26.047 13.051 -8.727 1.00 86.31 196 VAL A N 1
ATOM 1563 C CA . VAL A 1 196 ? 26.620 13.923 -7.691 1.00 86.31 196 VAL A CA 1
ATOM 1564 C C . VAL A 1 196 ? 27.238 13.096 -6.563 1.00 86.31 196 VAL A C 1
ATOM 1566 O O . VAL A 1 196 ? 28.376 13.368 -6.167 1.00 86.31 196 VAL A O 1
ATOM 1569 N N . LEU A 1 197 ? 26.536 12.067 -6.079 1.00 90.00 197 LEU A N 1
ATOM 1570 C CA . LEU A 1 197 ? 27.037 11.167 -5.039 1.00 90.00 197 LEU A CA 1
ATOM 1571 C C . LEU A 1 197 ? 28.282 10.406 -5.503 1.00 90.00 197 LEU A C 1
ATOM 1573 O O . LEU A 1 197 ? 29.288 10.396 -4.790 1.00 90.00 197 LEU A O 1
ATOM 1577 N N . ALA A 1 198 ? 28.251 9.819 -6.700 1.00 86.44 198 ALA A N 1
ATOM 1578 C CA . ALA A 1 198 ? 29.376 9.081 -7.261 1.00 86.44 198 ALA A CA 1
ATOM 1579 C C . ALA A 1 198 ? 30.617 9.977 -7.377 1.00 86.44 198 ALA A C 1
ATOM 1581 O O . ALA A 1 198 ? 31.690 9.598 -6.914 1.00 86.44 198 ALA A O 1
ATOM 1582 N N . LYS A 1 199 ? 30.462 11.206 -7.889 1.00 84.25 199 LYS A N 1
ATOM 1583 C CA . LYS A 1 199 ? 31.564 12.166 -8.041 1.00 84.25 199 LYS A CA 1
ATOM 1584 C C . LYS A 1 199 ? 32.146 12.633 -6.704 1.00 84.25 199 LYS A C 1
ATOM 1586 O O . LYS A 1 199 ? 33.361 12.711 -6.552 1.00 84.25 199 LYS A O 1
ATOM 1591 N N . LYS A 1 200 ? 31.299 12.973 -5.727 1.00 82.94 200 LYS A N 1
ATOM 1592 C CA . LYS A 1 200 ? 31.758 13.470 -4.415 1.00 82.94 200 LYS A CA 1
ATOM 1593 C C . LYS A 1 200 ? 32.502 12.406 -3.608 1.00 82.94 200 LYS A C 1
ATOM 1595 O O . LYS A 1 200 ? 33.364 12.751 -2.805 1.00 82.94 200 LYS A O 1
ATOM 1600 N N . ASN A 1 201 ? 32.156 11.134 -3.800 1.00 80.94 201 ASN A N 1
ATOM 1601 C CA . ASN A 1 201 ? 32.677 10.028 -2.997 1.00 80.94 201 ASN A CA 1
ATOM 1602 C C . ASN A 1 201 ? 33.684 9.145 -3.759 1.00 80.94 201 ASN A C 1
ATOM 1604 O O . ASN A 1 201 ? 34.241 8.229 -3.166 1.00 80.94 201 ASN A O 1
ATOM 1608 N N . SER A 1 202 ? 33.972 9.429 -5.037 1.00 70.38 202 SER A N 1
ATOM 1609 C CA . SER A 1 202 ? 35.061 8.779 -5.785 1.00 70.38 202 SER A CA 1
ATOM 1610 C C . SER A 1 202 ? 36.450 9.335 -5.447 1.00 70.38 202 SER A C 1
ATOM 1612 O O . SER A 1 202 ? 37.446 8.648 -5.645 1.00 70.38 202 SER A O 1
ATOM 1614 N N . GLU A 1 203 ? 36.533 10.582 -4.969 1.00 57.25 203 GLU A N 1
ATOM 1615 C CA . GLU A 1 203 ? 37.798 11.301 -4.723 1.00 57.25 203 GLU A CA 1
ATOM 1616 C C . GLU A 1 203 ? 38.230 11.320 -3.244 1.00 57.25 203 GLU A C 1
ATOM 1618 O O . GLU A 1 203 ? 39.368 11.669 -2.934 1.00 57.25 203 GLU A O 1
ATOM 1623 N N . ALA A 1 204 ? 37.341 10.946 -2.321 1.00 52.03 204 ALA A N 1
ATOM 1624 C CA . ALA A 1 204 ? 37.580 10.980 -0.883 1.00 52.03 204 ALA A CA 1
ATOM 1625 C C . ALA A 1 204 ? 37.313 9.602 -0.264 1.00 52.03 204 ALA A C 1
ATOM 1627 O O . ALA A 1 204 ? 36.308 8.979 -0.585 1.00 52.03 204 ALA A O 1
ATOM 1628 N N . ASP A 1 205 ? 38.120 9.182 0.719 1.00 47.84 205 ASP A N 1
ATOM 1629 C CA . ASP A 1 205 ? 37.902 8.000 1.589 1.00 47.84 205 ASP A CA 1
ATOM 1630 C C . ASP A 1 205 ? 36.577 8.041 2.405 1.00 47.84 205 ASP A C 1
ATOM 1632 O O . ASP A 1 205 ? 36.353 7.266 3.339 1.00 47.84 205 ASP A O 1
ATOM 1636 N N . SER A 1 206 ? 35.667 8.962 2.086 1.00 50.31 206 SER A N 1
ATOM 1637 C CA . SER A 1 206 ? 34.377 9.145 2.734 1.00 50.31 206 SER A CA 1
ATOM 1638 C C . SER A 1 206 ? 33.349 8.161 2.171 1.00 50.31 206 SER A C 1
ATOM 1640 O O . SER A 1 206 ? 32.623 8.461 1.229 1.00 50.31 206 SER A O 1
ATOM 1642 N N . LYS A 1 207 ? 33.187 7.013 2.832 1.00 60.84 207 LYS A N 1
ATOM 1643 C CA . LYS A 1 207 ? 32.031 6.107 2.656 1.00 60.84 207 LYS A CA 1
ATOM 1644 C C . LYS A 1 207 ? 30.709 6.675 3.211 1.00 60.84 207 LYS A C 1
ATOM 1646 O O . LYS A 1 207 ? 29.810 5.912 3.543 1.00 60.84 207 LYS A O 1
ATOM 1651 N N . ASN A 1 208 ? 30.577 7.995 3.366 1.00 78.81 208 ASN A N 1
ATOM 1652 C CA . ASN A 1 208 ? 29.427 8.611 4.032 1.00 78.81 208 ASN A CA 1
ATOM 1653 C C . ASN A 1 208 ? 28.460 9.312 3.064 1.00 78.81 208 ASN A C 1
ATOM 1655 O O . ASN A 1 208 ? 28.008 10.428 3.318 1.00 78.81 208 ASN A O 1
ATOM 1659 N N . TYR A 1 209 ? 28.148 8.674 1.933 1.00 86.38 209 TYR A N 1
ATOM 1660 C CA . TYR A 1 209 ? 27.119 9.167 1.008 1.00 86.38 209 TYR A CA 1
ATOM 1661 C C . TYR A 1 209 ? 25.716 9.152 1.627 1.00 86.38 209 TYR A C 1
ATOM 1663 O O . TYR A 1 209 ? 24.910 10.007 1.283 1.00 86.38 209 TYR A O 1
ATOM 1671 N N . LYS A 1 210 ? 25.446 8.260 2.592 1.00 87.94 210 LYS A N 1
ATOM 1672 C CA . LYS A 1 210 ? 24.136 8.156 3.262 1.00 87.94 210 LYS A CA 1
ATOM 1673 C C . LYS A 1 210 ? 23.722 9.423 4.019 1.00 87.94 210 LYS A C 1
ATOM 1675 O O . LYS A 1 210 ? 22.538 9.700 4.147 1.00 87.94 210 LYS A O 1
ATOM 1680 N N . ASN A 1 211 ? 24.686 10.226 4.476 1.00 86.69 211 ASN A N 1
ATOM 1681 C CA . ASN A 1 211 ? 24.417 11.492 5.168 1.00 86.69 211 ASN A CA 1
ATOM 1682 C C . ASN A 1 211 ? 24.287 12.696 4.214 1.00 86.69 211 ASN A C 1
ATOM 1684 O O . ASN A 1 211 ? 24.180 13.831 4.680 1.00 86.69 211 ASN A O 1
ATOM 1688 N N . GLN A 1 212 ? 24.370 12.484 2.898 1.00 87.12 212 GLN A N 1
ATOM 1689 C CA . GLN A 1 212 ? 24.275 13.555 1.906 1.00 87.12 212 GLN A CA 1
ATOM 1690 C C . GLN A 1 212 ? 22.821 13.761 1.483 1.00 87.12 212 GLN A C 1
ATOM 1692 O O . GLN A 1 212 ? 22.037 12.814 1.418 1.00 87.12 212 GLN A O 1
ATOM 1697 N N . ASN A 1 213 ? 22.466 15.010 1.178 1.00 86.75 213 ASN A N 1
ATOM 1698 C CA . ASN A 1 213 ? 21.098 15.370 0.803 1.00 86.75 213 ASN A CA 1
ATOM 1699 C C . ASN A 1 213 ? 20.633 14.589 -0.425 1.00 86.75 213 ASN A C 1
ATOM 1701 O O . ASN A 1 213 ? 19.510 14.112 -0.441 1.00 86.75 213 ASN A O 1
ATOM 1705 N N . GLU A 1 214 ? 21.525 14.388 -1.395 1.00 91.38 214 GLU A N 1
ATOM 1706 C CA . GLU A 1 214 ? 21.241 13.689 -2.645 1.00 91.38 214 GLU A CA 1
ATOM 1707 C C . GLU A 1 214 ? 20.803 12.235 -2.414 1.00 91.38 214 GLU A C 1
ATOM 1709 O O . GLU A 1 214 ? 19.936 11.732 -3.122 1.00 91.38 214 GLU A O 1
ATOM 1714 N N . TYR A 1 215 ? 21.352 11.568 -1.392 1.00 92.06 215 TYR A N 1
ATOM 1715 C CA . TYR A 1 215 ? 20.918 10.225 -1.006 1.00 92.06 215 TYR A CA 1
ATOM 1716 C C . TYR A 1 215 ? 19.500 10.267 -0.425 1.00 92.06 215 TYR A C 1
ATOM 1718 O O . TYR A 1 215 ? 18.617 9.542 -0.876 1.00 92.06 215 TYR A O 1
ATOM 1726 N N . GLY A 1 216 ? 19.259 11.177 0.525 1.00 86.50 216 GLY A N 1
ATOM 1727 C CA . GLY A 1 216 ? 17.938 11.361 1.125 1.00 86.50 216 GLY A CA 1
ATOM 1728 C C . GLY A 1 216 ? 16.872 11.817 0.124 1.00 86.50 216 GLY A C 1
ATOM 1729 O O . GLY A 1 216 ? 15.707 11.468 0.279 1.00 86.50 216 GLY A O 1
ATOM 1730 N N . ASP A 1 217 ? 17.243 12.576 -0.903 1.00 85.19 217 ASP A N 1
ATOM 1731 C CA . ASP A 1 217 ? 16.324 13.039 -1.942 1.00 85.19 217 ASP A CA 1
ATOM 1732 C C . ASP A 1 217 ? 15.870 11.898 -2.854 1.00 85.19 217 ASP A C 1
ATOM 1734 O O . ASP A 1 217 ? 14.702 11.881 -3.234 1.00 85.19 217 ASP A O 1
ATOM 1738 N N . ILE A 1 218 ? 16.731 10.908 -3.120 1.00 89.38 218 ILE A N 1
ATOM 1739 C CA . ILE A 1 218 ? 16.325 9.682 -3.818 1.00 89.38 218 ILE A CA 1
ATOM 1740 C C . ILE A 1 218 ? 15.451 8.809 -2.907 1.00 89.38 218 ILE A C 1
ATOM 1742 O O . ILE A 1 218 ? 14.387 8.372 -3.333 1.00 89.38 218 ILE A O 1
ATOM 1746 N N . VAL A 1 219 ? 15.841 8.591 -1.643 1.00 90.50 219 VAL A N 1
ATOM 1747 C CA . VAL A 1 219 ? 15.061 7.760 -0.698 1.00 90.50 219 VAL A CA 1
ATOM 1748 C C . VAL A 1 219 ? 13.633 8.294 -0.512 1.00 90.50 219 VAL A C 1
ATOM 1750 O O . VAL A 1 219 ? 12.682 7.517 -0.461 1.00 90.50 219 VAL A O 1
ATOM 1753 N N . LYS A 1 220 ? 13.444 9.622 -0.483 1.00 88.00 220 LYS A N 1
ATOM 1754 C CA . LYS A 1 220 ? 12.116 10.265 -0.386 1.00 88.00 220 LYS A CA 1
ATOM 1755 C C . LYS A 1 220 ? 11.180 9.970 -1.561 1.00 88.00 220 LYS A C 1
ATOM 1757 O O . LYS A 1 220 ? 9.981 10.201 -1.415 1.00 88.00 220 LYS A O 1
ATOM 1762 N N . LEU A 1 221 ? 11.694 9.511 -2.705 1.00 82.44 221 LEU A N 1
ATOM 1763 C CA . LEU A 1 221 ? 10.860 9.107 -3.843 1.00 82.44 221 LEU A CA 1
ATOM 1764 C C . LEU A 1 221 ? 10.076 7.818 -3.549 1.00 82.44 221 LEU A C 1
ATOM 1766 O O . LEU A 1 221 ? 9.076 7.562 -4.216 1.00 82.44 221 LEU A O 1
ATOM 1770 N N . GLY A 1 222 ? 10.487 7.041 -2.538 1.00 85.88 222 GLY A N 1
ATOM 1771 C CA . GLY A 1 222 ? 9.777 5.843 -2.097 1.00 85.88 222 GLY A CA 1
ATOM 1772 C C . GLY A 1 222 ? 9.657 4.799 -3.206 1.00 85.88 222 GLY A C 1
ATOM 1773 O O . GLY A 1 222 ? 10.616 4.556 -3.936 1.00 85.88 222 GLY A O 1
ATOM 1774 N N . GLU A 1 223 ? 8.473 4.199 -3.339 1.00 82.19 223 GLU A N 1
ATOM 1775 C CA . GLU A 1 223 ? 8.204 3.107 -4.288 1.00 82.19 223 GLU A CA 1
ATOM 1776 C C . GLU A 1 223 ? 8.529 3.476 -5.740 1.00 82.19 223 GLU A C 1
ATOM 1778 O O . GLU A 1 223 ? 9.181 2.697 -6.422 1.00 82.19 223 GLU A O 1
ATOM 1783 N N . VAL A 1 224 ? 8.216 4.698 -6.187 1.00 80.88 224 VAL A N 1
ATOM 1784 C CA . VAL A 1 224 ? 8.518 5.135 -7.566 1.00 80.88 224 VAL A CA 1
ATOM 1785 C C . VAL A 1 224 ? 10.032 5.179 -7.822 1.00 80.88 224 VAL A C 1
ATOM 1787 O O . VAL A 1 224 ? 10.511 4.830 -8.899 1.00 80.88 224 VAL A O 1
ATOM 1790 N N . GLY A 1 225 ? 10.818 5.587 -6.818 1.00 85.81 225 GLY A N 1
ATOM 1791 C CA . GLY A 1 225 ? 12.278 5.560 -6.915 1.00 85.81 225 GLY A CA 1
ATOM 1792 C C . GLY A 1 225 ? 12.849 4.143 -6.871 1.00 85.81 225 GLY A C 1
ATOM 1793 O O . GLY A 1 225 ? 13.824 3.851 -7.564 1.00 85.81 225 GLY A O 1
ATOM 1794 N N . LEU A 1 226 ? 12.229 3.260 -6.083 1.00 91.19 226 LEU A N 1
ATOM 1795 C CA . LEU A 1 226 ? 12.588 1.847 -6.015 1.00 91.19 226 LEU A CA 1
ATOM 1796 C C . LEU A 1 226 ? 12.323 1.139 -7.349 1.00 91.19 226 LEU A C 1
ATOM 1798 O O . LEU A 1 226 ? 13.224 0.461 -7.833 1.00 91.19 226 LEU A O 1
ATOM 1802 N N . GLU A 1 227 ? 11.153 1.341 -7.964 1.00 86.69 227 GLU A N 1
ATOM 1803 C CA . GLU A 1 227 ? 10.803 0.801 -9.288 1.00 86.69 227 GLU A CA 1
ATOM 1804 C C . GLU A 1 227 ? 11.863 1.164 -10.331 1.00 86.69 227 GLU A C 1
ATOM 1806 O O . GLU A 1 227 ? 12.395 0.289 -11.014 1.00 86.69 227 GLU A O 1
ATOM 1811 N N . TYR A 1 228 ? 12.243 2.446 -10.400 1.00 90.12 228 TYR A N 1
ATOM 1812 C CA . TYR A 1 228 ? 13.303 2.894 -11.300 1.00 90.12 228 TYR A CA 1
ATOM 1813 C C . TYR A 1 228 ? 14.626 2.164 -11.029 1.00 90.12 228 TYR A C 1
ATOM 1815 O O . TYR A 1 228 ? 15.218 1.591 -11.943 1.00 90.12 228 TYR A O 1
ATOM 1823 N N . ILE A 1 229 ? 15.087 2.142 -9.774 1.00 94.88 229 ILE A N 1
ATOM 1824 C CA . ILE A 1 229 ? 16.367 1.518 -9.418 1.00 94.88 229 ILE A CA 1
ATOM 1825 C C . ILE A 1 229 ? 16.371 0.022 -9.751 1.00 94.88 229 ILE A C 1
ATOM 1827 O O . ILE A 1 229 ? 17.349 -0.462 -10.319 1.00 94.88 229 ILE A O 1
ATOM 1831 N N . LEU A 1 230 ? 15.304 -0.707 -9.413 1.00 93.75 230 LEU A N 1
ATOM 1832 C CA . LEU A 1 230 ? 15.194 -2.136 -9.703 1.00 93.75 230 LEU A CA 1
ATOM 1833 C C . LEU A 1 230 ? 15.156 -2.399 -11.212 1.00 93.75 230 LEU A C 1
ATOM 1835 O O . LEU A 1 230 ? 15.825 -3.327 -11.661 1.00 93.75 230 LEU A O 1
ATOM 1839 N N . SER A 1 231 ? 14.492 -1.543 -11.996 1.00 90.12 231 SER A N 1
ATOM 1840 C CA . SER A 1 231 ? 14.495 -1.655 -13.461 1.00 90.12 231 SER A CA 1
ATOM 1841 C C . SER A 1 231 ? 15.896 -1.473 -14.063 1.00 90.12 231 SER A C 1
ATOM 1843 O O . SER A 1 231 ? 16.254 -2.139 -15.032 1.00 90.12 231 SER A O 1
ATOM 1845 N N . GLU A 1 232 ? 16.748 -0.624 -13.480 1.00 94.69 232 GLU A N 1
ATOM 1846 C CA . GLU A 1 232 ? 18.137 -0.476 -13.931 1.00 94.69 232 GLU A CA 1
ATOM 1847 C C . GLU A 1 232 ? 18.973 -1.732 -13.633 1.00 94.69 232 GLU A C 1
ATOM 1849 O O . GLU A 1 232 ? 19.848 -2.102 -14.424 1.00 94.69 232 GLU A O 1
ATOM 1854 N N . PHE A 1 233 ? 18.712 -2.411 -12.509 1.00 93.81 233 PHE A N 1
ATOM 1855 C CA . PHE A 1 233 ? 19.323 -3.709 -12.215 1.00 93.81 233 PHE A CA 1
ATOM 1856 C C . PHE A 1 233 ? 18.840 -4.791 -13.187 1.00 93.81 233 PHE A C 1
ATOM 1858 O O . PHE A 1 233 ? 19.666 -5.527 -13.730 1.00 93.81 233 PHE A O 1
ATOM 1865 N N . GLU A 1 234 ? 17.533 -4.853 -13.437 1.00 92.31 234 GLU A N 1
ATOM 1866 C CA . GLU A 1 234 ? 16.893 -5.804 -14.349 1.00 92.31 234 GLU A CA 1
ATOM 1867 C C . GLU A 1 234 ? 17.437 -5.690 -15.776 1.00 92.31 234 GLU A C 1
ATOM 1869 O O . GLU A 1 234 ? 17.839 -6.679 -16.390 1.00 92.31 234 GLU A O 1
ATOM 1874 N N . ASN A 1 235 ? 17.551 -4.454 -16.270 1.00 90.94 235 ASN A N 1
ATOM 1875 C CA . ASN A 1 235 ? 18.083 -4.142 -17.595 1.00 90.94 235 ASN A CA 1
ATOM 1876 C C . ASN A 1 235 ? 19.603 -4.364 -17.712 1.00 90.94 235 ASN A C 1
ATOM 1878 O O . ASN A 1 235 ? 20.173 -4.208 -18.794 1.00 90.94 235 ASN A O 1
ATOM 1882 N N . GLY A 1 236 ? 20.285 -4.719 -16.616 1.00 90.88 236 GLY A N 1
ATOM 1883 C CA . GLY A 1 236 ? 21.731 -4.938 -16.591 1.00 90.88 236 GLY A CA 1
ATOM 1884 C C . GLY A 1 236 ? 22.557 -3.652 -16.711 1.00 90.88 236 GLY A C 1
ATOM 1885 O O . GLY A 1 236 ? 23.738 -3.713 -17.061 1.00 90.88 236 GLY A O 1
ATOM 1886 N N . ASN A 1 237 ? 21.960 -2.492 -16.423 1.00 93.06 237 ASN A N 1
ATOM 1887 C CA . ASN A 1 237 ? 22.630 -1.190 -16.478 1.00 93.06 237 ASN A CA 1
ATOM 1888 C C . ASN A 1 237 ? 23.496 -0.925 -15.235 1.00 93.06 237 ASN A C 1
ATOM 1890 O O . ASN A 1 237 ? 24.395 -0.079 -15.268 1.00 93.06 237 ASN A O 1
ATOM 1894 N N . VAL A 1 238 ? 23.254 -1.650 -14.139 1.00 95.38 238 VAL A N 1
ATOM 1895 C CA . VAL A 1 238 ? 23.992 -1.494 -12.880 1.00 95.38 238 VAL A CA 1
ATOM 1896 C C . VAL A 1 238 ? 25.241 -2.374 -12.842 1.00 95.38 238 VAL A C 1
ATOM 1898 O O . VAL A 1 238 ? 25.195 -3.572 -13.116 1.00 95.38 238 VAL A O 1
ATOM 1901 N N . GLN A 1 239 ? 26.370 -1.779 -12.447 1.00 94.06 239 GLN A N 1
ATOM 1902 C CA . GLN A 1 239 ? 27.654 -2.462 -12.273 1.00 94.06 239 GLN A CA 1
ATOM 1903 C C . GLN A 1 239 ? 28.029 -2.600 -10.792 1.00 94.06 239 GLN A C 1
ATOM 1905 O O . GLN A 1 239 ? 27.518 -1.885 -9.931 1.00 94.06 239 GLN A O 1
ATOM 1910 N N . ASP A 1 240 ? 28.985 -3.483 -10.494 1.00 95.19 240 ASP A N 1
ATOM 1911 C CA . ASP A 1 240 ? 29.557 -3.658 -9.151 1.00 95.19 240 ASP A CA 1
ATOM 1912 C C . ASP A 1 240 ? 30.581 -2.555 -8.812 1.00 95.19 240 ASP A C 1
ATOM 1914 O O . ASP A 1 240 ? 31.738 -2.813 -8.469 1.00 95.19 240 ASP A O 1
ATOM 1918 N N . ASP A 1 241 ? 30.152 -1.303 -8.938 1.00 91.00 241 ASP A N 1
ATOM 1919 C CA . ASP A 1 241 ? 30.929 -0.101 -8.659 1.00 91.00 241 ASP A CA 1
ATOM 1920 C C . ASP A 1 241 ? 30.292 0.741 -7.535 1.00 91.00 241 ASP A C 1
ATOM 1922 O O . ASP A 1 241 ? 29.355 0.320 -6.851 1.00 91.00 241 ASP A O 1
ATOM 1926 N N . LEU A 1 242 ? 30.823 1.946 -7.298 1.00 89.94 242 LEU A N 1
ATOM 1927 C CA . LEU A 1 242 ? 30.284 2.846 -6.277 1.00 89.94 242 LEU A CA 1
ATOM 1928 C C . LEU A 1 242 ? 28.840 3.274 -6.583 1.00 89.94 242 LEU A C 1
ATOM 1930 O O . LEU A 1 242 ? 28.044 3.383 -5.652 1.00 89.94 242 LEU A O 1
ATOM 1934 N N . LYS A 1 243 ? 28.493 3.512 -7.856 1.00 92.12 243 LYS A N 1
ATOM 1935 C CA . LYS A 1 243 ? 27.136 3.923 -8.243 1.00 92.12 243 LYS A CA 1
ATOM 1936 C C . LYS A 1 243 ? 26.159 2.779 -7.972 1.00 92.12 243 LYS A C 1
ATOM 1938 O O . LYS A 1 243 ? 25.153 3.003 -7.304 1.00 92.12 243 LYS A O 1
ATOM 1943 N N . GLY A 1 244 ? 26.498 1.554 -8.374 1.00 94.94 244 GLY A N 1
ATOM 1944 C CA . GLY A 1 244 ? 25.698 0.369 -8.069 1.00 94.94 244 GLY A CA 1
ATOM 1945 C C . GLY A 1 244 ? 25.591 0.083 -6.573 1.00 94.94 244 GLY A C 1
ATOM 1946 O O . GLY A 1 244 ? 24.523 -0.288 -6.091 1.00 94.94 244 GLY A O 1
ATOM 1947 N N . GLN A 1 245 ? 26.652 0.328 -5.797 1.00 94.25 245 GLN A N 1
ATOM 1948 C CA . GLN A 1 245 ? 26.606 0.202 -4.337 1.00 94.25 245 GLN A CA 1
ATOM 1949 C C . GLN A 1 245 ? 25.661 1.225 -3.692 1.00 94.25 245 GLN A C 1
ATOM 1951 O O . GLN A 1 245 ? 24.934 0.871 -2.764 1.00 94.25 245 GLN A O 1
ATOM 1956 N N . ILE A 1 246 ? 25.631 2.465 -4.189 1.00 94.44 246 ILE A N 1
ATOM 1957 C CA . ILE A 1 246 ? 24.669 3.483 -3.745 1.00 94.44 246 ILE A CA 1
ATOM 1958 C C . ILE A 1 246 ? 23.241 3.054 -4.105 1.00 94.44 246 ILE A C 1
ATOM 1960 O O . ILE A 1 246 ? 22.368 3.106 -3.244 1.00 94.44 246 ILE A O 1
ATOM 1964 N N . MET A 1 247 ? 23.012 2.587 -5.337 1.00 97.00 247 MET A N 1
ATOM 1965 C CA . MET A 1 247 ? 21.697 2.118 -5.793 1.00 97.00 247 MET A CA 1
ATOM 1966 C C . MET A 1 247 ? 21.181 0.945 -4.954 1.00 97.00 247 MET A C 1
ATOM 1968 O O . MET A 1 247 ? 20.046 0.997 -4.487 1.00 97.00 247 MET A O 1
ATOM 1972 N N . LYS A 1 248 ? 22.027 -0.059 -4.678 1.00 97.00 248 LYS A N 1
ATOM 1973 C CA . LYS A 1 248 ? 21.699 -1.160 -3.758 1.00 97.00 248 LYS A CA 1
ATOM 1974 C C . LYS A 1 248 ? 21.296 -0.629 -2.382 1.00 97.00 248 LYS A C 1
ATOM 1976 O O . LYS A 1 248 ? 20.278 -1.035 -1.838 1.00 97.00 248 LYS A O 1
ATOM 1981 N N . ASP A 1 249 ? 22.101 0.255 -1.796 1.00 95.56 249 ASP A N 1
ATOM 1982 C CA . ASP A 1 249 ? 21.845 0.751 -0.442 1.00 95.56 249 ASP A CA 1
ATOM 1983 C C . ASP A 1 249 ? 20.538 1.542 -0.340 1.00 95.56 249 ASP A C 1
ATOM 1985 O O . ASP A 1 249 ? 19.817 1.373 0.641 1.00 95.56 249 ASP A O 1
ATOM 1989 N N . ILE A 1 250 ? 20.232 2.361 -1.350 1.00 96.19 250 ILE A N 1
ATOM 1990 C CA . ILE A 1 250 ? 18.964 3.089 -1.454 1.00 96.19 250 ILE A CA 1
ATOM 1991 C C . ILE A 1 250 ? 17.803 2.103 -1.578 1.00 96.19 250 ILE A C 1
ATOM 1993 O O . ILE A 1 250 ? 16.835 2.215 -0.833 1.00 96.19 250 ILE A O 1
ATOM 1997 N N . ALA A 1 251 ? 17.906 1.120 -2.479 1.00 97.31 251 ALA A N 1
ATOM 1998 C CA . ALA A 1 251 ? 16.853 0.132 -2.675 1.00 97.31 251 ALA A CA 1
ATOM 1999 C C . ALA A 1 251 ? 16.567 -0.649 -1.385 1.00 97.31 251 ALA A C 1
ATOM 2001 O O . ALA A 1 251 ? 15.413 -0.785 -0.999 1.00 97.31 251 ALA A O 1
ATOM 2002 N N . ILE A 1 252 ? 17.605 -1.083 -0.664 1.00 96.25 252 ILE A N 1
ATOM 2003 C CA . ILE A 1 252 ? 17.464 -1.770 0.629 1.00 96.25 252 ILE A CA 1
ATOM 2004 C C . ILE A 1 252 ? 16.833 -0.863 1.690 1.00 96.25 252 ILE A C 1
ATOM 2006 O O . ILE A 1 252 ? 16.048 -1.336 2.508 1.00 96.25 252 ILE A O 1
ATOM 2010 N N . GLU A 1 253 ? 17.167 0.428 1.702 1.00 95.50 253 GLU A N 1
ATOM 2011 C CA . GLU A 1 253 ? 16.573 1.383 2.640 1.00 95.50 253 GLU A CA 1
ATOM 2012 C C . GLU A 1 253 ? 15.083 1.609 2.372 1.00 95.50 253 GLU A C 1
ATOM 2014 O O . GLU A 1 253 ? 14.308 1.658 3.323 1.00 95.50 253 GLU A O 1
ATOM 2019 N N . ILE A 1 254 ? 14.681 1.680 1.099 1.00 92.38 254 ILE A N 1
ATOM 2020 C CA . ILE A 1 254 ? 13.271 1.810 0.709 1.00 92.38 254 ILE A CA 1
ATOM 2021 C C . ILE A 1 254 ? 12.509 0.500 0.958 1.00 92.38 254 ILE A C 1
ATOM 2023 O O . ILE A 1 254 ? 11.409 0.532 1.503 1.00 92.38 254 ILE A O 1
ATOM 2027 N N . LEU A 1 255 ? 13.091 -0.651 0.599 1.00 92.62 255 LEU A N 1
ATOM 2028 C CA . LEU A 1 255 ? 12.504 -1.975 0.835 1.00 92.62 255 LEU A CA 1
ATOM 2029 C C . LEU A 1 255 ? 12.309 -2.248 2.330 1.00 92.62 255 LEU A C 1
ATOM 2031 O O . LEU A 1 255 ? 11.317 -2.858 2.727 1.00 92.62 255 LEU A O 1
ATOM 2035 N N . GLY A 1 256 ? 13.260 -1.824 3.167 1.00 90.75 256 GLY A N 1
ATOM 2036 C CA . GLY A 1 256 ? 13.216 -2.047 4.605 1.00 90.75 256 GLY A CA 1
ATOM 2037 C C . GLY A 1 256 ? 13.023 -3.538 4.929 1.00 90.75 256 GLY A C 1
ATOM 2038 O O . GLY A 1 256 ? 13.823 -4.368 4.486 1.00 90.75 256 GLY A O 1
ATOM 2039 N N . PRO A 1 257 ? 11.974 -3.916 5.684 1.00 87.50 257 PRO A N 1
ATOM 2040 C CA . PRO A 1 257 ? 11.669 -5.316 5.961 1.00 87.50 257 PRO A CA 1
ATOM 2041 C C . PRO A 1 257 ? 11.349 -6.184 4.741 1.00 87.50 257 PRO A C 1
ATOM 2043 O O . PRO A 1 257 ? 11.471 -7.397 4.868 1.00 87.50 257 PRO A O 1
ATOM 2046 N N . LYS A 1 258 ? 10.980 -5.591 3.595 1.00 89.88 258 LYS A N 1
ATOM 2047 C CA . LYS A 1 258 ? 10.656 -6.324 2.362 1.00 89.88 258 LYS A CA 1
ATOM 2048 C C . LYS A 1 258 ? 11.887 -6.929 1.666 1.00 89.88 258 LYS A C 1
ATOM 2050 O O . LYS A 1 258 ? 11.750 -7.708 0.731 1.00 89.88 258 LYS A O 1
ATOM 2055 N N . ASN A 1 259 ? 13.106 -6.581 2.091 1.00 93.31 259 ASN A N 1
ATOM 2056 C CA . ASN A 1 259 ? 14.333 -7.200 1.582 1.00 93.31 259 ASN A CA 1
ATOM 2057 C C . ASN A 1 259 ? 14.580 -8.561 2.262 1.00 93.31 259 ASN A C 1
ATOM 2059 O O . ASN A 1 259 ? 15.001 -8.599 3.422 1.00 93.31 259 ASN A O 1
ATOM 2063 N N . ASN A 1 260 ? 14.431 -9.656 1.511 1.00 91.88 260 ASN A N 1
ATOM 2064 C CA . ASN A 1 260 ? 14.738 -11.021 1.962 1.00 91.88 260 ASN A CA 1
ATOM 2065 C C . ASN A 1 260 ? 16.241 -11.327 2.086 1.00 91.88 260 ASN A C 1
ATOM 2067 O O . ASN A 1 260 ? 16.635 -12.276 2.764 1.00 91.88 260 ASN A O 1
ATOM 2071 N N . VAL A 1 261 ? 17.101 -10.568 1.401 1.00 94.12 261 VAL A N 1
ATOM 2072 C CA . VAL A 1 261 ? 18.513 -10.932 1.264 1.00 94.12 261 VAL A CA 1
ATOM 2073 C C . VAL A 1 261 ? 19.263 -10.679 2.569 1.00 94.12 261 VAL A C 1
ATOM 2075 O O . VAL A 1 261 ? 19.607 -9.541 2.896 1.00 94.12 261 VAL A O 1
ATOM 2078 N N . GLU A 1 262 ? 19.576 -11.744 3.301 1.00 90.94 262 GLU A N 1
ATOM 2079 C CA . GLU A 1 262 ? 20.458 -11.687 4.467 1.00 90.94 262 GLU A CA 1
ATOM 2080 C C . GLU A 1 262 ? 21.910 -11.371 4.075 1.00 90.94 262 GLU A C 1
ATOM 2082 O O . GLU A 1 262 ? 22.366 -11.656 2.967 1.00 90.94 262 GLU A O 1
ATOM 2087 N N . ASN A 1 263 ? 22.676 -10.794 5.009 1.00 91.69 263 ASN A N 1
ATOM 2088 C CA . ASN A 1 263 ? 24.095 -10.456 4.818 1.00 91.69 263 ASN A CA 1
ATOM 2089 C C . ASN A 1 263 ? 24.380 -9.594 3.567 1.00 91.69 263 ASN A C 1
ATOM 2091 O O . ASN A 1 263 ? 25.507 -9.544 3.076 1.00 91.69 263 ASN A O 1
ATOM 2095 N N . TYR A 1 264 ? 23.384 -8.839 3.086 1.00 91.62 264 TYR A N 1
ATOM 2096 C CA . TYR A 1 264 ? 23.449 -7.969 1.901 1.00 91.62 264 TYR A CA 1
ATOM 2097 C C . TYR A 1 264 ? 24.614 -6.960 1.901 1.00 91.62 264 TYR A C 1
ATOM 2099 O O . TYR A 1 264 ? 25.018 -6.447 0.852 1.00 91.62 264 TYR A O 1
ATOM 2107 N N . ARG A 1 265 ? 25.174 -6.659 3.082 1.00 89.31 265 ARG A N 1
ATOM 2108 C CA . ARG A 1 265 ? 26.344 -5.784 3.255 1.00 89.31 265 ARG A CA 1
ATOM 2109 C C . ARG A 1 265 ? 27.622 -6.373 2.655 1.00 89.31 265 ARG A C 1
ATOM 2111 O O . ARG A 1 265 ? 28.516 -5.608 2.313 1.00 89.31 265 ARG A O 1
ATOM 2118 N N . GLU A 1 266 ? 27.705 -7.695 2.540 1.00 92.19 266 GLU A N 1
ATOM 2119 C CA . GLU A 1 266 ? 28.872 -8.411 2.009 1.00 92.19 266 GLU A CA 1
ATOM 2120 C C . GLU A 1 266 ? 28.745 -8.723 0.512 1.00 92.19 266 GLU A C 1
ATOM 2122 O O . GLU A 1 266 ? 29.733 -9.062 -0.137 1.00 92.19 266 GLU A O 1
ATOM 2127 N N . LEU A 1 267 ? 27.538 -8.603 -0.044 1.00 94.81 267 LEU A N 1
ATOM 2128 C CA . LEU A 1 267 ? 27.256 -8.904 -1.444 1.00 94.81 267 LEU A CA 1
ATOM 2129 C C . LEU A 1 267 ? 27.600 -7.722 -2.347 1.00 94.81 267 LEU A C 1
ATOM 2131 O O . LEU A 1 267 ? 27.453 -6.562 -1.954 1.00 94.81 267 LEU A O 1
ATOM 2135 N N . SER A 1 268 ? 27.991 -8.005 -3.588 1.00 96.62 268 SER A N 1
ATOM 2136 C CA . SER A 1 268 ? 28.031 -6.967 -4.615 1.00 96.62 268 SER A CA 1
ATOM 2137 C C . SER A 1 268 ? 26.606 -6.512 -4.983 1.00 96.62 268 SER A C 1
ATOM 2139 O O . SER A 1 268 ? 25.643 -7.217 -4.667 1.00 96.62 268 SER A O 1
ATOM 2141 N N . PRO A 1 269 ? 26.434 -5.327 -5.595 1.00 97.44 269 PRO A N 1
ATOM 2142 C CA . PRO A 1 269 ? 25.138 -4.862 -6.091 1.00 97.44 269 PRO A CA 1
ATOM 2143 C C . PRO A 1 269 ? 24.402 -5.897 -6.944 1.00 97.44 269 PRO A C 1
ATOM 2145 O O . PRO A 1 269 ? 23.252 -6.223 -6.655 1.00 97.44 269 PRO A O 1
ATOM 2148 N N . THR A 1 270 ? 25.075 -6.453 -7.950 1.00 96.75 270 THR A N 1
ATOM 2149 C CA . THR A 1 270 ? 24.457 -7.410 -8.878 1.00 96.75 270 THR A CA 1
ATOM 2150 C C . THR A 1 270 ? 24.137 -8.750 -8.211 1.00 96.75 270 THR A C 1
ATOM 2152 O O . THR A 1 270 ? 23.082 -9.327 -8.470 1.00 96.75 270 THR A O 1
ATOM 2155 N N . GLU A 1 271 ? 24.989 -9.229 -7.298 1.00 97.56 271 GLU A N 1
ATOM 2156 C CA . GLU A 1 271 ? 24.735 -10.468 -6.553 1.00 97.56 271 GLU A CA 1
ATOM 2157 C C . GLU A 1 271 ? 23.602 -10.311 -5.531 1.00 97.56 271 GLU A C 1
ATOM 2159 O O . GLU A 1 271 ? 22.845 -11.255 -5.314 1.00 97.56 271 GLU A O 1
ATOM 2164 N N . TRP A 1 272 ? 23.466 -9.135 -4.908 1.00 98.12 272 TRP A N 1
ATOM 2165 C CA . TRP A 1 272 ? 22.314 -8.826 -4.060 1.00 98.12 272 TRP A CA 1
ATOM 2166 C C . TRP A 1 272 ? 21.019 -8.876 -4.868 1.00 98.12 272 TRP A C 1
ATOM 2168 O O . TRP A 1 272 ? 20.118 -9.617 -4.491 1.00 98.12 272 TRP A O 1
ATOM 2178 N N . TYR A 1 273 ? 20.956 -8.165 -5.998 1.00 98.00 273 TYR A N 1
ATOM 2179 C CA . TYR A 1 273 ? 19.750 -8.117 -6.825 1.00 98.00 273 TYR A CA 1
ATOM 2180 C C . TYR A 1 273 ? 19.353 -9.503 -7.345 1.00 98.00 273 TYR A C 1
ATOM 2182 O O . TYR A 1 273 ? 18.193 -9.882 -7.277 1.00 98.00 273 TYR A O 1
ATOM 2190 N N . LYS A 1 274 ? 20.323 -10.327 -7.760 1.00 96.81 274 LYS A N 1
ATOM 2191 C CA . LYS A 1 274 ? 20.062 -11.704 -8.206 1.00 96.81 274 LYS A CA 1
ATOM 2192 C C . LYS A 1 274 ? 19.413 -12.594 -7.134 1.00 96.81 274 LYS A C 1
ATOM 2194 O O . LYS A 1 274 ? 18.782 -13.594 -7.469 1.00 96.81 274 LYS A O 1
ATOM 2199 N N . ARG A 1 275 ? 19.639 -12.292 -5.853 1.00 96.81 275 ARG A N 1
ATOM 2200 C CA . ARG A 1 275 ? 19.063 -13.020 -4.710 1.00 96.81 275 ARG A CA 1
ATOM 2201 C C . ARG A 1 275 ? 17.808 -12.355 -4.158 1.00 96.81 275 ARG A C 1
ATOM 2203 O O . ARG A 1 275 ? 17.177 -12.940 -3.278 1.00 96.81 275 ARG A O 1
ATOM 2210 N N . LEU A 1 276 ? 17.516 -11.138 -4.609 1.00 95.62 276 LEU A N 1
ATOM 2211 C CA . LEU A 1 276 ? 16.382 -10.374 -4.141 1.00 95.62 276 LEU A CA 1
ATOM 2212 C C . LEU A 1 276 ? 15.105 -11.068 -4.597 1.00 95.62 276 LEU A C 1
ATOM 2214 O O . LEU A 1 276 ? 14.898 -11.301 -5.783 1.00 95.62 276 LEU A O 1
ATOM 2218 N N . ASP A 1 277 ? 14.273 -11.368 -3.617 1.00 92.75 277 ASP A N 1
ATOM 2219 C CA . ASP A 1 277 ? 12.885 -11.760 -3.784 1.00 92.75 277 ASP A CA 1
ATOM 2220 C C . ASP A 1 277 ? 12.108 -10.896 -2.794 1.00 92.75 277 ASP A C 1
ATOM 2222 O O . ASP A 1 277 ? 12.382 -10.929 -1.588 1.00 92.75 277 ASP A O 1
ATOM 2226 N N . ILE A 1 278 ? 11.282 -9.989 -3.307 1.00 90.94 278 ILE A N 1
ATOM 2227 C CA . ILE A 1 278 ? 10.654 -8.965 -2.473 1.00 90.94 278 ILE A CA 1
ATOM 2228 C C . ILE A 1 278 ? 9.571 -9.644 -1.641 1.00 90.94 278 ILE A C 1
ATOM 2230 O O . ILE A 1 278 ? 8.652 -10.239 -2.183 1.00 90.94 278 ILE A O 1
ATOM 2234 N N . ILE A 1 279 ? 9.698 -9.537 -0.322 1.00 89.00 279 ILE A N 1
ATOM 2235 C CA . ILE A 1 279 ? 8.763 -10.131 0.632 1.00 89.00 279 ILE A CA 1
ATOM 2236 C C . ILE A 1 279 ? 7.451 -9.344 0.594 1.00 89.00 279 ILE A C 1
ATOM 2238 O O . ILE A 1 279 ? 7.446 -8.121 0.802 1.00 89.00 279 ILE A O 1
ATOM 2242 N N . ASP A 1 280 ? 6.347 -10.056 0.390 1.00 88.12 280 ASP A N 1
ATOM 2243 C CA . ASP A 1 280 ? 5.013 -9.476 0.324 1.00 88.12 280 ASP A CA 1
ATOM 2244 C C . ASP A 1 280 ? 4.362 -9.337 1.703 1.00 88.12 280 ASP A C 1
ATOM 2246 O O . ASP A 1 280 ? 4.695 -10.017 2.679 1.00 88.12 280 ASP A O 1
ATOM 2250 N N . ILE A 1 281 ? 3.389 -8.428 1.783 1.00 89.38 281 ILE A N 1
ATOM 2251 C CA . ILE A 1 281 ? 2.568 -8.249 2.979 1.00 89.38 281 ILE A CA 1
ATOM 2252 C C . ILE A 1 281 ? 1.346 -9.161 2.896 1.00 89.38 281 ILE A C 1
ATOM 2254 O O . ILE A 1 281 ? 0.592 -9.165 1.923 1.00 89.38 281 ILE A O 1
ATOM 2258 N N . VAL A 1 282 ? 1.108 -9.903 3.971 1.00 90.69 282 VAL A N 1
ATOM 2259 C CA . VAL A 1 282 ? -0.057 -10.766 4.118 1.00 90.69 282 VAL A CA 1
ATOM 2260 C C . VAL A 1 282 ? -1.207 -9.982 4.726 1.00 90.69 282 VAL A C 1
ATOM 2262 O O . VAL A 1 282 ? -1.173 -9.553 5.883 1.00 90.69 282 VAL A O 1
ATOM 2265 N N . LYS A 1 283 ? -2.289 -9.867 3.960 1.00 90.00 283 LYS A N 1
ATOM 2266 C CA . LYS A 1 283 ? -3.511 -9.215 4.416 1.00 90.00 283 LYS A CA 1
ATOM 2267 C C . LYS A 1 283 ? -4.252 -10.061 5.456 1.00 90.00 283 LYS A C 1
ATOM 2269 O O . LYS A 1 283 ? -4.643 -11.198 5.197 1.00 90.00 283 LYS A O 1
ATOM 2274 N N . ILE A 1 284 ? -4.524 -9.463 6.615 1.00 90.75 284 ILE A N 1
ATOM 2275 C CA . ILE A 1 284 ? -5.332 -10.064 7.683 1.00 90.75 284 ILE A CA 1
ATOM 2276 C C . ILE A 1 284 ? -6.772 -9.545 7.606 1.00 90.75 284 ILE A C 1
ATOM 2278 O O . ILE A 1 284 ? -7.069 -8.389 7.936 1.00 90.75 284 ILE A O 1
ATOM 2282 N N . GLU A 1 285 ? -7.678 -10.426 7.180 1.00 86.88 285 GLU A N 1
ATOM 2283 C CA . GLU A 1 285 ? -9.089 -10.094 6.961 1.00 86.88 285 GLU A CA 1
ATOM 2284 C C . GLU A 1 285 ? -9.835 -9.829 8.277 1.00 86.88 285 GLU A C 1
ATOM 2286 O O . GLU A 1 285 ? -10.549 -8.830 8.386 1.00 86.88 285 GLU A O 1
ATOM 2291 N N . ASP A 1 286 ? -9.642 -10.678 9.296 1.00 90.75 286 ASP A N 1
ATOM 2292 C CA . ASP A 1 286 ? -10.328 -10.556 10.586 1.00 90.75 286 ASP A CA 1
ATOM 2293 C C . ASP A 1 286 ? -9.353 -10.367 11.757 1.00 90.75 286 ASP A C 1
ATOM 2295 O O . ASP A 1 286 ? -8.887 -11.317 12.387 1.00 90.75 286 ASP A O 1
ATOM 2299 N N . ASP A 1 287 ? -9.127 -9.115 12.130 1.00 91.75 287 ASP A N 1
ATOM 2300 C CA . ASP A 1 287 ? -8.350 -8.698 13.300 1.00 91.75 287 ASP A CA 1
ATOM 2301 C C . ASP A 1 287 ? -9.219 -8.351 14.518 1.00 91.75 287 ASP A C 1
ATOM 2303 O O . ASP A 1 287 ? -8.765 -7.701 15.459 1.00 91.75 287 ASP A O 1
ATOM 2307 N N . SER A 1 288 ? -10.479 -8.803 14.540 1.00 92.38 288 SER A N 1
ATOM 2308 C CA . SER A 1 288 ? -11.336 -8.617 15.711 1.00 92.38 288 SER A CA 1
ATOM 2309 C C . SER A 1 288 ? -10.851 -9.421 16.924 1.00 92.38 288 SER A C 1
ATOM 2311 O O . SER A 1 288 ? -10.390 -10.562 16.806 1.00 92.38 288 SER A O 1
ATOM 2313 N N . GLN A 1 289 ? -10.989 -8.840 18.112 1.00 93.62 289 GLN A N 1
ATOM 2314 C CA . GLN A 1 289 ? -10.669 -9.483 19.384 1.00 93.62 289 GLN A CA 1
ATOM 2315 C C . GLN A 1 289 ? -11.933 -9.657 20.221 1.00 93.62 289 GLN A C 1
ATOM 2317 O O . GLN A 1 289 ? -12.841 -8.825 20.192 1.00 93.62 289 GLN A O 1
ATOM 2322 N N . VAL A 1 290 ? -11.979 -10.752 20.977 1.00 91.00 290 VAL A N 1
ATOM 2323 C CA . VAL A 1 290 ? -13.081 -11.078 21.884 1.00 91.00 290 VAL A CA 1
ATOM 2324 C C . VAL A 1 290 ? -12.581 -10.932 23.313 1.00 91.00 290 VAL A C 1
ATOM 2326 O O . VAL A 1 290 ? -11.531 -11.471 23.652 1.00 91.00 290 VAL A O 1
ATOM 2329 N N . PHE A 1 291 ? -13.348 -10.225 24.138 1.00 93.25 291 PHE A N 1
ATOM 2330 C CA . PHE A 1 291 ? -13.070 -10.023 25.557 1.00 93.25 291 PHE A CA 1
ATOM 2331 C C . PHE A 1 291 ? -14.223 -10.607 26.374 1.00 93.25 291 PHE A C 1
ATOM 2333 O O . PHE A 1 291 ? -15.387 -10.350 26.068 1.00 93.25 291 PHE A O 1
ATOM 2340 N N . GLU A 1 292 ? -13.908 -11.413 27.390 1.00 92.38 292 GLU A N 1
ATOM 2341 C CA . GLU A 1 292 ? -14.921 -11.991 28.286 1.00 92.38 292 GLU A CA 1
ATOM 2342 C C . GLU A 1 292 ? -15.442 -10.957 29.292 1.00 92.38 292 GLU A C 1
ATOM 2344 O O . GLU A 1 292 ? -16.627 -10.959 29.639 1.00 92.38 292 GLU A O 1
ATOM 2349 N N . ASP A 1 293 ? -14.569 -10.057 29.757 1.00 95.81 293 ASP A N 1
ATOM 2350 C CA . ASP A 1 293 ? -14.979 -8.952 30.611 1.00 95.81 293 ASP A CA 1
ATOM 2351 C C . ASP A 1 293 ? -15.688 -7.881 29.775 1.00 95.81 293 ASP A C 1
ATOM 2353 O O . ASP A 1 293 ? -15.137 -7.281 28.849 1.00 95.81 293 ASP A O 1
ATOM 2357 N N . LYS A 1 294 ? -16.942 -7.604 30.135 1.00 93.38 294 LYS A N 1
ATOM 2358 C CA . LYS A 1 294 ? -17.775 -6.640 29.408 1.00 93.38 294 LYS A CA 1
ATOM 2359 C C . LYS A 1 294 ? -17.186 -5.223 29.380 1.00 93.38 294 LYS A C 1
ATOM 2361 O O . LYS A 1 294 ? -17.522 -4.452 28.488 1.00 93.38 294 LYS A O 1
ATOM 2366 N N . TYR A 1 295 ? -16.383 -4.827 30.370 1.00 95.75 295 TYR A N 1
ATOM 2367 C CA . TYR A 1 295 ? -15.785 -3.493 30.412 1.00 95.75 295 TYR A CA 1
ATOM 2368 C C . TYR A 1 295 ? -14.541 -3.429 29.536 1.00 95.75 295 TYR A C 1
ATOM 2370 O O . TYR A 1 295 ? -14.354 -2.422 28.857 1.00 95.75 295 TYR A O 1
ATOM 2378 N N . GLU A 1 296 ? -13.745 -4.495 29.482 1.00 96.81 296 GLU A N 1
ATOM 2379 C CA . GLU A 1 296 ? -12.691 -4.642 28.474 1.00 96.81 296 GLU A CA 1
ATOM 2380 C C . GLU A 1 296 ? -13.278 -4.585 27.061 1.00 96.81 296 GLU A C 1
ATOM 2382 O O . GLU A 1 296 ? -12.798 -3.814 26.234 1.00 96.81 296 GLU A O 1
ATOM 2387 N N . GLU A 1 297 ? -14.390 -5.282 26.805 1.00 95.88 297 GLU A N 1
ATOM 2388 C CA . GLU A 1 297 ? -15.074 -5.237 25.508 1.00 95.88 297 GLU A CA 1
ATOM 2389 C C . GLU A 1 297 ? -15.524 -3.810 25.135 1.00 95.88 297 GLU A C 1
ATOM 2391 O O . GLU A 1 297 ? -15.367 -3.373 23.990 1.00 95.88 297 GLU A O 1
ATOM 2396 N N . LEU A 1 298 ? -16.054 -3.047 26.097 1.00 96.06 298 LEU A N 1
ATOM 2397 C CA . LEU A 1 298 ? -16.407 -1.639 25.891 1.00 96.06 298 LEU A CA 1
ATOM 2398 C C . LEU A 1 298 ? -15.171 -0.776 25.603 1.00 96.06 298 LEU A C 1
ATOM 2400 O O . LEU A 1 298 ? -15.211 0.077 24.717 1.00 96.06 298 LEU A O 1
ATOM 2404 N N . VAL A 1 299 ? -14.064 -0.972 26.319 1.00 97.06 299 VAL A N 1
ATOM 2405 C CA . VAL A 1 299 ? -12.829 -0.217 26.060 1.00 97.06 299 VAL A CA 1
ATOM 2406 C C . VAL A 1 299 ? -12.263 -0.571 24.684 1.00 97.06 299 VAL A C 1
ATOM 2408 O O . VAL A 1 299 ? -11.904 0.336 23.934 1.00 97.06 299 VAL A O 1
ATOM 2411 N N . TYR A 1 300 ? -12.243 -1.851 24.313 1.00 96.38 300 TYR A N 1
ATOM 2412 C CA . TYR A 1 300 ? -11.813 -2.317 22.996 1.00 96.38 300 TYR A CA 1
ATOM 2413 C C . TYR A 1 300 ? -12.617 -1.649 21.877 1.00 96.38 300 TYR A C 1
ATOM 2415 O O . TYR A 1 300 ? -12.036 -1.002 21.005 1.00 96.38 300 TYR A O 1
ATOM 2423 N N . LYS A 1 301 ? -13.955 -1.705 21.942 1.00 93.31 301 LYS A N 1
ATOM 2424 C CA . LYS A 1 301 ? -14.841 -1.096 20.932 1.00 93.31 301 LYS A CA 1
ATOM 2425 C C . LYS A 1 301 ? -14.641 0.413 20.782 1.00 93.31 301 LYS A C 1
ATOM 2427 O O . LYS A 1 301 ? -14.842 0.936 19.691 1.00 93.31 301 LYS A O 1
ATOM 2432 N N . ALA A 1 302 ? -14.237 1.110 21.846 1.00 93.88 302 ALA A N 1
ATOM 2433 C CA . ALA A 1 302 ? -13.952 2.543 21.793 1.00 93.88 302 ALA A CA 1
ATOM 2434 C C . ALA A 1 302 ? -12.641 2.890 21.060 1.00 93.88 302 ALA A C 1
ATOM 2436 O O . ALA A 1 302 ? -12.505 4.007 20.564 1.00 93.88 302 ALA A O 1
ATOM 2437 N N . HIS A 1 303 ? -11.680 1.962 20.994 1.00 92.25 303 HIS A N 1
ATOM 2438 C CA . HIS A 1 303 ? -10.341 2.203 20.434 1.00 92.25 303 HIS A CA 1
ATOM 2439 C C . HIS A 1 303 ? -10.071 1.449 19.123 1.00 92.25 303 HIS A C 1
ATOM 2441 O O . HIS A 1 303 ? -9.175 1.831 18.353 1.00 92.25 303 HIS A O 1
ATOM 2447 N N . TYR A 1 304 ? -10.836 0.393 18.851 1.00 88.69 304 TYR A N 1
ATOM 2448 C CA . TYR A 1 304 ? -10.736 -0.384 17.625 1.00 88.69 304 TYR A CA 1
ATOM 2449 C C . TYR A 1 304 ? -11.158 0.463 16.403 1.00 88.69 304 TYR A C 1
ATOM 2451 O O . TYR A 1 304 ? -12.112 1.243 16.497 1.00 88.69 304 TYR A O 1
ATOM 2459 N N . PRO A 1 305 ? -10.430 0.394 15.268 1.00 72.81 305 PRO A N 1
ATOM 2460 C CA . PRO A 1 305 ? -10.730 1.199 14.091 1.00 72.81 305 PRO A CA 1
ATOM 2461 C C . PRO A 1 305 ? -12.165 0.989 13.603 1.00 72.81 305 PRO A C 1
ATOM 2463 O O . PRO A 1 305 ? -12.697 -0.118 13.598 1.00 72.81 305 PRO A O 1
ATOM 2466 N N . THR A 1 306 ? -12.790 2.062 13.122 1.00 61.84 306 THR A N 1
ATOM 2467 C CA . THR A 1 306 ? -14.020 1.924 12.337 1.00 61.84 306 THR A CA 1
ATOM 2468 C C . THR A 1 306 ? -13.666 1.509 10.906 1.00 61.84 306 THR A C 1
ATOM 2470 O O . THR A 1 306 ? -12.556 1.766 10.440 1.00 61.84 306 THR A O 1
ATOM 2473 N N . LYS A 1 307 ? -14.634 0.951 10.167 1.00 53.31 307 LYS A N 1
ATOM 2474 C CA . LYS A 1 307 ? -14.522 0.543 8.745 1.00 53.31 307 LYS A CA 1
ATOM 2475 C C . LYS A 1 307 ? -14.008 1.610 7.755 1.00 53.31 307 LYS A C 1
ATOM 2477 O O . LYS A 1 307 ? -13.906 1.333 6.570 1.00 53.31 307 LYS A O 1
ATOM 2482 N N . TYR A 1 308 ? -13.745 2.832 8.212 1.00 43.44 308 TYR A N 1
ATOM 2483 C CA . TYR A 1 308 ? -13.290 3.966 7.407 1.00 43.44 308 TYR A CA 1
ATOM 2484 C C . TYR A 1 308 ? -11.820 4.340 7.653 1.00 43.44 308 TYR A C 1
ATOM 2486 O O . TYR A 1 308 ? -11.365 5.351 7.125 1.00 43.44 308 TYR A O 1
ATOM 2494 N N . LYS A 1 309 ? -11.100 3.592 8.502 1.00 51.69 309 LYS A N 1
ATOM 2495 C CA . LYS A 1 309 ? -9.773 3.988 9.000 1.00 51.69 309 LYS A CA 1
ATOM 2496 C C . LYS A 1 309 ? -8.789 2.823 9.191 1.00 51.69 309 LYS A C 1
ATOM 2498 O O . LYS A 1 309 ? -7.889 2.942 10.017 1.00 51.69 309 LYS A O 1
ATOM 2503 N N . LYS A 1 310 ? -8.990 1.701 8.492 1.00 53.28 310 LYS A N 1
ATOM 2504 C CA . LYS A 1 310 ? -7.997 0.618 8.447 1.00 53.28 310 LYS A CA 1
ATOM 2505 C C . LYS A 1 310 ? -6.948 1.012 7.404 1.00 53.28 310 LYS A C 1
ATOM 2507 O O . LYS A 1 310 ? -7.323 1.411 6.303 1.00 53.28 310 LYS A O 1
ATOM 2512 N N . GLU A 1 311 ? -5.680 1.008 7.790 1.00 58.66 311 GLU A N 1
ATOM 2513 C CA . GLU A 1 311 ? -4.581 1.118 6.830 1.00 58.66 311 GLU A CA 1
ATOM 2514 C C . GLU A 1 311 ? -4.528 -0.195 6.045 1.00 58.66 311 GLU A C 1
ATOM 2516 O O . GLU A 1 311 ? -4.781 -1.254 6.617 1.00 58.66 311 GLU A O 1
ATOM 2521 N N . GLU A 1 312 ? -4.355 -0.114 4.724 1.00 62.84 312 GLU A N 1
ATOM 2522 C CA . GLU A 1 312 ? -4.725 -1.206 3.806 1.00 62.84 312 GLU A CA 1
ATOM 2523 C C . GLU A 1 312 ? -3.914 -2.494 4.036 1.00 62.84 312 GLU A C 1
ATOM 2525 O O . GLU A 1 312 ? -4.457 -3.583 3.836 1.00 62.84 312 GLU A O 1
ATOM 2530 N N . ASP A 1 313 ? -2.702 -2.369 4.587 1.00 76.69 313 ASP A N 1
ATOM 2531 C CA . ASP A 1 313 ? -1.730 -3.462 4.688 1.00 76.69 313 ASP A CA 1
ATOM 2532 C C . ASP A 1 313 ? -1.430 -3.911 6.133 1.00 76.69 313 ASP A C 1
ATOM 2534 O O . ASP A 1 313 ? -0.739 -4.907 6.345 1.00 76.69 313 ASP A O 1
ATOM 2538 N N . SER A 1 314 ? -1.956 -3.217 7.151 1.00 88.38 314 SER A N 1
ATOM 2539 C CA . SER A 1 314 ? -1.728 -3.545 8.566 1.00 88.38 314 SER A CA 1
ATOM 2540 C C . SER A 1 314 ? -3.008 -3.984 9.280 1.00 88.38 314 SER A C 1
ATOM 2542 O O . SER A 1 314 ? -4.138 -3.654 8.901 1.00 88.38 314 SER A O 1
ATOM 2544 N N . PHE A 1 315 ? -2.847 -4.755 10.352 1.00 91.62 315 PHE A N 1
ATOM 2545 C CA . PHE A 1 315 ? -3.944 -5.166 11.220 1.00 91.62 315 PHE A CA 1
ATOM 2546 C C . PHE A 1 315 ? -3.779 -4.619 12.629 1.00 91.62 315 PHE A C 1
ATOM 2548 O O . PHE A 1 315 ? -2.676 -4.362 13.095 1.00 91.62 315 PHE A O 1
ATOM 2555 N N . THR A 1 316 ? -4.892 -4.409 13.323 1.00 93.06 316 THR A N 1
ATOM 2556 C CA . THR A 1 316 ? -4.877 -3.834 14.666 1.00 93.06 316 THR A CA 1
ATOM 2557 C C . THR A 1 316 ? -4.852 -4.919 15.734 1.00 93.06 316 THR A C 1
ATOM 2559 O O . THR A 1 316 ? -5.726 -5.782 15.760 1.00 93.06 316 THR A O 1
ATOM 2562 N N . ALA A 1 317 ? -3.932 -4.796 16.687 1.00 94.88 317 ALA A N 1
ATOM 2563 C CA . ALA A 1 317 ? -3.961 -5.525 17.949 1.00 94.88 317 ALA A CA 1
ATOM 2564 C C . ALA A 1 317 ? -4.059 -4.547 19.128 1.00 94.88 317 ALA A C 1
ATOM 2566 O O . ALA A 1 317 ? -3.417 -3.496 19.143 1.00 94.88 317 ALA A O 1
ATOM 2567 N N . ILE A 1 318 ? -4.890 -4.880 20.116 1.00 96.12 318 ILE A N 1
ATOM 2568 C CA . ILE A 1 318 ? -5.129 -4.068 21.312 1.00 96.12 318 ILE A CA 1
ATOM 2569 C C . ILE A 1 318 ? -4.925 -4.922 22.561 1.00 96.12 318 ILE A C 1
ATOM 2571 O O . ILE A 1 318 ? -5.481 -6.012 22.654 1.00 96.12 318 ILE A O 1
ATOM 2575 N N . ALA A 1 319 ? -4.176 -4.419 23.537 1.00 97.62 319 ALA A N 1
ATOM 2576 C CA . ALA A 1 319 ? -4.088 -4.964 24.892 1.00 97.62 319 ALA A CA 1
ATOM 2577 C C . ALA A 1 319 ? -4.637 -3.958 25.903 1.00 97.62 319 ALA A C 1
ATOM 2579 O O . ALA A 1 319 ? -4.499 -2.741 25.713 1.00 97.62 319 ALA A O 1
ATOM 2580 N N . LEU A 1 320 ? -5.272 -4.456 26.964 1.00 97.56 320 LEU A N 1
ATOM 2581 C CA . LEU A 1 320 ? -6.043 -3.643 27.897 1.00 97.56 320 LEU A CA 1
ATOM 2582 C C . LEU A 1 320 ? -5.681 -3.963 29.348 1.00 97.56 320 LEU A C 1
ATOM 2584 O O . LEU A 1 320 ? -5.651 -5.107 29.766 1.00 97.56 320 LEU A O 1
ATOM 2588 N N . ASP A 1 321 ? -5.518 -2.929 30.170 1.00 96.62 321 ASP A N 1
ATOM 2589 C CA . ASP A 1 321 ? -5.398 -3.092 31.622 1.00 96.62 321 ASP A CA 1
ATOM 2590 C C . ASP A 1 321 ? -6.388 -2.171 32.338 1.00 96.62 321 ASP A C 1
ATOM 2592 O O . ASP A 1 321 ? -6.122 -0.987 32.588 1.00 96.62 321 ASP A O 1
ATOM 2596 N N . VAL A 1 322 ? -7.573 -2.708 32.644 1.00 97.00 322 VAL A N 1
ATOM 2597 C CA . VAL A 1 322 ? -8.651 -1.974 33.319 1.00 97.00 322 VAL A CA 1
ATOM 2598 C C . VAL A 1 322 ? -8.294 -1.753 34.794 1.00 97.00 322 VAL A C 1
ATOM 2600 O O . VAL A 1 322 ? -8.285 -2.660 35.623 1.00 97.00 322 VAL A O 1
ATOM 2603 N N . LYS A 1 323 ? -8.045 -0.493 35.164 1.00 95.50 323 LYS A N 1
ATOM 2604 C CA . LYS A 1 323 ? -7.647 -0.078 36.522 1.00 95.50 323 LYS A CA 1
ATOM 2605 C C . LYS A 1 323 ? -8.832 0.192 37.455 1.00 95.50 323 LYS A C 1
ATOM 2607 O O . LYS A 1 323 ? -8.665 0.192 38.689 1.00 95.50 323 LYS A O 1
ATOM 2612 N N . GLY A 1 324 ? -10.009 0.463 36.892 1.00 95.38 324 GLY A N 1
ATOM 2613 C CA . GLY A 1 324 ? -11.234 0.667 37.658 1.00 95.38 324 GLY A CA 1
ATOM 2614 C C . GLY A 1 324 ? -12.436 1.100 36.826 1.00 95.38 324 GLY A C 1
ATOM 2615 O O . GLY A 1 324 ? -12.303 1.634 35.729 1.00 95.38 324 GLY A O 1
ATOM 2616 N N . ILE A 1 325 ? -13.620 0.901 37.402 1.00 96.06 325 ILE A N 1
ATOM 2617 C CA . ILE A 1 325 ? -14.912 1.280 36.825 1.00 96.06 325 ILE A CA 1
ATOM 2618 C C . ILE A 1 325 ? -15.654 2.152 37.834 1.00 96.06 325 ILE A C 1
ATOM 2620 O O . ILE A 1 325 ? -15.615 1.903 39.043 1.00 96.06 325 ILE A O 1
ATOM 2624 N N . TYR A 1 326 ? -16.336 3.180 37.343 1.00 93.94 326 TYR A N 1
ATOM 2625 C CA . TYR A 1 326 ? -17.184 4.035 38.157 1.00 93.94 326 TYR A CA 1
ATOM 2626 C C . TYR A 1 326 ? -18.514 4.309 37.464 1.00 93.94 326 TYR A C 1
ATOM 2628 O O . TYR A 1 326 ? -18.526 4.807 36.345 1.00 93.94 326 TYR A O 1
ATOM 2636 N N . GLU A 1 327 ? -19.620 4.029 38.149 1.00 92.31 327 GLU A N 1
ATOM 2637 C CA . GLU A 1 327 ? -20.982 4.259 37.660 1.00 92.31 327 GLU A CA 1
ATOM 2638 C C . GLU A 1 327 ? -21.692 5.265 38.577 1.00 92.31 327 GLU A C 1
ATOM 2640 O O . GLU A 1 327 ? -21.709 5.102 39.801 1.00 92.31 327 GLU A O 1
ATOM 2645 N N . LYS A 1 328 ? -22.247 6.330 37.991 1.00 92.50 328 LYS A N 1
ATOM 2646 C CA . LYS A 1 328 ? -23.071 7.328 38.684 1.00 92.50 328 LYS A CA 1
ATOM 2647 C C . LYS A 1 328 ? -24.059 7.958 37.703 1.00 92.50 328 LYS A C 1
ATOM 2649 O O . LYS A 1 328 ? -23.652 8.377 36.629 1.00 92.50 328 LYS A O 1
ATOM 2654 N N . ASP A 1 329 ? -25.327 8.067 38.100 1.00 91.94 329 ASP A N 1
ATOM 2655 C CA . ASP A 1 329 ? -26.385 8.741 37.328 1.00 91.94 329 ASP A CA 1
ATOM 2656 C C . ASP A 1 329 ? -26.468 8.253 35.863 1.00 91.94 329 ASP A C 1
ATOM 2658 O O . ASP A 1 329 ? -26.509 9.052 34.935 1.00 91.94 329 ASP A O 1
ATOM 2662 N N . ASN A 1 330 ? -26.447 6.927 35.656 1.00 94.50 330 ASN A N 1
ATOM 2663 C CA . ASN A 1 330 ? -26.381 6.241 34.350 1.00 94.50 330 ASN A CA 1
ATOM 2664 C C . ASN A 1 330 ? -25.116 6.501 33.515 1.00 94.50 330 ASN A C 1
ATOM 2666 O O . ASN A 1 330 ? -25.004 5.971 32.414 1.00 94.50 330 ASN A O 1
ATOM 2670 N N . ILE A 1 331 ? -24.141 7.249 34.024 1.00 95.88 331 ILE A N 1
ATOM 2671 C CA . ILE A 1 331 ? -22.844 7.429 33.376 1.00 95.88 331 ILE A CA 1
ATOM 2672 C C . ILE A 1 331 ? -21.853 6.419 33.938 1.00 95.88 331 ILE A C 1
ATOM 2674 O O . ILE A 1 331 ? -21.656 6.338 35.153 1.00 95.88 331 ILE A O 1
ATOM 2678 N N . ILE A 1 332 ? -21.193 5.685 33.048 1.00 95.75 332 ILE A N 1
ATOM 2679 C CA . ILE A 1 332 ? -20.075 4.805 33.377 1.00 95.75 332 ILE A CA 1
ATOM 2680 C C . ILE A 1 332 ? -18.778 5.433 32.881 1.00 95.75 332 ILE A C 1
ATOM 2682 O O . ILE A 1 332 ? -18.686 5.872 31.740 1.00 95.75 332 ILE A O 1
ATOM 2686 N N . LYS A 1 333 ? -17.761 5.451 33.742 1.00 97.19 333 LYS A N 1
ATOM 2687 C CA . LYS A 1 333 ? -16.373 5.760 33.398 1.00 97.19 333 LYS A CA 1
ATOM 2688 C C . LYS A 1 333 ? -15.527 4.515 33.609 1.00 97.19 333 LYS A C 1
ATOM 2690 O O . LYS A 1 333 ? -15.517 3.968 34.715 1.00 97.19 333 LYS A O 1
ATOM 2695 N N . ILE A 1 334 ? -14.810 4.093 32.578 1.00 98.00 334 ILE A N 1
ATOM 2696 C CA . ILE A 1 334 ? -13.866 2.977 32.639 1.00 98.00 334 ILE A CA 1
ATOM 2697 C C . ILE A 1 334 ? -12.462 3.562 32.499 1.00 98.00 334 ILE A C 1
ATOM 2699 O O . ILE A 1 334 ? -12.165 4.259 31.531 1.00 98.00 334 ILE A O 1
ATOM 2703 N N . TYR A 1 335 ? -11.623 3.322 33.503 1.00 97.94 335 TYR A N 1
ATOM 2704 C CA . TYR A 1 335 ? -10.244 3.796 33.578 1.00 97.94 335 TYR A CA 1
ATOM 2705 C C . TYR A 1 335 ? -9.333 2.639 33.182 1.00 97.94 335 TYR A C 1
ATOM 2707 O O . TYR A 1 335 ? -9.280 1.645 33.910 1.00 97.94 335 TYR A O 1
ATOM 2715 N N . ALA A 1 336 ? -8.619 2.754 32.067 1.00 97.94 336 ALA A N 1
ATOM 2716 C CA . ALA A 1 336 ? -7.793 1.668 31.544 1.00 97.94 336 ALA A CA 1
ATOM 2717 C C . ALA A 1 336 ? -6.461 2.178 30.994 1.00 97.94 336 ALA A C 1
ATOM 2719 O O . ALA A 1 336 ? -6.363 3.325 30.565 1.00 97.94 336 ALA A O 1
ATOM 2720 N N . ILE A 1 337 ? -5.442 1.322 30.988 1.00 97.94 337 ILE A N 1
ATOM 2721 C CA . ILE A 1 337 ? -4.302 1.478 30.079 1.00 97.94 337 ILE A CA 1
ATOM 2722 C C . ILE A 1 337 ? -4.647 0.744 28.789 1.00 97.94 337 ILE A C 1
ATOM 2724 O O . ILE A 1 337 ? -5.145 -0.377 28.841 1.00 97.94 337 ILE A O 1
ATOM 2728 N N . VAL A 1 338 ? -4.406 1.385 27.650 1.00 97.44 338 VAL A N 1
ATOM 2729 C CA . VAL A 1 338 ? -4.666 0.826 26.323 1.00 97.44 338 VAL A CA 1
ATOM 2730 C C . VAL A 1 338 ? -3.357 0.825 25.551 1.00 97.44 338 VAL A C 1
ATOM 2732 O O . VAL A 1 338 ? -2.778 1.895 25.345 1.00 97.44 338 VAL A O 1
ATOM 2735 N N . SER A 1 339 ? -2.906 -0.358 25.133 1.00 96.75 339 SER A N 1
ATOM 2736 C CA . SER A 1 339 ? -1.903 -0.503 24.077 1.00 96.75 339 SER A CA 1
ATOM 2737 C C . SER A 1 339 ? -2.627 -0.827 22.787 1.00 96.75 339 SER A C 1
ATOM 2739 O O . SER A 1 339 ? -3.345 -1.821 22.740 1.00 96.75 339 SER A O 1
ATOM 2741 N N . LYS A 1 340 ? -2.476 -0.002 21.758 1.00 94.19 340 LYS A N 1
ATOM 2742 C CA . LYS A 1 340 ? -3.020 -0.265 20.426 1.00 94.19 340 LYS A CA 1
ATOM 2743 C C . LYS A 1 340 ? -1.892 -0.165 19.421 1.00 94.19 340 LYS A C 1
ATOM 2745 O O . LYS A 1 340 ? -1.278 0.895 19.320 1.00 94.19 340 LYS A O 1
ATOM 2750 N N . ASN A 1 341 ? -1.721 -1.215 18.633 1.00 93.12 341 ASN A N 1
ATOM 2751 C CA . ASN A 1 341 ? -0.663 -1.312 17.645 1.00 93.12 341 ASN A CA 1
ATOM 2752 C C . ASN A 1 341 ? -1.239 -1.730 16.288 1.00 93.12 341 ASN A C 1
ATOM 2754 O O . ASN A 1 341 ? -2.172 -2.535 16.219 1.00 93.12 341 ASN A O 1
ATOM 2758 N N . LEU A 1 342 ? -0.697 -1.139 15.229 1.00 92.19 342 LEU A N 1
ATOM 2759 C CA . LEU A 1 342 ? -0.795 -1.595 13.854 1.00 92.19 342 LEU A CA 1
ATOM 2760 C C . LEU A 1 342 ? 0.371 -2.543 13.604 1.00 92.19 342 LEU A C 1
ATOM 2762 O O . LEU A 1 342 ? 1.523 -2.232 13.897 1.00 92.19 342 LEU A O 1
ATOM 2766 N N . VAL A 1 343 ? 0.043 -3.721 13.102 1.00 93.00 343 VAL A N 1
ATOM 2767 C CA . VAL A 1 343 ? 0.961 -4.844 12.973 1.00 93.00 343 VAL A CA 1
ATOM 2768 C C . VAL A 1 343 ? 0.945 -5.311 11.530 1.00 93.00 343 VAL A C 1
ATOM 2770 O O . VAL A 1 343 ? -0.116 -5.391 10.909 1.00 93.00 343 VAL A O 1
ATOM 2773 N N . VAL A 1 344 ? 2.122 -5.624 11.002 1.00 92.25 344 VAL A N 1
ATOM 2774 C CA . VAL A 1 344 ? 2.295 -6.138 9.642 1.00 92.25 344 VAL A CA 1
ATOM 2775 C C . VAL A 1 344 ? 2.778 -7.580 9.727 1.00 92.25 344 VAL A C 1
ATOM 2777 O O . VAL A 1 344 ? 3.714 -7.882 10.473 1.00 92.25 344 VAL A O 1
ATOM 2780 N N . LEU A 1 345 ? 2.120 -8.468 8.979 1.00 93.38 345 LEU A N 1
ATOM 2781 C CA . LEU A 1 345 ? 2.588 -9.827 8.724 1.00 93.38 345 LEU A CA 1
ATOM 2782 C C . LEU A 1 345 ? 3.169 -9.872 7.314 1.00 93.38 345 LEU A C 1
ATOM 2784 O O . LEU A 1 345 ? 2.500 -9.483 6.363 1.00 93.38 345 LEU A O 1
ATOM 2788 N N . TYR A 1 346 ? 4.375 -10.395 7.196 1.00 91.50 346 TYR A N 1
ATOM 2789 C CA . TYR A 1 346 ? 5.019 -10.686 5.927 1.00 91.50 346 TYR A CA 1
ATOM 2790 C C . TYR A 1 346 ? 4.836 -12.163 5.551 1.00 91.50 346 TYR A C 1
ATOM 2792 O O . TYR A 1 346 ? 4.593 -13.010 6.419 1.00 91.50 346 TYR A O 1
ATOM 2800 N N . ASP A 1 347 ? 4.908 -12.481 4.262 1.00 90.31 347 ASP A N 1
ATOM 2801 C CA . ASP A 1 347 ? 4.670 -13.831 3.729 1.00 90.31 347 ASP A CA 1
ATOM 2802 C C . ASP A 1 347 ? 5.765 -14.848 4.101 1.00 90.31 347 ASP A C 1
ATOM 2804 O O . ASP A 1 347 ? 5.481 -16.040 4.247 1.00 90.31 347 ASP A O 1
ATOM 2808 N N . ASP A 1 348 ? 6.970 -14.368 4.411 1.00 88.81 348 ASP A N 1
ATOM 2809 C CA . ASP A 1 348 ? 8.050 -15.120 5.065 1.00 88.81 348 ASP A CA 1
ATOM 2810 C C . ASP A 1 348 ? 7.749 -15.477 6.541 1.00 88.81 348 ASP A C 1
ATOM 2812 O O . ASP A 1 348 ? 8.513 -16.186 7.204 1.00 88.81 348 ASP A O 1
ATOM 2816 N N . GLY A 1 349 ? 6.613 -15.006 7.064 1.00 90.81 349 GLY A N 1
ATOM 2817 C CA . GLY A 1 349 ? 6.128 -15.241 8.417 1.00 90.81 349 GLY A CA 1
ATOM 2818 C C . GLY A 1 349 ? 6.611 -14.220 9.445 1.00 90.81 349 GLY A C 1
ATOM 2819 O O . GLY A 1 349 ? 6.261 -14.355 10.622 1.00 90.81 349 GLY A O 1
ATOM 2820 N N . LYS A 1 350 ? 7.403 -13.214 9.060 1.00 92.19 350 LYS A N 1
ATOM 2821 C CA . LYS A 1 350 ? 7.881 -12.166 9.966 1.00 92.19 350 LYS A CA 1
ATOM 2822 C C . LYS A 1 350 ? 6.746 -11.240 10.396 1.00 92.19 350 LYS A C 1
ATOM 2824 O O . LYS A 1 350 ? 5.914 -10.831 9.593 1.00 92.19 350 LYS A O 1
ATOM 2829 N N . VAL A 1 351 ? 6.741 -10.874 11.675 1.00 94.19 351 VAL A N 1
ATOM 2830 C CA . VAL A 1 351 ? 5.765 -9.947 12.260 1.00 94.19 351 VAL A CA 1
ATOM 2831 C C . VAL A 1 351 ? 6.484 -8.714 12.785 1.00 94.19 351 VAL A C 1
ATOM 2833 O O . VAL A 1 351 ? 7.491 -8.838 13.485 1.00 94.19 351 VAL A O 1
ATOM 2836 N N . ILE A 1 352 ? 5.978 -7.532 12.436 1.00 91.00 352 ILE A N 1
ATOM 2837 C CA . ILE A 1 352 ? 6.576 -6.244 12.811 1.00 91.00 352 ILE A CA 1
ATOM 2838 C C . ILE A 1 352 ? 5.512 -5.324 13.406 1.00 91.00 352 ILE A C 1
ATOM 2840 O O . ILE A 1 352 ? 4.393 -5.245 12.896 1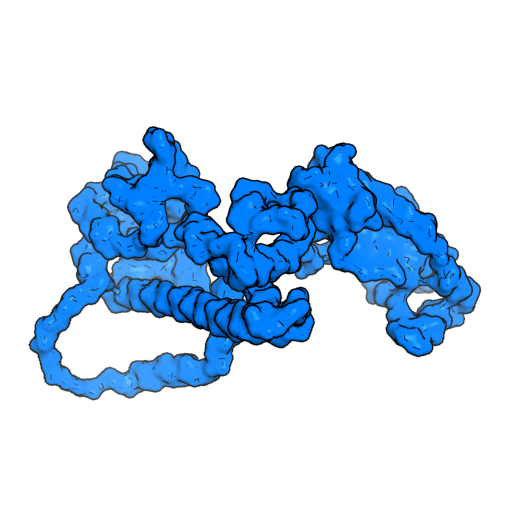.00 91.00 352 ILE A O 1
ATOM 2844 N N . ASP A 1 353 ? 5.887 -4.630 14.482 1.00 89.44 353 ASP A N 1
ATOM 2845 C CA . ASP A 1 353 ? 5.142 -3.494 15.024 1.00 89.44 353 ASP A CA 1
ATOM 2846 C C . ASP A 1 353 ? 5.414 -2.257 14.158 1.00 89.44 353 ASP A C 1
ATOM 2848 O O . ASP A 1 353 ? 6.541 -1.763 14.112 1.00 89.44 353 ASP A O 1
ATOM 2852 N N . ASP A 1 354 ? 4.405 -1.802 13.421 1.00 84.56 354 ASP A N 1
ATOM 2853 C CA . ASP A 1 354 ? 4.542 -0.696 12.470 1.00 84.56 354 ASP A CA 1
ATOM 2854 C C . ASP A 1 354 ? 4.337 0.656 13.161 1.00 84.56 354 ASP A C 1
ATOM 2856 O O . ASP A 1 354 ? 5.156 1.574 13.068 1.00 84.56 354 ASP A O 1
ATOM 2860 N N . SER A 1 355 ? 3.255 0.770 13.929 1.00 86.06 355 SER A N 1
ATOM 2861 C CA . SER A 1 355 ? 2.976 1.958 14.724 1.00 86.06 355 SER A CA 1
ATOM 2862 C C . SER A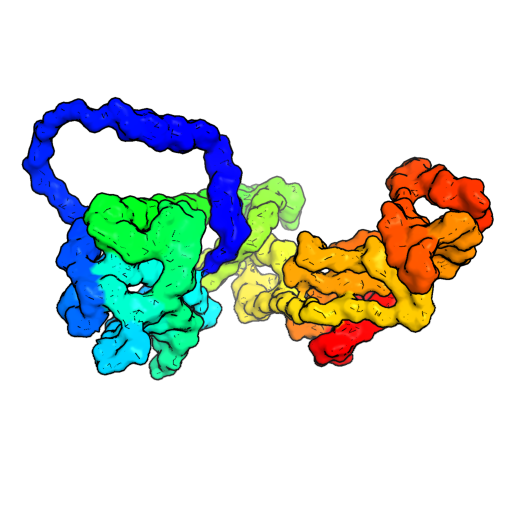 1 355 ? 2.011 1.651 15.857 1.00 86.06 355 SER A C 1
ATOM 2864 O O . SER A 1 355 ? 1.236 0.701 15.813 1.00 86.06 355 SER A O 1
ATOM 2866 N N . GLY A 1 356 ? 1.992 2.486 16.889 1.00 87.81 356 GLY A N 1
ATOM 2867 C CA . GLY A 1 356 ? 1.065 2.274 17.986 1.00 87.81 356 GLY A CA 1
ATOM 2868 C C . GLY A 1 356 ? 1.122 3.349 19.048 1.00 87.81 356 GLY A C 1
ATOM 2869 O O . GLY A 1 356 ? 1.839 4.345 18.943 1.00 87.81 356 GLY A O 1
ATOM 2870 N N . TYR A 1 357 ? 0.340 3.137 20.096 1.00 90.38 357 TYR A N 1
ATOM 2871 C CA . TYR A 1 357 ? 0.435 3.909 21.320 1.00 90.38 357 TYR A CA 1
ATOM 2872 C C . TYR A 1 357 ? 0.171 3.030 22.531 1.00 90.38 357 TYR A C 1
ATOM 2874 O O . TYR A 1 357 ? -0.612 2.084 22.480 1.00 90.38 357 TYR A O 1
ATOM 2882 N N . LEU A 1 358 ? 0.752 3.444 23.651 1.00 93.81 358 LEU A N 1
ATOM 2883 C CA . LEU A 1 358 ? 0.448 2.939 24.979 1.00 93.81 358 LEU A CA 1
ATOM 2884 C C . LEU A 1 358 ? 0.070 4.132 25.849 1.00 93.81 358 LEU A C 1
ATOM 2886 O O . LEU A 1 358 ? 0.924 4.959 26.170 1.00 93.81 358 LEU A O 1
ATOM 2890 N N . MET A 1 359 ? -1.206 4.256 26.212 1.00 94.06 359 MET A N 1
ATOM 2891 C CA . MET A 1 359 ? -1.653 5.404 27.000 1.00 94.06 359 MET A CA 1
ATOM 2892 C C . MET A 1 359 ? -2.777 5.068 27.984 1.00 94.06 359 MET A C 1
ATOM 2894 O O . MET A 1 359 ? -3.598 4.184 27.724 1.00 94.06 359 MET A O 1
ATOM 2898 N N . PRO A 1 360 ? -2.854 5.786 29.117 1.00 96.44 360 PRO A N 1
ATOM 2899 C CA . PRO A 1 360 ? -4.024 5.752 29.976 1.00 96.44 360 PRO A CA 1
ATOM 2900 C C . PRO A 1 360 ? -5.209 6.426 29.286 1.00 96.44 360 PRO A C 1
ATOM 2902 O O . PRO A 1 360 ? -5.066 7.466 28.651 1.00 96.44 360 PRO A O 1
ATOM 2905 N N . THR A 1 361 ? -6.398 5.869 29.460 1.00 96.88 361 THR A N 1
ATOM 2906 C CA . THR A 1 361 ? -7.633 6.391 28.879 1.00 96.88 361 THR A CA 1
ATOM 2907 C C . THR A 1 361 ? -8.765 6.357 29.897 1.00 96.88 361 THR A C 1
ATOM 2909 O O . THR A 1 361 ? -8.777 5.555 30.840 1.00 96.88 361 THR A O 1
ATOM 2912 N N . VAL A 1 362 ? -9.725 7.264 29.718 1.00 97.94 362 VAL A N 1
ATOM 2913 C CA . VAL A 1 362 ? -11.021 7.203 30.395 1.00 97.94 362 VAL A CA 1
ATOM 2914 C C . VAL A 1 362 ? -12.100 7.154 29.330 1.00 97.94 362 VAL A C 1
ATOM 2916 O O . VAL A 1 362 ? -12.375 8.156 28.674 1.00 97.94 362 VAL A O 1
ATOM 2919 N N . THR A 1 363 ? -12.717 5.990 29.163 1.00 97.62 363 THR A N 1
ATOM 2920 C CA . THR A 1 363 ? -13.876 5.828 28.280 1.00 97.62 363 THR A CA 1
ATOM 2921 C C . THR A 1 363 ? -15.149 6.104 29.062 1.00 97.62 363 THR A C 1
ATOM 2923 O O . THR A 1 363 ? -15.339 5.603 30.174 1.00 97.62 363 THR A O 1
ATOM 2926 N N . VAL A 1 364 ? -16.007 6.951 28.499 1.00 97.44 364 VAL A N 1
ATOM 2927 C CA . VAL A 1 364 ? -17.234 7.424 29.136 1.00 97.44 364 VAL A CA 1
ATOM 2928 C C . VAL A 1 364 ? -18.427 6.928 28.339 1.00 97.44 364 VAL A C 1
ATOM 2930 O O . VAL A 1 364 ? -18.517 7.170 27.140 1.00 97.44 364 VAL A O 1
ATOM 2933 N N . TYR A 1 365 ? -19.353 6.265 29.020 1.00 97.56 365 TYR A N 1
ATOM 2934 C CA . TYR A 1 365 ? -20.544 5.663 28.437 1.00 97.56 365 TYR A CA 1
ATOM 2935 C C . TYR A 1 365 ? -21.810 6.149 29.135 1.00 97.56 365 TYR A C 1
ATOM 2937 O O . TYR A 1 365 ? -21.824 6.314 30.355 1.00 97.56 365 TYR A O 1
ATOM 2945 N N . GLU A 1 366 ? -22.891 6.308 28.376 1.00 97.38 366 GLU A N 1
ATOM 2946 C CA . GLU A 1 366 ? -24.248 6.410 28.912 1.00 97.38 366 GLU A CA 1
ATOM 2947 C C . GLU A 1 366 ? -24.902 5.028 28.901 1.00 97.38 366 GLU A C 1
ATOM 2949 O O . GLU A 1 366 ? -24.922 4.336 27.883 1.00 97.38 366 GLU A O 1
ATOM 2954 N N . LYS A 1 367 ? -25.462 4.620 30.036 1.00 94.44 367 LYS A N 1
ATOM 2955 C CA . LYS A 1 367 ? -26.229 3.386 30.167 1.00 94.44 367 LYS A CA 1
ATOM 2956 C C . LYS A 1 367 ? -27.685 3.639 29.782 1.00 94.44 367 LYS A C 1
ATOM 2958 O O . LYS A 1 367 ? -28.399 4.372 30.469 1.00 94.44 367 LYS A O 1
ATOM 2963 N N . LYS A 1 368 ? -28.146 2.986 28.716 1.00 92.44 368 LYS A N 1
ATOM 2964 C CA . LYS A 1 368 ? -29.531 3.032 28.224 1.00 92.44 368 LYS A CA 1
ATOM 2965 C C . LYS A 1 368 ? -30.153 1.643 28.320 1.00 92.44 368 LYS A C 1
ATOM 2967 O O . LYS A 1 368 ? -30.066 0.836 27.398 1.00 92.44 368 LYS A O 1
ATOM 2972 N N . GLY A 1 369 ? -30.772 1.360 29.467 1.00 87.69 369 GLY A N 1
ATOM 2973 C CA . GLY A 1 369 ? -31.252 0.014 29.790 1.00 87.69 369 GLY A CA 1
ATOM 2974 C C . GLY A 1 369 ? -30.075 -0.951 29.940 1.00 87.69 369 GLY A C 1
ATOM 2975 O O . GLY A 1 369 ? -29.218 -0.733 30.798 1.00 87.69 369 GLY A O 1
ATOM 2976 N N . ASP A 1 370 ? -30.025 -1.969 29.080 1.00 84.94 370 ASP A N 1
ATOM 2977 C CA . ASP A 1 370 ? -28.934 -2.952 29.026 1.00 84.94 370 ASP A CA 1
ATOM 2978 C C . ASP A 1 370 ? -27.816 -2.569 28.035 1.00 84.94 370 ASP A C 1
ATOM 2980 O O . ASP A 1 370 ? -26.802 -3.259 27.952 1.00 84.94 370 ASP A O 1
ATOM 2984 N N . ALA A 1 371 ? -27.980 -1.472 27.283 1.00 90.88 371 ALA A N 1
ATOM 2985 C CA . ALA A 1 371 ? -27.007 -1.003 26.300 1.00 90.88 371 ALA A CA 1
ATOM 2986 C C . ALA A 1 371 ? -26.108 0.117 26.850 1.00 90.88 371 ALA A C 1
ATOM 2988 O O . ALA A 1 371 ? -26.505 0.885 27.730 1.00 90.88 371 ALA A O 1
ATOM 2989 N N . TYR A 1 372 ? -24.912 0.239 26.272 1.00 93.81 372 TYR A N 1
ATOM 2990 C CA . TYR A 1 372 ? -23.952 1.303 26.557 1.00 93.81 372 TYR A CA 1
ATOM 2991 C C . TYR A 1 372 ? -23.670 2.103 25.287 1.00 93.81 372 TYR A C 1
ATOM 2993 O O . TYR A 1 372 ? -23.284 1.533 24.268 1.00 93.81 372 TYR A O 1
ATOM 3001 N N . GLU A 1 373 ? -23.849 3.418 25.351 1.00 95.06 373 GLU A N 1
ATOM 3002 C CA . GLU A 1 373 ? -23.562 4.339 24.250 1.00 95.06 373 GLU A CA 1
ATOM 3003 C C . GLU A 1 373 ? -22.312 5.160 24.575 1.00 95.06 373 GLU A C 1
ATOM 3005 O O . GLU A 1 373 ? -22.243 5.783 25.637 1.00 95.06 373 GLU A O 1
ATOM 3010 N N . LEU A 1 374 ? -21.301 5.112 23.701 1.00 95.88 374 LEU A N 1
ATOM 3011 C CA . LEU A 1 374 ? -20.038 5.824 23.902 1.00 95.88 374 LEU A CA 1
ATOM 3012 C C . LEU A 1 374 ? -20.285 7.334 23.830 1.00 95.88 374 LEU A C 1
ATOM 3014 O O . LEU A 1 374 ? -20.748 7.836 22.810 1.00 95.88 374 LEU A O 1
ATOM 3018 N N . ILE A 1 375 ? -19.946 8.047 24.902 1.00 96.38 375 ILE A N 1
ATOM 3019 C CA . ILE A 1 375 ? -19.987 9.511 24.954 1.00 96.38 375 ILE A CA 1
ATOM 3020 C C . ILE A 1 375 ? -18.631 10.090 24.558 1.00 96.38 375 ILE A C 1
ATOM 3022 O O . ILE A 1 375 ? -18.574 11.007 23.744 1.00 96.38 375 ILE A O 1
ATOM 3026 N N . ASP A 1 376 ? -17.551 9.598 25.172 1.00 95.88 376 ASP A N 1
ATOM 3027 C CA . ASP A 1 376 ? -16.226 10.203 25.025 1.00 95.88 376 ASP A CA 1
ATOM 3028 C C . ASP A 1 376 ? -15.093 9.206 25.306 1.00 95.88 376 ASP A C 1
ATOM 3030 O O . ASP A 1 376 ? -15.248 8.255 26.081 1.00 95.88 376 ASP A O 1
ATOM 3034 N N . VAL A 1 377 ? -13.934 9.467 24.705 1.00 95.69 377 VAL A N 1
ATOM 3035 C CA . VAL A 1 377 ? -12.668 8.775 24.957 1.00 95.69 377 VAL A CA 1
ATOM 3036 C C . VAL A 1 377 ? -11.642 9.827 25.350 1.00 95.69 377 VAL A C 1
ATOM 3038 O O . VAL A 1 377 ? -11.070 10.512 24.506 1.00 95.69 377 VAL A O 1
ATOM 3041 N N . ILE A 1 378 ? -11.403 9.960 26.650 1.00 95.81 378 ILE A N 1
ATOM 3042 C CA . ILE A 1 378 ? -10.508 10.988 27.176 1.00 95.81 378 ILE A CA 1
ATOM 3043 C C . ILE A 1 378 ? -9.089 10.424 27.250 1.00 95.81 378 ILE A C 1
ATOM 3045 O O . ILE A 1 378 ? -8.860 9.386 27.876 1.00 95.81 378 ILE A O 1
ATOM 3049 N N . GLN A 1 379 ? -8.143 11.137 26.645 1.00 94.31 379 GLN A N 1
ATOM 3050 C CA . GLN A 1 379 ? -6.722 10.796 26.594 1.00 94.31 379 GLN A CA 1
ATOM 3051 C C . GLN A 1 379 ? -5.879 11.904 27.242 1.00 94.31 379 GLN A C 1
ATOM 3053 O O . GLN A 1 379 ? -6.307 13.065 27.268 1.00 94.31 379 GLN A O 1
ATOM 3058 N N . PRO A 1 380 ? -4.694 11.577 27.786 1.00 94.12 380 PRO A N 1
ATOM 3059 C CA . PRO A 1 380 ? -3.793 12.579 28.325 1.00 94.12 380 PRO A CA 1
ATOM 3060 C C . PRO A 1 380 ? -3.238 13.465 27.210 1.00 94.12 380 PRO A C 1
ATOM 3062 O O . PRO A 1 380 ? -3.084 13.051 26.063 1.00 94.12 380 PRO A O 1
ATOM 3065 N N . ARG A 1 381 ? -2.894 14.696 27.581 1.00 92.00 381 ARG A N 1
ATOM 3066 C CA . ARG A 1 381 ? -2.071 15.582 26.752 1.00 92.00 381 ARG A CA 1
ATOM 3067 C C . ARG A 1 381 ? -0.612 15.112 26.784 1.00 92.00 381 ARG A C 1
ATOM 3069 O O . ARG A 1 381 ? -0.236 14.319 27.643 1.00 92.00 381 ARG A O 1
ATOM 3076 N N . ASP A 1 382 ? 0.214 15.591 25.867 1.00 87.75 382 ASP A N 1
ATOM 3077 C CA . ASP A 1 382 ? 1.619 15.200 25.748 1.00 87.75 382 ASP A CA 1
ATOM 3078 C C . ASP A 1 382 ? 2.574 16.098 26.566 1.00 87.75 382 ASP A C 1
ATOM 3080 O O . ASP A 1 382 ? 2.182 17.057 27.240 1.00 87.75 382 ASP A O 1
ATOM 3084 N N . GLY A 1 383 ? 3.862 15.738 26.563 1.00 89.69 383 GLY A N 1
ATOM 3085 C CA . GLY A 1 383 ? 4.936 16.541 27.149 1.00 89.69 383 GLY A CA 1
ATOM 3086 C C . GLY A 1 383 ? 4.740 16.868 28.634 1.00 89.69 383 GLY A C 1
ATOM 3087 O O . GLY A 1 383 ? 4.434 16.001 29.456 1.00 89.69 383 GLY A O 1
ATOM 3088 N N . SER A 1 384 ? 4.927 18.141 28.997 1.00 91.94 384 SER A N 1
ATOM 3089 C CA . SER A 1 384 ? 4.777 18.608 30.384 1.00 91.94 384 SER A CA 1
ATOM 3090 C C . SER A 1 384 ? 3.344 18.504 30.918 1.00 91.94 384 SER A C 1
ATOM 3092 O O . SER A 1 384 ? 3.146 18.532 32.133 1.00 91.94 384 SER A O 1
ATOM 3094 N N . GLU A 1 385 ? 2.350 18.366 30.036 1.00 93.69 385 GLU A N 1
ATOM 3095 C CA . GLU A 1 385 ? 0.931 18.262 30.384 1.00 93.69 385 GLU A CA 1
ATOM 3096 C C . GLU A 1 385 ? 0.467 16.817 30.618 1.00 93.69 385 GLU A C 1
ATOM 3098 O O . GLU A 1 385 ? -0.660 16.605 31.077 1.00 93.69 385 GLU A O 1
ATOM 3103 N N . TYR A 1 386 ? 1.328 15.819 30.395 1.00 90.56 386 TYR A N 1
ATOM 3104 C CA . TYR A 1 386 ? 0.978 14.406 30.553 1.00 90.56 386 TYR A CA 1
ATOM 3105 C C . TYR A 1 386 ? 0.473 14.064 31.960 1.00 90.56 386 TYR A C 1
ATOM 3107 O O . TYR A 1 386 ? -0.676 13.667 32.148 1.00 90.56 386 TYR A O 1
ATOM 3115 N N . ALA A 1 387 ? 1.281 14.295 32.996 1.00 92.81 387 ALA A N 1
ATOM 3116 C CA . ALA A 1 387 ? 0.856 14.003 34.364 1.00 92.81 387 ALA A CA 1
ATOM 3117 C C . ALA A 1 387 ? -0.299 14.908 34.866 1.00 92.81 387 ALA A C 1
ATOM 3119 O O . ALA A 1 387 ? -1.214 14.382 35.512 1.00 92.81 387 ALA A O 1
ATOM 3120 N N . PRO A 1 388 ? -0.315 16.236 34.605 1.00 95.25 388 PRO A N 1
ATOM 3121 C CA . PRO A 1 388 ? -1.451 17.097 34.944 1.00 95.25 388 PRO A CA 1
ATOM 3122 C C . PRO A 1 388 ? -2.778 16.648 34.322 1.00 95.25 388 PRO A C 1
ATOM 3124 O O . PRO A 1 388 ? -3.782 16.564 35.032 1.00 95.25 388 PRO A O 1
ATOM 3127 N N . SER A 1 389 ? -2.781 16.297 33.034 1.00 95.62 389 SER A N 1
ATOM 3128 C CA . SER A 1 389 ? -3.995 15.880 32.326 1.00 95.62 389 SER A CA 1
ATOM 3129 C C . SER A 1 389 ? -4.553 14.554 32.851 1.00 95.62 389 SER A C 1
ATOM 3131 O O . SER A 1 389 ? -5.759 14.460 33.054 1.00 95.62 389 SER A O 1
ATOM 3133 N N . ILE A 1 390 ? -3.717 13.578 33.230 1.00 94.06 390 ILE A N 1
ATOM 3134 C CA . ILE A 1 390 ? -4.201 12.340 33.882 1.00 94.06 390 ILE A CA 1
ATOM 3135 C C . ILE A 1 390 ? -4.916 12.645 35.211 1.00 94.06 390 ILE A C 1
ATOM 3137 O O . ILE A 1 390 ? -5.941 12.035 35.535 1.00 94.06 390 ILE A O 1
ATOM 3141 N N . ARG A 1 391 ? -4.411 13.606 35.999 1.00 94.06 391 ARG A N 1
ATOM 3142 C CA . ARG A 1 391 ? -5.081 14.029 37.245 1.00 94.06 391 ARG A CA 1
ATOM 3143 C C . ARG A 1 391 ? -6.414 14.715 36.960 1.00 94.06 391 ARG A C 1
ATOM 3145 O O . ARG A 1 391 ? -7.372 14.479 37.690 1.00 94.06 391 ARG A O 1
ATOM 3152 N N . GLU A 1 392 ? -6.479 15.518 35.903 1.00 94.88 392 GLU A N 1
ATOM 3153 C CA . GLU A 1 392 ? -7.699 16.184 35.440 1.00 94.88 392 GLU A CA 1
ATOM 3154 C C . GLU A 1 392 ? -8.763 15.171 34.980 1.00 94.88 392 GLU A C 1
ATOM 3156 O O . GLU A 1 392 ? -9.903 15.219 35.452 1.00 94.88 392 GLU A O 1
ATOM 3161 N N . MET A 1 393 ? -8.371 14.191 34.155 1.00 94.31 393 MET A N 1
ATOM 3162 C CA . MET A 1 393 ? -9.205 13.060 33.712 1.00 94.31 393 MET A CA 1
ATOM 3163 C C . MET A 1 393 ? -9.819 12.301 34.898 1.00 94.31 393 MET A C 1
ATOM 3165 O O . MET A 1 393 ? -10.952 11.816 34.843 1.00 94.31 393 MET A O 1
ATOM 3169 N N . CYS A 1 394 ? -9.076 12.228 36.003 1.00 93.88 394 CYS A N 1
ATOM 3170 C CA . CYS A 1 394 ? -9.447 11.516 37.219 1.00 93.88 394 CYS A CA 1
ATOM 3171 C C . CYS A 1 394 ? -9.922 12.432 38.355 1.00 93.88 394 CYS A C 1
ATOM 3173 O O . CYS A 1 394 ? -9.943 11.985 39.502 1.00 93.88 394 CYS A O 1
ATOM 3175 N N . LYS A 1 395 ? -10.317 13.685 38.091 1.00 90.31 395 LYS A N 1
ATOM 3176 C CA . LYS A 1 395 ? -10.674 14.652 39.151 1.00 90.31 395 LYS A CA 1
ATOM 3177 C C . LYS A 1 395 ? -11.741 14.139 40.128 1.00 90.31 395 LYS A C 1
ATOM 3179 O O . LYS A 1 395 ? -11.661 14.396 41.325 1.00 90.31 395 LYS A O 1
ATOM 3184 N N . ASP A 1 396 ? -12.690 13.344 39.630 1.00 86.50 396 ASP A N 1
ATOM 3185 C CA . ASP A 1 396 ? -13.771 12.756 40.433 1.00 86.50 396 ASP A CA 1
ATOM 3186 C C . ASP A 1 396 ? -13.305 11.531 41.251 1.00 86.50 396 ASP A C 1
ATOM 3188 O O . ASP A 1 396 ? -13.978 11.108 42.194 1.00 86.50 396 ASP A O 1
ATOM 3192 N N . LYS A 1 397 ? -12.162 10.935 40.878 1.00 89.81 397 LYS A N 1
ATOM 3193 C CA . LYS A 1 397 ? -11.555 9.736 41.481 1.00 89.81 397 LYS A CA 1
ATOM 3194 C C . LYS A 1 397 ? -10.020 9.842 41.518 1.00 89.81 397 LYS A C 1
ATOM 3196 O O . LYS A 1 397 ? -9.343 9.114 40.793 1.00 89.81 397 LYS A O 1
ATOM 3201 N N . PRO A 1 398 ? -9.436 10.667 42.407 1.00 87.62 398 PRO A N 1
ATOM 3202 C CA . PRO A 1 398 ? -7.995 10.948 42.401 1.00 87.62 398 PRO A CA 1
ATOM 3203 C C . PRO A 1 398 ? -7.084 9.714 42.510 1.00 87.62 398 PRO A C 1
ATOM 3205 O O . PRO A 1 398 ? -5.996 9.699 41.944 1.00 87.62 398 PRO A O 1
ATOM 3208 N N . MET A 1 399 ? -7.529 8.645 43.184 1.00 87.44 399 MET A N 1
ATOM 3209 C CA . MET A 1 399 ? -6.775 7.383 43.256 1.00 87.44 399 MET A CA 1
ATOM 3210 C C . MET A 1 399 ? -6.623 6.681 41.902 1.00 87.44 399 MET A C 1
ATOM 3212 O O . MET A 1 399 ? -5.658 5.943 41.716 1.00 87.44 399 MET A O 1
ATOM 3216 N N . MET A 1 400 ? -7.527 6.912 40.943 1.00 92.94 400 MET A N 1
ATOM 3217 C CA . MET A 1 400 ? -7.378 6.370 39.588 1.00 92.94 400 MET A CA 1
ATOM 3218 C C . MET A 1 400 ? -6.212 7.017 38.848 1.00 92.94 400 MET A C 1
ATOM 3220 O O . MET A 1 400 ? -5.526 6.314 38.119 1.00 92.94 400 MET A O 1
ATOM 3224 N N . ALA A 1 401 ? -5.906 8.294 39.106 1.00 90.88 401 ALA A N 1
ATOM 3225 C CA . ALA A 1 401 ? -4.745 8.945 38.499 1.00 90.88 401 ALA A CA 1
ATOM 3226 C C . ALA A 1 401 ? -3.444 8.215 38.860 1.00 90.88 401 ALA A C 1
ATOM 3228 O O . ALA A 1 401 ? -2.609 7.987 37.995 1.00 90.88 401 ALA A O 1
ATOM 3229 N N . ILE A 1 402 ? -3.299 7.791 40.123 1.00 89.12 402 ILE A N 1
ATOM 3230 C CA . ILE A 1 402 ? -2.122 7.039 40.584 1.00 89.12 402 ILE A CA 1
ATOM 3231 C C . ILE A 1 402 ? -2.036 5.689 39.866 1.00 89.12 402 ILE A C 1
ATOM 3233 O O . ILE A 1 402 ? -0.965 5.311 39.402 1.00 89.12 402 ILE A O 1
ATOM 3237 N N . LYS A 1 403 ? -3.162 4.976 39.736 1.00 92.50 403 LYS A N 1
ATOM 3238 C CA . LYS A 1 403 ? -3.195 3.693 39.023 1.00 92.50 403 LYS A CA 1
ATOM 3239 C C . LYS A 1 403 ? -2.885 3.840 37.532 1.00 92.50 403 LYS A C 1
ATOM 3241 O O . LYS A 1 403 ? -2.188 2.994 36.995 1.00 92.50 403 LYS A O 1
ATOM 3246 N N . LEU A 1 404 ? -3.396 4.888 36.884 1.00 93.88 404 LEU A N 1
ATOM 3247 C CA . LEU A 1 404 ? -3.176 5.153 35.460 1.00 93.88 404 LEU A CA 1
ATOM 3248 C C . LEU A 1 404 ? -1.754 5.642 35.152 1.00 93.88 404 LEU A C 1
ATOM 3250 O O . LEU A 1 404 ? -1.263 5.429 34.053 1.00 93.88 404 LEU A O 1
ATOM 3254 N N . MET A 1 405 ? -1.079 6.273 36.115 1.00 90.88 405 MET A N 1
ATOM 3255 C CA . MET A 1 405 ? 0.339 6.626 35.987 1.00 90.88 405 MET A CA 1
ATOM 3256 C C . MET A 1 405 ? 1.276 5.433 36.220 1.00 90.88 405 MET A C 1
ATOM 3258 O O . MET A 1 405 ? 2.436 5.502 35.828 1.00 90.88 405 MET A O 1
ATOM 3262 N N . ASN A 1 406 ? 0.800 4.362 36.864 1.00 91.44 406 ASN A N 1
ATOM 3263 C CA . ASN A 1 406 ? 1.593 3.170 37.153 1.00 91.44 406 ASN A CA 1
ATOM 3264 C C . ASN A 1 406 ? 1.292 2.058 36.136 1.00 91.44 406 ASN A C 1
ATOM 3266 O O . ASN A 1 406 ? 0.447 1.183 36.372 1.00 91.44 406 ASN A O 1
ATOM 3270 N N . ILE A 1 407 ? 1.958 2.145 34.986 1.00 93.69 407 ILE A N 1
ATOM 3271 C CA . ILE A 1 407 ? 1.814 1.203 33.877 1.00 93.69 407 ILE A CA 1
ATOM 3272 C C . ILE A 1 407 ? 2.752 0.016 34.096 1.00 93.69 407 ILE A C 1
ATOM 3274 O O . ILE A 1 407 ? 3.951 0.191 34.303 1.00 93.69 407 ILE A O 1
ATOM 3278 N N . ASP A 1 408 ? 2.194 -1.190 34.031 1.00 93.75 408 ASP A N 1
ATOM 3279 C CA . ASP A 1 408 ? 2.968 -2.426 33.990 1.00 93.75 408 ASP A CA 1
ATOM 3280 C C . ASP A 1 408 ? 3.317 -2.730 32.528 1.00 93.75 408 ASP A C 1
ATOM 3282 O O . ASP A 1 408 ? 2.521 -3.313 31.790 1.00 93.75 408 ASP A O 1
ATOM 3286 N N . HIS A 1 409 ? 4.473 -2.225 32.092 1.00 94.31 409 HIS A N 1
ATOM 3287 C CA . HIS A 1 409 ? 4.915 -2.325 30.701 1.00 94.31 409 HIS A CA 1
ATOM 3288 C C . HIS A 1 409 ? 5.173 -3.770 30.265 1.00 94.31 409 HIS A C 1
ATOM 3290 O O . HIS A 1 409 ? 4.905 -4.112 29.120 1.00 94.31 409 HIS A O 1
ATOM 3296 N N . GLU A 1 410 ? 5.673 -4.620 31.163 1.00 95.25 410 GLU A N 1
ATOM 3297 C CA . GLU A 1 410 ? 5.956 -6.020 30.844 1.00 95.25 410 GLU A CA 1
ATOM 3298 C C . GLU A 1 410 ? 4.649 -6.776 30.601 1.00 95.25 410 GLU A C 1
ATOM 3300 O O . GLU A 1 410 ? 4.469 -7.370 29.538 1.00 95.25 410 GLU A O 1
ATOM 3305 N N . LYS A 1 411 ? 3.691 -6.641 31.527 1.00 95.38 411 LYS A N 1
ATOM 3306 C CA . LYS A 1 411 ? 2.383 -7.291 31.417 1.00 95.38 411 LYS A CA 1
ATOM 3307 C C . LYS A 1 411 ? 1.624 -6.869 30.155 1.00 95.38 411 LYS A C 1
ATOM 3309 O O . LYS A 1 411 ? 1.110 -7.726 29.442 1.00 95.38 411 LYS A O 1
ATOM 3314 N N . ILE A 1 412 ? 1.526 -5.564 29.880 1.00 96.00 412 ILE A N 1
ATOM 3315 C CA . ILE A 1 412 ? 0.727 -5.076 28.743 1.00 96.00 412 ILE A CA 1
ATOM 3316 C C . ILE A 1 412 ? 1.356 -5.457 27.394 1.00 96.00 412 ILE A C 1
ATOM 3318 O O . ILE A 1 412 ? 0.631 -5.777 26.454 1.00 96.00 412 ILE A O 1
ATOM 3322 N N . ASN A 1 413 ? 2.691 -5.485 27.302 1.00 94.00 413 ASN A N 1
ATOM 3323 C CA . ASN A 1 413 ? 3.392 -5.906 26.089 1.00 94.00 413 ASN A CA 1
ATOM 3324 C C . ASN A 1 413 ? 3.272 -7.422 25.867 1.00 94.00 413 ASN A C 1
ATOM 3326 O O . ASN A 1 413 ? 3.086 -7.862 24.732 1.00 94.00 413 ASN A O 1
ATOM 3330 N N . GLU A 1 414 ? 3.334 -8.228 26.933 1.00 95.94 414 GLU A N 1
ATOM 3331 C CA . GLU A 1 414 ? 3.088 -9.672 26.852 1.00 95.94 414 GLU A CA 1
ATOM 3332 C C . GLU A 1 414 ? 1.655 -9.965 26.382 1.00 95.94 414 GLU A C 1
ATOM 3334 O O . GLU A 1 414 ? 1.440 -10.785 25.487 1.00 95.94 414 GLU A O 1
ATOM 3339 N N . GLU A 1 415 ? 0.668 -9.256 26.932 1.00 96.56 415 GLU A N 1
ATOM 3340 C CA . GLU A 1 415 ? -0.728 -9.370 26.511 1.00 96.56 415 GLU A CA 1
ATOM 3341 C C . GLU A 1 415 ? -0.914 -8.972 25.041 1.00 96.56 415 GLU A C 1
ATOM 3343 O O . GLU A 1 415 ? -1.554 -9.700 24.281 1.00 96.56 415 GLU A O 1
ATOM 3348 N N . LEU A 1 416 ? -0.292 -7.873 24.606 1.00 96.75 416 LEU A N 1
ATOM 3349 C CA . LEU A 1 416 ? -0.326 -7.442 23.211 1.00 96.75 416 LEU A CA 1
ATOM 3350 C C . LEU A 1 416 ? 0.255 -8.511 22.280 1.00 96.75 416 LEU A C 1
ATOM 3352 O O . LEU A 1 416 ? -0.379 -8.869 21.286 1.00 96.75 416 LEU A O 1
ATOM 3356 N N . ARG A 1 417 ? 1.417 -9.076 22.629 1.00 96.38 417 ARG A N 1
ATOM 3357 C CA . ARG A 1 417 ? 2.048 -10.169 21.876 1.00 96.38 417 ARG A CA 1
ATOM 3358 C C . ARG A 1 417 ? 1.123 -11.384 21.768 1.00 96.38 417 ARG A C 1
ATOM 3360 O O . ARG A 1 417 ? 0.977 -11.958 20.689 1.00 96.38 417 ARG A O 1
ATOM 3367 N N . ASN A 1 418 ? 0.465 -11.761 22.862 1.00 95.94 418 ASN A N 1
ATOM 3368 C CA . ASN A 1 418 ? -0.487 -12.874 22.881 1.00 95.94 418 ASN A CA 1
ATOM 3369 C C . ASN A 1 418 ? -1.729 -12.595 22.019 1.00 95.94 418 ASN A C 1
ATOM 3371 O O . ASN A 1 418 ? -2.213 -13.495 21.323 1.00 95.94 418 ASN A O 1
ATOM 3375 N N . ASN A 1 419 ? -2.214 -11.354 22.014 1.00 96.50 419 ASN A N 1
ATOM 3376 C CA . ASN A 1 419 ? -3.338 -10.928 21.184 1.00 96.50 419 ASN A CA 1
ATOM 3377 C C . ASN A 1 419 ? -2.985 -10.978 19.694 1.00 96.50 419 ASN A C 1
ATOM 3379 O O . ASN A 1 419 ? -3.760 -11.533 18.914 1.00 96.50 419 ASN A O 1
ATOM 3383 N N . VAL A 1 420 ? -1.790 -10.514 19.310 1.00 96.88 420 VAL A N 1
ATOM 3384 C CA . VAL A 1 420 ? -1.267 -10.653 17.940 1.00 96.88 420 VAL A CA 1
ATOM 3385 C C . VAL A 1 420 ? -1.236 -12.121 17.516 1.00 96.88 420 VAL A C 1
ATOM 3387 O O . VAL A 1 420 ? -1.833 -12.482 16.505 1.00 96.88 420 VAL A O 1
ATOM 3390 N N . ILE A 1 421 ? -0.631 -12.999 18.321 1.00 96.50 421 ILE A N 1
ATOM 3391 C CA . ILE A 1 421 ? -0.567 -14.440 18.022 1.00 96.50 421 ILE A CA 1
ATOM 3392 C C . ILE A 1 421 ? -1.972 -15.042 17.868 1.00 96.50 421 ILE A C 1
ATOM 3394 O O . ILE A 1 421 ? -2.197 -15.888 17.003 1.00 96.50 421 ILE A O 1
ATOM 3398 N N . THR A 1 422 ? -2.927 -14.619 18.695 1.00 96.19 422 THR A N 1
ATOM 3399 C CA . THR A 1 422 ? -4.312 -15.107 18.641 1.00 96.19 422 THR A CA 1
ATOM 3400 C C . THR A 1 422 ? -5.013 -14.674 17.354 1.00 96.19 422 THR A C 1
ATOM 3402 O O . THR A 1 422 ? -5.646 -15.506 16.701 1.00 96.19 422 THR A O 1
ATOM 3405 N N . ILE A 1 423 ? -4.858 -13.408 16.951 1.00 96.00 423 ILE A N 1
ATOM 3406 C CA . ILE A 1 423 ? -5.374 -12.885 15.678 1.00 96.00 423 ILE A CA 1
ATOM 3407 C C . ILE A 1 423 ? -4.775 -13.667 14.504 1.00 96.00 423 ILE A C 1
ATOM 3409 O O . ILE A 1 423 ? -5.511 -14.148 13.643 1.00 96.00 423 ILE A O 1
ATOM 3413 N N . LEU A 1 424 ? -3.456 -13.857 14.490 1.00 96.38 424 LEU A N 1
ATOM 3414 C CA . LEU A 1 424 ? -2.758 -14.550 13.407 1.00 96.38 424 LEU A CA 1
ATOM 3415 C C . LEU A 1 424 ? -3.201 -16.014 13.280 1.00 96.38 424 LEU A C 1
ATOM 3417 O O . LEU A 1 424 ? -3.567 -16.454 12.190 1.00 96.38 424 LEU A O 1
ATOM 3421 N N . LYS A 1 425 ? -3.300 -16.745 14.398 1.00 95.44 425 LYS A N 1
ATOM 3422 C CA . LYS A 1 425 ? -3.816 -18.127 14.417 1.00 95.44 425 LYS A CA 1
ATOM 3423 C C . LYS A 1 425 ? -5.251 -18.224 13.911 1.00 95.44 425 LYS A C 1
ATOM 3425 O O . LYS A 1 425 ? -5.570 -19.143 13.159 1.00 95.44 425 LYS A O 1
ATOM 3430 N N . LYS A 1 426 ? -6.111 -17.275 14.297 1.00 95.12 426 LYS A N 1
ATOM 3431 C CA . LYS A 1 426 ? -7.500 -17.197 13.821 1.00 95.12 426 LYS A CA 1
ATOM 3432 C C . LYS A 1 426 ? -7.572 -17.047 12.296 1.00 95.12 426 LYS A C 1
ATOM 3434 O O . LYS A 1 426 ? -8.477 -17.603 11.684 1.00 95.12 426 LYS A O 1
ATOM 3439 N N . ASN A 1 427 ? -6.598 -16.368 11.692 1.00 94.50 427 ASN A N 1
ATOM 3440 C CA . ASN A 1 427 ? -6.479 -16.196 10.242 1.00 94.50 427 ASN A CA 1
ATOM 3441 C C . ASN A 1 427 ? -5.626 -17.291 9.564 1.00 94.50 427 ASN A C 1
ATOM 3443 O O . ASN A 1 427 ? -5.300 -17.175 8.391 1.00 94.50 427 ASN A O 1
ATOM 3447 N N . GLY A 1 428 ? -5.280 -18.378 10.266 1.00 95.31 428 GLY A N 1
ATOM 3448 C CA . GLY A 1 428 ? -4.564 -19.526 9.692 1.00 95.31 428 GLY A CA 1
ATOM 3449 C C . GLY A 1 428 ? -3.034 -19.458 9.761 1.00 95.31 428 GLY A C 1
ATOM 3450 O O . GLY A 1 428 ? -2.365 -20.403 9.339 1.00 95.31 428 GLY A O 1
ATOM 3451 N N . HIS A 1 429 ? -2.461 -18.410 10.353 1.00 95.00 429 HIS A N 1
ATOM 3452 C CA . HIS A 1 429 ? -1.013 -18.216 10.459 1.00 95.00 429 HIS A CA 1
ATOM 3453 C C . HIS A 1 429 ? -0.488 -18.742 11.802 1.00 95.00 429 HIS A C 1
ATOM 3455 O O . HIS A 1 429 ? -0.480 -18.047 12.817 1.00 95.00 429 HIS A O 1
ATOM 3461 N N . ASN A 1 430 ? -0.071 -20.012 11.819 1.00 90.69 430 ASN A N 1
ATOM 3462 C CA . ASN A 1 430 ? 0.349 -20.707 13.046 1.00 90.69 430 ASN A CA 1
ATOM 3463 C C . ASN A 1 430 ? 1.859 -20.647 13.330 1.00 90.69 430 ASN A C 1
ATOM 3465 O O . ASN A 1 430 ? 2.262 -20.834 14.477 1.00 90.69 430 ASN A O 1
ATOM 3469 N N . ASN A 1 431 ? 2.674 -20.398 12.304 1.00 87.00 431 ASN A N 1
ATOM 3470 C CA . ASN A 1 431 ? 4.135 -20.438 12.366 1.00 87.00 431 ASN A CA 1
ATOM 3471 C C . ASN A 1 431 ? 4.698 -19.070 11.975 1.00 87.00 431 ASN A C 1
ATOM 3473 O O . ASN A 1 431 ? 5.159 -18.888 10.855 1.00 87.00 431 ASN A O 1
ATOM 3477 N N . VAL A 1 432 ? 4.599 -18.109 12.890 1.00 91.06 432 VAL A N 1
ATOM 3478 C CA . VAL A 1 432 ? 5.044 -16.728 12.668 1.00 91.06 432 VAL A CA 1
ATOM 3479 C C . VAL A 1 432 ? 6.286 -16.416 13.495 1.00 91.06 432 VAL A C 1
ATOM 3481 O O . VAL A 1 432 ? 6.446 -16.926 14.609 1.00 91.06 432 VAL A O 1
ATOM 3484 N N . ASN A 1 433 ? 7.166 -15.577 12.957 1.00 91.56 433 ASN A N 1
ATOM 3485 C CA . ASN A 1 433 ? 8.350 -15.087 13.639 1.00 91.56 433 ASN A CA 1
ATOM 3486 C C . ASN A 1 433 ? 8.056 -13.739 14.312 1.00 91.56 433 ASN A C 1
ATOM 3488 O O . ASN A 1 433 ? 7.915 -12.710 13.656 1.00 91.56 433 ASN A O 1
ATOM 3492 N N . MET A 1 434 ? 8.014 -13.767 15.642 1.00 91.81 434 MET A N 1
ATOM 3493 C CA . MET A 1 434 ? 7.753 -12.616 16.507 1.00 91.81 434 MET A CA 1
ATOM 3494 C C . MET A 1 434 ? 9.047 -12.031 17.112 1.00 91.81 434 MET A C 1
ATOM 3496 O O . MET A 1 434 ? 8.991 -11.420 18.171 1.00 91.81 434 MET A O 1
ATOM 3500 N N . GLU A 1 435 ? 10.235 -12.299 16.560 1.00 86.81 435 GLU A N 1
ATOM 3501 C CA . GLU A 1 435 ? 11.506 -11.761 17.089 1.00 86.81 435 GLU A CA 1
ATOM 3502 C C . GLU A 1 435 ? 11.640 -10.244 16.863 1.00 86.81 435 GLU A C 1
ATOM 3504 O O . GLU A 1 435 ? 12.252 -9.552 17.672 1.00 86.81 435 GLU A O 1
ATOM 3509 N N . GLY A 1 436 ? 11.037 -9.725 15.787 1.00 75.75 436 GLY A N 1
ATOM 3510 C CA . GLY A 1 436 ? 10.999 -8.294 15.456 1.00 75.75 436 GLY A CA 1
ATOM 3511 C C . GLY A 1 436 ? 9.839 -7.507 16.078 1.00 75.75 436 GLY A C 1
ATOM 3512 O O . GLY A 1 436 ? 9.696 -6.326 15.766 1.00 75.75 436 GLY A O 1
ATOM 3513 N N . PHE A 1 437 ? 9.029 -8.156 16.917 1.00 85.44 437 PHE A N 1
ATOM 3514 C CA . PHE A 1 437 ? 7.891 -7.598 17.653 1.00 85.44 437 PHE A CA 1
ATOM 3515 C C . PHE A 1 437 ? 8.164 -7.721 19.150 1.00 85.44 437 PHE A C 1
ATOM 3517 O O . PHE A 1 437 ? 7.967 -6.735 19.888 1.00 85.44 437 PHE A O 1
#

Organism: NCBI:txid415015

pLDDT: mean 84.94, std 17.38, range [30.19, 98.44]

Secondary structure (DSSP, 8-state):
--HHHHHHHHHHT--TTHHHHHHHHTT----------PPPPHHHHHHTT-BS-TT-HHHHHHHHTT----TTSEEEEEEEE-SSSSPEEEEEEES-GGG--GGGGHHHHHHHHHHBTT--EEEEEEEETTEEEEEEEEEHHHHHHHHHHHHSS-HHHHHTSHHHHHHHHHHHHHHHHHHHHHHHHHHHHHHHHHHHHHHHHHSSS---GGGSHHHHHHHTTTHHHHHHHHHHHHTT---SSHHHHHHHHHHHHHHGGGB--TTTTTS-HHHHHHH--BPPEEP-S------SSHHHHHHHHHHSPPTT---TT-EEEEEEEEEEEEEETTEEEEEEEEEEEEEEEETTSBEEEEEEEEEEEEEEEEEETTEEEEEEEE---SGGGHHHHHHHHTTT-HHHHHHHH---HHHHHHHHHHHHHHHHHHTT--S-B-TT-

Foldseek 3Di:
DDPVVVVCLVVVVPDPVVVVVVVVVVPDPDDDDDDDPDDQDLLNQLLVLFDQALVPCVSLVSNVVSDPADPQWAWDDKDWQRPDPPTEMETETEHDLVPDDPVSCLLVVLSSCLRHPRHFKYWYWYQYPNDTDTSDMDGQVNSQVVCCVPVVGGSPRCSVDSVSVVVSVVVVVVVVVSVVVVLVVLLVLLVVLLVVLCVVCVVDPDPPSVPDVSLVSLLVVAPSSLVSLLVCLVVVVADQDPSLVSSQVSNCSSLPVQFPDPPCVPDGSNRSSVPGDGWDWDDQPDLDDDDPDPLVVVVCVVPADDPVDDDGRWHKFKFKAFPDWDDDPQKIKTKIWMWIFTWIAIPVQEIAGPDIDTFIWIWIWGHDPPDTDTDDIQTFDDDPRRLVSLCVSCVVPNVSSVVRVDDPPVVRVVRRVVSVCVSCVVRVRNDHDHPND